Protein AF-0000000079914161 (afdb_homodimer)

Secondary structure (DSSP, 8-state):
---SEEE-----B-TTS-B-HHHHHHHHHHHHHT--SEEEESSTTTTGGG--HHHHHHHHHHHHHHHTTSS-EEEEEEESHHHHHHHHHHHHHTT-SEEEEEEESS----HHHHHHHHHHHHTT--S-EEEEEBTTB---HHHHHHHHTSTTEEEEEE-S--HHHHHHHHHHHHHHHTTTT---EEEE-STTTHHHHHHHHHTT--EEEESGGGT-HHHHHHHHHHHHHT-HHHHHHHIIIIIHHHHHHHTTSTTHHHHHHHHHHHHTT----PPPTTS-PPPHHHHHHHHHHHHHHHHHHHHHHHHHHH-/---SEEE-----B-TTS-B-HHHHHHHHHHHHHH--SEEEESSTTTTGGG--HHHHHHHHHHHHHHHTTSS-EEEEEEESHHHHHHHHHHHHHTT-SEEEEEEESS----HHHHHHHHHHHHTT--S-EEEEEBTTB---HHHHHHHHTSTTEEEEEE-S--HHHHHHHHHHHHHHHTTTT---EEEE-STTGGGTHHHHHHTT--EEEESGGGT-HHHHHHHHHHHHHT-HHHHHHHIIIIIHHHHHHHTTSTTHHHHHHHHHHHHTT----PPPTTS-PPPHHHHHHHHHHHHHHHHHHHHHHHHHHH-

InterPro domains:
  IPR002220 DapA-like [PF00701] (2-293)
  IPR002220 DapA-like [PIRSF001365] (2-298)
  IPR002220 DapA-like [PTHR12128] (2-295)
  IPR002220 DapA-like [SM01130] (1-297)
  IPR013785 Aldolase-type TIM barrel [G3DSA:3.20.20.70] (1-300)
  IPR017655 5-dehydro-4-deoxyglucarate dehydratase [MF_00694] (1-298)
  IPR017655 5-dehydro-4-deoxyglucarate dehydratase [NF002958] (2-301)

Radius of gyration: 25.85 Å; Cα contacts (8 Å, |Δi|>4): 1296; chains: 2; bounding box: 59×90×62 Å

Solvent-accessible surface area (backbone atoms only — not comparable to full-atom values): 30972 Å² total; per-residue (Å²): 126,84,42,70,51,27,32,29,40,58,58,20,17,38,91,89,66,45,77,30,62,69,56,33,29,51,52,46,33,55,48,54,72,72,60,43,21,22,37,38,41,46,24,78,52,18,43,40,44,38,45,36,72,70,59,45,35,54,50,45,32,42,44,41,60,42,47,63,77,74,48,55,35,28,26,37,21,34,35,17,48,40,38,18,33,51,34,45,43,36,35,53,76,30,59,40,62,25,34,39,36,47,35,67,36,94,60,56,46,40,64,71,12,51,42,46,36,51,48,60,38,53,71,61,46,84,50,38,30,27,44,35,29,31,90,75,30,70,72,51,49,70,42,45,36,55,46,55,66,40,90,41,34,40,29,42,30,38,42,72,81,52,58,72,59,51,40,50,29,48,53,45,36,52,61,69,29,53,85,78,63,62,74,70,45,41,31,36,46,34,86,62,19,74,82,49,39,70,63,38,39,74,55,68,24,76,35,37,41,30,54,54,32,52,45,39,43,66,61,43,51,50,45,50,49,19,62,77,70,63,37,58,68,56,37,50,43,38,39,66,39,20,52,50,53,48,48,59,58,32,69,71,40,56,39,28,79,35,30,48,41,35,47,36,25,32,75,66,72,44,80,24,52,59,64,61,43,37,37,55,74,65,51,73,68,55,49,53,48,49,52,52,32,52,52,42,25,52,51,46,52,51,53,49,55,53,54,58,70,75,100,127,84,42,70,52,26,30,30,42,55,58,22,16,37,93,89,65,45,77,30,63,68,55,31,30,51,53,46,33,57,46,53,71,73,61,44,20,22,38,38,41,47,26,79,50,18,43,40,43,38,45,35,72,68,60,44,34,52,50,44,31,42,43,41,60,43,48,63,77,75,47,55,37,26,26,38,20,35,35,16,48,40,37,18,32,50,34,45,44,35,34,53,77,31,58,39,60,24,34,40,36,46,35,66,36,94,60,56,46,40,61,70,13,51,42,45,37,50,48,60,40,52,72,61,48,85,52,40,29,27,43,36,28,31,90,74,30,68,72,50,49,69,42,45,36,55,46,55,64,40,91,42,32,39,31,42,30,37,42,72,79,52,58,72,60,51,39,50,30,47,53,47,34,51,62,70,28,53,85,77,62,62,73,71,45,40,29,36,46,35,87,64,17,76,82,49,38,71,63,39,38,74,54,68,24,77,35,37,42,29,53,54,32,51,45,39,42,69,60,42,50,50,44,51,50,20,62,77,69,64,37,58,69,55,37,51,41,38,39,65,41,21,53,50,53,48,48,59,57,32,70,72,41,54,38,28,77,36,31,48,40,36,49,37,25,31,74,66,73,44,79,25,53,60,66,61,43,38,36,56,72,68,51,73,69,54,49,54,48,49,53,51,34,52,52,40,25,51,50,45,52,52,52,48,55,53,53,58,70,76,99

Sequence (622 aa):
MLDGVLFFPVTPFTESGDVDYDRLAEHVAKGVDAGPGGVFIACGTGEFHALGLEEFGRIVATAVEAVAGRVPVFAGAGGSIAQAKEFATSAKANGADGILLLPPYLVTMPQAGLVEYTRAVADTTDLPLIVYNRSNARFDEASAVAVAQFPTVIGLKDGTGDLDKVARIVRAVKDALAPSGKQFLFFNGMPTAEISQQAYRAIGVTLYSSATFAFAPELALGFYDALESGNEDLTDALLRSFFHPLVRLRDQVPGYAVSLVKFGVTMEGLEAGPVRPPLVQPSEAHKRELAQITAAGRAALADALAVHAVRMLDGVLFFPVTPFTESGDVDYDRLAEHVAKGVDAGPGGVFIACGTGEFHALGLEEFGRIVATAVEAVAGRVPVFAGAGGSIAQAKEFATSAKANGADGILLLPPYLVTMPQAGLVEYTRAVADTTDLPLIVYNRSNARFDEASAVAVAQFPTVIGLKDGTGDLDKVARIVRAVKDALAPSGKQFLFFNGMPTAEISQQAYRAIGVTLYSSATFAFAPELALGFYDALESGNEDLTDALLRSFFHPLVRLRDQVPGYAVSLVKFGVTMEGLEAGPVRPPLVQPSEAHKRELAQITAAGRAALADALAVHAVR

Nearest PDB structures (foldseek):
  4ur7-assembly1_C  TM=9.694E-01  e=1.188E-28  Agrobacterium tumefaciens
  3eb2-assembly1_C  TM=8.876E-01  e=5.691E-20  Rhodopseudomonas palustris
  7jz9-assembly1_B  TM=9.029E-01  e=1.046E-17  Escherichia coli
  3den-assembly1_A  TM=9.017E-01  e=1.801E-17  Escherichia coli K-12
  7jzb-assembly1_A  TM=9.008E-01  e=4.068E-17  Escherichia coli

Foldseek 3Di:
DQDAAEEEAAFFADQVGHTDLVLLLVLLLVLVVLPHQEYEACDDLNPVVFDDLVSQLSRLLSNCVSNVPVHAYEYEAEEALVRSLSNLLSNVVSPHQAYEYDYYPDDADDLVVLLVSLVSNCVSDLHAYEYEADDRRHHAQVSLLSNLPPPRHAEYEYQPPPLVRVLSNVVSNCVSCVVVPRHHAYEHEHLLSLLCQLVCVVSPHNYYYHLCSSQPVVLSNLLRVCSVVVVVQLSVQLVVLASVLQVVLCVVDPPSSNQVSQVSNVVNPRNRHGDDPPHHHDDPVSSVSNVRSSVRNVVSSVVVVVVVVVD/DQDAAEEEAAFFADQVGHTDLVLLLVLLLVLVVLPHQEYEACDDLNPVVFDDLVSQLSRLLSNCVSNVPVHAYEYEAEEALVRSLSNLLSNVVSPHQAYEYDYYPDDADDLVVLLVSLVSNCVSDLHAYEYEADDRRHHAQVSLLSNLPPPRHAEYEYQPPPLVRVLSNVVSNCVSCVVVPRHHAYEHEHLLSLLCQLVCVVSPHNYYYHLCSSQPVVLSNLLRVCSVVVVVQLSVQLVVLASVLQVVLCVVDPPSSNQVSQVSNVVNPRNRHGDDPPHHHDDPVSSVSNVRSSVRNVVSSVVVVVVVVVD

Structure (mmCIF, N/CA/C/O backbone):
data_AF-0000000079914161-model_v1
#
loop_
_entity.id
_entity.type
_entity.pdbx_description
1 polymer 'Probable 5-dehydro-4-deoxyglucarate dehydratase'
#
loop_
_atom_site.group_PDB
_atom_site.id
_atom_site.type_symbol
_atom_site.label_atom_id
_atom_site.label_alt_id
_atom_site.label_comp_id
_atom_site.label_asym_id
_atom_site.label_entity_id
_atom_site.label_seq_id
_atom_site.pdbx_PDB_ins_code
_atom_site.Cartn_x
_atom_site.Cartn_y
_atom_site.Cartn_z
_atom_site.occupancy
_atom_site.B_iso_or_equiv
_atom_site.auth_seq_id
_atom_site.auth_comp_id
_atom_site.auth_asym_id
_atom_site.auth_atom_id
_atom_site.pdbx_PDB_model_num
ATOM 1 N N . MET A 1 1 ? -12.234 -23.188 -16.531 1 82.62 1 MET A N 1
ATOM 2 C CA . MET A 1 1 ? -12.172 -23.125 -15.062 1 82.62 1 MET A CA 1
ATOM 3 C C . MET A 1 1 ? -10.734 -23.297 -14.578 1 82.62 1 MET A C 1
ATOM 5 O O . MET A 1 1 ? -9.906 -23.891 -15.266 1 82.62 1 MET A O 1
ATOM 9 N N . LEU A 1 2 ? -10.273 -22.516 -13.57 1 94.06 2 LEU A N 1
ATOM 10 C CA . LEU A 1 2 ? -8.953 -22.594 -12.953 1 94.06 2 LEU A CA 1
ATOM 11 C C . LEU A 1 2 ? -8.75 -23.953 -12.289 1 94.06 2 LEU A C 1
ATOM 13 O O . LEU A 1 2 ? -9.586 -24.391 -11.484 1 94.06 2 LEU A O 1
ATOM 17 N N . ASP A 1 3 ? -7.762 -24.672 -12.773 1 92.44 3 ASP A N 1
ATOM 18 C CA . ASP A 1 3 ? -7.438 -25.984 -12.211 1 92.44 3 ASP A CA 1
ATOM 19 C C . ASP A 1 3 ? -5.938 -26.25 -12.281 1 92.44 3 ASP A C 1
ATOM 21 O O . ASP A 1 3 ? -5.215 -25.594 -13.023 1 92.44 3 ASP A O 1
ATOM 25 N N . GLY A 1 4 ? -5.438 -27.125 -11.375 1 94.5 4 GLY A N 1
ATOM 26 C CA . GLY A 1 4 ? -4.012 -27.406 -11.375 1 94.5 4 GLY A CA 1
ATOM 27 C C . GLY A 1 4 ? -3.18 -26.312 -10.734 1 94.5 4 GLY A C 1
ATOM 28 O O . GLY A 1 4 ? -3.674 -25.578 -9.883 1 94.5 4 GLY A O 1
ATOM 29 N N . VAL A 1 5 ? -1.911 -26.297 -11.109 1 96.94 5 VAL A N 1
ATOM 30 C CA . VAL A 1 5 ? -0.993 -25.281 -10.594 1 96.94 5 VAL A CA 1
ATOM 31 C C . VAL A 1 5 ? -1.179 -23.969 -11.359 1 96.94 5 VAL A C 1
ATOM 33 O O . VAL A 1 5 ? -1.247 -23.969 -12.594 1 96.94 5 VAL A O 1
ATOM 36 N N . LEU A 1 6 ? -1.344 -22.938 -10.68 1 98.5 6 LEU A N 1
ATOM 37 C CA . LEU A 1 6 ? -1.53 -21.641 -11.32 1 98.5 6 LEU A CA 1
ATOM 38 C C . LEU A 1 6 ? -0.193 -20.922 -11.516 1 98.5 6 LEU A C 1
ATOM 40 O O . LEU A 1 6 ? 0.606 -20.828 -10.586 1 98.5 6 LEU A O 1
ATOM 44 N N . PHE A 1 7 ? 0.023 -20.516 -12.758 1 98.69 7 PHE A N 1
ATOM 45 C CA . PHE A 1 7 ? 1.277 -19.938 -13.219 1 98.69 7 PHE A CA 1
ATOM 46 C C . PHE A 1 7 ? 1.274 -18.422 -13.023 1 98.69 7 PHE A C 1
ATOM 48 O O . PHE A 1 7 ? 0.418 -17.719 -13.57 1 98.69 7 PHE A O 1
ATOM 55 N N . PHE A 1 8 ? 2.229 -17.875 -12.242 1 98.62 8 PHE A N 1
ATOM 56 C CA . PHE A 1 8 ? 2.461 -16.453 -12.039 1 98.62 8 PHE A CA 1
ATOM 57 C C . PHE A 1 8 ? 3.762 -16.016 -12.703 1 98.62 8 PHE A C 1
ATOM 59 O O . PHE A 1 8 ? 4.812 -15.992 -12.062 1 98.62 8 PHE A O 1
ATOM 66 N N . PRO A 1 9 ? 3.703 -15.602 -13.891 1 98.81 9 PRO A N 1
ATOM 67 C CA . PRO A 1 9 ? 4.926 -15.234 -14.609 1 98.81 9 PRO A CA 1
ATOM 68 C C . PRO A 1 9 ? 5.586 -13.977 -14.055 1 98.81 9 PRO A C 1
ATOM 70 O O . PRO A 1 9 ? 4.898 -13.094 -13.531 1 98.81 9 PRO A O 1
ATOM 73 N N . VAL A 1 10 ? 6.918 -13.914 -14.164 1 98.88 10 VAL A N 1
ATOM 74 C CA . VAL A 1 10 ? 7.637 -12.672 -13.883 1 98.88 10 VAL A CA 1
ATOM 75 C C . VAL A 1 10 ? 7.469 -11.703 -15.047 1 98.88 10 VAL A C 1
ATOM 77 O O . VAL A 1 10 ? 7.066 -12.102 -16.141 1 98.88 10 VAL A O 1
ATOM 80 N N . THR A 1 11 ? 7.691 -10.461 -14.844 1 98.94 11 THR A N 1
ATOM 81 C CA . THR A 1 11 ? 7.762 -9.453 -15.898 1 98.94 11 THR A CA 1
ATOM 82 C C . THR A 1 11 ? 9.211 -9.141 -16.25 1 98.94 11 THR A C 1
ATOM 84 O O . THR A 1 11 ? 9.93 -8.516 -15.469 1 98.94 11 THR A O 1
ATOM 87 N N . PRO A 1 12 ? 9.609 -9.539 -17.422 1 98.88 12 PRO A N 1
ATOM 88 C CA . PRO A 1 12 ? 10.984 -9.227 -17.828 1 98.88 12 PRO A CA 1
ATOM 89 C C . PRO A 1 12 ? 11.195 -7.738 -18.094 1 98.88 12 PRO A C 1
ATOM 91 O O . PRO A 1 12 ? 10.336 -7.09 -18.703 1 98.88 12 PRO A O 1
ATOM 94 N N . PHE A 1 13 ? 12.266 -7.207 -17.578 1 98.75 13 PHE A N 1
ATOM 95 C CA . PHE A 1 13 ? 12.68 -5.836 -17.844 1 98.75 13 PHE A CA 1
ATOM 96 C C . PHE A 1 13 ? 14.031 -5.801 -18.547 1 98.75 13 PHE A C 1
ATOM 98 O O . PHE A 1 13 ? 14.883 -6.652 -18.297 1 98.75 13 PHE A O 1
ATOM 105 N N . THR A 1 14 ? 14.211 -4.809 -19.391 1 98.06 14 THR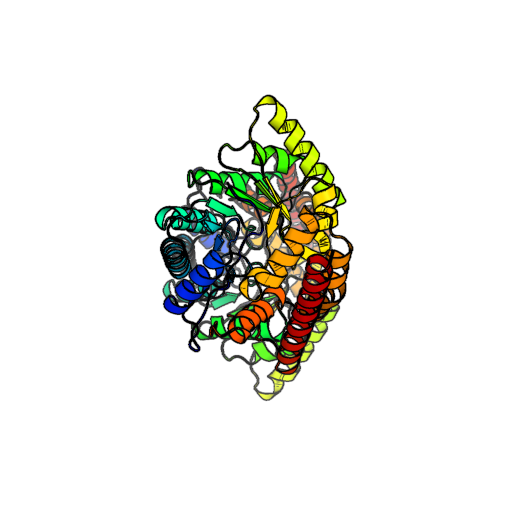 A N 1
ATOM 106 C CA . THR A 1 14 ? 15.531 -4.551 -19.953 1 98.06 14 THR A CA 1
ATOM 107 C C . THR A 1 14 ? 16.469 -3.955 -18.906 1 98.06 14 THR A C 1
ATOM 109 O O . THR A 1 14 ? 16.031 -3.596 -17.812 1 98.06 14 THR A O 1
ATOM 112 N N . GLU A 1 15 ? 17.719 -3.848 -19.266 1 94.94 15 GLU A N 1
ATOM 113 C CA . GLU A 1 15 ? 18.703 -3.26 -18.359 1 94.94 15 GLU A CA 1
ATOM 114 C C . GLU A 1 15 ? 18.359 -1.807 -18.031 1 94.94 15 GLU A C 1
ATOM 116 O O . GLU A 1 15 ? 18.656 -1.314 -16.953 1 94.94 15 GLU A O 1
ATOM 121 N N . SER A 1 16 ? 17.672 -1.134 -18.953 1 93.5 16 SER A N 1
ATOM 122 C CA . SER A 1 16 ? 17.297 0.262 -18.766 1 93.5 16 SER A CA 1
ATOM 123 C C . SER A 1 16 ? 16.016 0.381 -17.922 1 93.5 16 SER A C 1
ATOM 125 O O . SER A 1 16 ? 15.625 1.483 -17.531 1 93.5 16 SER A O 1
ATOM 127 N N . GLY A 1 17 ? 15.391 -0.81 -17.641 1 93.81 17 GLY A N 1
ATOM 128 C CA . GLY A 1 17 ? 14.227 -0.796 -16.766 1 93.81 17 GLY A CA 1
ATOM 129 C C . GLY A 1 17 ? 12.906 -0.832 -17.516 1 93.81 17 GLY A C 1
ATOM 130 O O . GLY A 1 17 ? 11.844 -0.816 -16.891 1 93.81 17 GLY A O 1
ATOM 131 N N . ASP A 1 18 ? 12.992 -0.905 -18.828 1 97.31 18 ASP A N 1
ATOM 132 C CA . ASP A 1 18 ? 11.766 -0.993 -19.609 1 97.31 18 ASP A CA 1
ATOM 133 C C . ASP A 1 18 ? 11.258 -2.43 -19.672 1 97.31 18 ASP A C 1
ATOM 135 O O . ASP A 1 18 ? 12.031 -3.379 -19.562 1 97.31 18 ASP A O 1
ATOM 139 N N . VAL A 1 19 ? 9.961 -2.551 -19.859 1 98.75 19 VAL A N 1
ATOM 140 C CA . VAL A 1 19 ? 9.398 -3.889 -20 1 98.75 19 VAL A CA 1
ATOM 141 C C . VAL A 1 19 ? 9.906 -4.523 -21.297 1 98.75 19 VAL A C 1
ATOM 143 O O . VAL A 1 19 ? 9.938 -3.875 -22.344 1 98.75 19 VAL A O 1
ATOM 146 N N . ASP A 1 20 ? 10.367 -5.734 -21.219 1 98.88 20 ASP A N 1
ATOM 147 C CA . ASP A 1 20 ? 10.75 -6.512 -22.391 1 98.88 20 ASP A CA 1
ATOM 148 C C . ASP A 1 20 ? 9.609 -7.422 -22.844 1 98.88 20 ASP A C 1
ATOM 150 O O . ASP A 1 20 ? 9.531 -8.578 -22.438 1 98.88 20 ASP A O 1
ATOM 154 N N . TYR A 1 21 ? 8.797 -6.91 -23.75 1 98.88 21 TYR A N 1
ATOM 155 C CA . TYR A 1 21 ? 7.555 -7.578 -24.125 1 98.88 21 TYR A CA 1
ATOM 156 C C . TYR A 1 21 ? 7.836 -8.852 -24.906 1 98.88 21 TYR A C 1
ATOM 158 O O . TYR A 1 21 ? 7.086 -9.828 -24.812 1 98.88 21 TYR A O 1
ATOM 166 N N . ASP A 1 22 ? 8.891 -8.898 -25.719 1 98.69 22 ASP A N 1
ATOM 167 C CA . ASP A 1 22 ? 9.25 -10.109 -26.453 1 98.69 22 ASP A CA 1
ATOM 168 C C . ASP A 1 22 ? 9.625 -11.242 -25.5 1 98.69 22 ASP A C 1
ATOM 170 O O . ASP A 1 22 ? 9.172 -12.375 -25.656 1 98.69 22 ASP A O 1
ATOM 174 N N . ARG A 1 23 ? 10.438 -10.891 -24.547 1 98.75 23 ARG A N 1
ATOM 175 C CA . ARG A 1 23 ? 10.828 -11.883 -23.547 1 98.75 23 ARG A CA 1
ATOM 176 C C . ARG A 1 23 ? 9.625 -12.328 -22.719 1 98.75 23 ARG A C 1
ATOM 178 O O . ARG A 1 23 ? 9.539 -13.484 -22.312 1 98.75 23 ARG A O 1
ATOM 185 N N . LEU A 1 24 ? 8.766 -11.383 -22.453 1 98.94 24 LEU A N 1
ATOM 186 C CA . LEU A 1 24 ? 7.551 -11.727 -21.719 1 98.94 24 LEU A CA 1
ATOM 187 C C . LEU A 1 24 ? 6.727 -12.75 -22.5 1 98.94 24 LEU A C 1
ATOM 189 O O . LEU A 1 24 ? 6.262 -13.734 -21.922 1 98.94 24 LEU A O 1
ATOM 193 N N . ALA A 1 25 ? 6.504 -12.477 -23.766 1 98.94 25 ALA A N 1
ATOM 194 C CA . ALA A 1 25 ? 5.746 -13.406 -24.594 1 98.94 25 ALA A CA 1
ATOM 195 C C . ALA A 1 25 ? 6.379 -14.797 -24.578 1 98.94 25 ALA A C 1
ATOM 197 O O . ALA A 1 25 ? 5.676 -15.805 -24.469 1 98.94 25 ALA A O 1
ATOM 198 N N . GLU A 1 26 ? 7.691 -14.844 -24.719 1 98.81 26 GLU A N 1
ATOM 199 C CA . GLU A 1 26 ? 8.422 -16.109 -24.703 1 98.81 26 GLU A CA 1
ATOM 200 C C . GLU A 1 26 ? 8.242 -16.828 -23.359 1 98.81 26 GLU A C 1
ATOM 202 O O . GLU A 1 26 ? 8 -18.031 -23.328 1 98.81 26 GLU A O 1
ATOM 207 N N . HIS A 1 27 ? 8.391 -16.078 -22.297 1 98.88 27 HIS A N 1
ATOM 208 C CA . HIS A 1 27 ? 8.258 -16.609 -20.938 1 98.88 27 HIS A CA 1
ATOM 209 C C . HIS A 1 27 ? 6.871 -17.219 -20.719 1 98.88 27 HIS A C 1
ATOM 211 O O . HIS A 1 27 ? 6.754 -18.328 -20.219 1 98.88 27 HIS A O 1
ATOM 217 N N . VAL A 1 28 ? 5.832 -16.469 -21.109 1 98.94 28 VAL A N 1
ATOM 218 C CA . VAL A 1 28 ? 4.453 -16.906 -20.906 1 98.94 28 VAL A CA 1
ATOM 219 C C . VAL A 1 28 ? 4.172 -18.141 -21.781 1 98.94 28 VAL A C 1
ATOM 221 O O . VAL A 1 28 ? 3.586 -19.109 -21.312 1 98.94 28 VAL A O 1
ATOM 224 N N . ALA A 1 29 ? 4.609 -18.125 -23.031 1 98.81 29 ALA A N 1
ATOM 225 C CA . ALA A 1 29 ? 4.383 -19.25 -23.938 1 98.81 29 ALA A CA 1
ATOM 226 C C . ALA A 1 29 ? 5.027 -20.516 -23.391 1 98.81 29 ALA A C 1
ATOM 228 O O . ALA A 1 29 ? 4.406 -21.594 -23.406 1 98.81 29 ALA A O 1
ATOM 229 N N . LYS A 1 30 ? 6.262 -20.391 -23.016 1 98.31 30 LYS A N 1
ATOM 230 C CA . LYS A 1 30 ? 6.969 -21.531 -22.453 1 98.31 30 LYS A CA 1
ATOM 231 C C . LYS A 1 30 ? 6.254 -22.062 -21.219 1 98.31 30 LYS A C 1
ATOM 233 O O . LYS A 1 30 ? 6.137 -23.281 -21.047 1 98.31 30 LYS A O 1
ATOM 238 N N . GLY A 1 31 ? 5.836 -21.172 -20.328 1 98.5 31 GLY A N 1
ATOM 239 C CA . GLY A 1 31 ? 5.098 -21.578 -19.141 1 98.5 31 GLY A CA 1
ATOM 240 C C . GLY A 1 31 ? 3.799 -22.297 -19.469 1 98.5 31 GLY A C 1
ATOM 241 O O . GLY A 1 31 ? 3.463 -23.297 -18.828 1 98.5 31 GLY A O 1
ATOM 242 N N . VAL A 1 32 ? 3.105 -21.766 -20.438 1 98.69 32 VAL A N 1
ATOM 243 C CA . VAL A 1 32 ? 1.826 -22.359 -20.812 1 98.69 32 VAL A CA 1
ATOM 244 C C . VAL A 1 32 ? 2.051 -23.75 -21.406 1 98.69 32 VAL A C 1
ATOM 246 O O . VAL A 1 32 ? 1.239 -24.656 -21.203 1 98.69 32 VAL A O 1
ATOM 249 N N . ASP A 1 33 ? 3.145 -23.938 -22.125 1 98.44 33 ASP A N 1
ATOM 250 C CA . ASP A 1 33 ? 3.486 -25.234 -22.688 1 98.44 33 ASP A CA 1
ATOM 251 C C . ASP A 1 33 ? 3.637 -26.281 -21.594 1 98.44 33 ASP A C 1
ATOM 253 O O . ASP A 1 33 ? 3.391 -27.469 -21.812 1 98.44 33 ASP A O 1
ATOM 257 N N . ALA A 1 34 ? 4.027 -25.859 -20.391 1 97.75 34 ALA A N 1
ATOM 258 C CA . ALA A 1 34 ? 4.25 -26.781 -19.281 1 97.75 34 ALA A CA 1
ATOM 259 C C . ALA A 1 34 ? 2.924 -27.25 -18.672 1 97.75 34 ALA A C 1
ATOM 261 O O . ALA A 1 34 ? 2.881 -28.234 -17.938 1 97.75 34 ALA A O 1
ATOM 262 N N . GLY A 1 35 ? 1.836 -26.531 -18.891 1 97.31 35 GLY A N 1
ATOM 263 C CA . GLY A 1 35 ? 0.501 -27.031 -18.609 1 97.31 35 GLY A CA 1
ATOM 264 C C . GLY A 1 35 ? -0.072 -26.484 -17.312 1 97.31 35 GLY A C 1
ATOM 265 O O . GLY A 1 35 ? -0.548 -27.25 -16.469 1 97.31 35 GLY A O 1
ATOM 266 N N . PRO A 1 36 ? 0.013 -25.172 -17.047 1 98.12 36 PRO A N 1
ATOM 267 C CA . PRO A 1 36 ? -0.651 -24.609 -15.875 1 98.12 36 PRO A CA 1
ATOM 268 C C . PRO A 1 36 ? -2.172 -24.562 -16.016 1 98.12 36 PRO A C 1
ATOM 270 O O . PRO A 1 36 ? -2.695 -24.672 -17.125 1 98.12 36 PRO A O 1
ATOM 273 N N . GLY A 1 37 ? -2.877 -24.453 -14.828 1 97.62 37 GLY A N 1
ATOM 274 C CA . GLY A 1 37 ? -4.328 -24.359 -14.828 1 97.62 37 GLY A CA 1
ATOM 275 C C . GLY A 1 37 ? -4.824 -22.953 -15.109 1 97.62 37 GLY A C 1
ATOM 276 O O . GLY A 1 37 ? -6.027 -22.719 -15.242 1 97.62 37 GLY A O 1
ATOM 277 N N . GLY A 1 38 ? -4 -21.984 -15.219 1 98.56 38 GLY A N 1
ATOM 278 C CA . GLY A 1 38 ? -4.266 -20.578 -15.469 1 98.56 38 GLY A CA 1
ATOM 279 C C . GLY A 1 38 ? -3.023 -19.719 -15.383 1 98.56 38 GLY A C 1
ATOM 280 O O . GLY A 1 38 ? -1.987 -20.156 -14.883 1 98.56 38 GLY A O 1
ATOM 281 N N . VAL A 1 39 ? -3.09 -18.594 -15.977 1 98.88 39 VAL A N 1
ATOM 282 C CA . VAL A 1 39 ? -2 -17.625 -15.93 1 98.88 39 VAL A CA 1
ATOM 283 C C . VAL A 1 39 ? -2.447 -16.375 -15.18 1 98.88 39 VAL A C 1
ATOM 285 O O . VAL A 1 39 ? -3.48 -15.789 -15.5 1 98.88 39 VAL A O 1
ATOM 288 N N . PHE A 1 40 ? -1.768 -16 -14.133 1 98.88 40 PHE A N 1
ATOM 289 C CA . PHE A 1 40 ? -1.986 -14.758 -13.391 1 98.88 40 PHE A CA 1
ATOM 290 C C . PHE A 1 40 ? -0.896 -13.742 -13.703 1 98.88 40 PHE A C 1
ATOM 292 O O . PHE A 1 40 ? 0.185 -13.781 -13.109 1 98.88 40 PHE A O 1
ATOM 299 N N . ILE A 1 41 ? -1.19 -12.852 -14.609 1 98.88 41 ILE A N 1
ATOM 300 C CA . ILE A 1 41 ? -0.218 -11.945 -15.203 1 98.88 41 ILE A CA 1
ATOM 301 C C . ILE A 1 41 ? -0.224 -10.609 -14.461 1 98.88 41 ILE A C 1
ATOM 303 O O . ILE A 1 41 ? -1.276 -10.148 -14.016 1 98.88 41 ILE A O 1
ATOM 307 N N . ALA A 1 42 ? 0.943 -10 -14.305 1 98.69 42 ALA A N 1
ATOM 308 C CA . ALA A 1 42 ? 1.078 -8.688 -13.672 1 98.69 42 ALA A CA 1
ATOM 309 C C . ALA A 1 42 ? 0.387 -8.664 -12.312 1 98.69 42 ALA A C 1
ATOM 311 O O . ALA A 1 42 ? -0.453 -7.801 -12.047 1 98.69 42 ALA A O 1
ATOM 312 N N . CYS A 1 43 ? 0.676 -9.672 -11.477 1 98.12 43 CYS A N 1
ATOM 313 C CA . CYS A 1 43 ? 0.278 -9.758 -10.078 1 98.12 43 CYS A CA 1
ATOM 314 C C . CYS A 1 43 ? 1.492 -9.672 -9.156 1 98.12 43 CYS A C 1
ATOM 316 O O . CYS A 1 43 ? 2.416 -8.898 -9.414 1 98.12 43 CYS A O 1
ATOM 318 N N . GLY A 1 44 ? 1.597 -10.445 -8.086 1 96.31 44 GLY A N 1
ATOM 319 C CA . GLY A 1 44 ? 2.695 -10.328 -7.141 1 96.31 44 GLY A CA 1
ATOM 320 C C . GLY A 1 44 ? 4.047 -10.656 -7.75 1 96.31 44 GLY A C 1
ATOM 321 O O . GLY A 1 44 ? 4.945 -9.812 -7.773 1 96.31 44 GLY A O 1
ATOM 322 N N . THR A 1 45 ? 4.188 -11.844 -8.328 1 97.44 45 THR A N 1
ATOM 323 C CA . THR A 1 45 ? 5.445 -12.297 -8.922 1 97.44 45 THR A CA 1
ATOM 324 C C . THR A 1 45 ? 5.77 -11.484 -10.172 1 97.44 45 THR A C 1
ATOM 326 O O . THR A 1 45 ? 6.941 -11.328 -10.531 1 97.44 45 THR A O 1
ATOM 329 N N . GLY A 1 46 ? 4.75 -10.992 -10.812 1 98.56 46 GLY A N 1
ATOM 330 C CA . GLY A 1 46 ? 4.902 -10.18 -12.008 1 98.56 46 GLY A CA 1
ATOM 331 C C . GLY A 1 46 ? 5.199 -8.727 -11.703 1 98.56 46 GLY A C 1
ATOM 332 O O . GLY A 1 46 ? 5.129 -7.871 -12.594 1 98.56 46 GLY A O 1
ATOM 333 N N . GLU A 1 47 ? 5.445 -8.406 -10.43 1 98.69 47 GLU A N 1
ATOM 334 C CA . GLU A 1 47 ? 5.871 -7.09 -9.969 1 98.69 47 GLU A CA 1
ATOM 335 C C . GLU A 1 47 ? 4.793 -6.039 -10.234 1 98.69 47 GLU A C 1
ATOM 337 O O . GLU A 1 47 ? 5.098 -4.922 -10.664 1 98.69 47 GLU A O 1
ATOM 342 N N . PHE A 1 48 ? 3.541 -6.402 -9.977 1 98.69 48 PHE A N 1
ATOM 343 C CA . PHE A 1 48 ? 2.451 -5.438 -10.055 1 98.69 48 PHE A CA 1
ATOM 344 C C . PHE A 1 48 ? 2.791 -4.168 -9.281 1 98.69 48 PHE A C 1
ATOM 346 O O . PHE A 1 48 ? 2.447 -3.064 -9.711 1 98.69 48 PHE A O 1
ATOM 353 N N . HIS A 1 49 ? 3.502 -4.207 -8.227 1 97.75 49 HIS A N 1
ATOM 354 C CA . HIS A 1 49 ? 3.857 -3.123 -7.316 1 97.75 49 HIS A CA 1
ATOM 355 C C . HIS A 1 49 ? 4.789 -2.121 -7.988 1 97.75 49 HIS A C 1
ATOM 357 O O . HIS A 1 49 ? 5.109 -1.079 -7.414 1 97.75 49 HIS A O 1
ATOM 363 N N . ALA A 1 50 ? 5.219 -2.398 -9.227 1 98.38 50 ALA A N 1
ATOM 364 C CA . ALA A 1 50 ? 6.219 -1.539 -9.859 1 98.38 50 ALA A CA 1
ATOM 365 C C . ALA A 1 50 ? 5.711 -1.001 -11.188 1 98.38 50 ALA A C 1
ATOM 367 O O . ALA A 1 50 ? 6.418 -0.264 -11.883 1 98.38 50 ALA A O 1
ATOM 368 N N . LEU A 1 51 ? 4.531 -1.317 -11.547 1 98.69 51 LEU A N 1
ATOM 369 C CA . LEU A 1 51 ? 4.051 -1.061 -12.898 1 98.69 51 LEU A CA 1
ATOM 370 C C . LEU A 1 51 ? 3.16 0.178 -12.93 1 98.69 51 LEU A C 1
ATOM 372 O O . LEU A 1 51 ? 2.508 0.507 -11.938 1 98.69 51 LEU A O 1
ATOM 376 N N . GLY A 1 52 ? 3.193 0.89 -14.062 1 97.94 52 GLY A N 1
ATOM 377 C CA . GLY A 1 52 ? 2.178 1.878 -14.391 1 97.94 52 GLY A CA 1
ATOM 378 C C . GLY A 1 52 ? 1.04 1.312 -15.219 1 97.94 52 GLY A C 1
ATOM 379 O O . GLY A 1 52 ? 1.105 0.169 -15.672 1 97.94 52 GLY A O 1
ATOM 380 N N . LEU A 1 53 ? 0.037 2.09 -15.406 1 98.44 53 LEU A N 1
ATOM 381 C CA . LEU A 1 53 ? -1.181 1.634 -16.062 1 98.44 53 LEU A CA 1
ATOM 382 C C . LEU A 1 53 ? -0.9 1.25 -17.516 1 98.44 53 LEU A C 1
ATOM 384 O O . LEU A 1 53 ? -1.398 0.23 -18 1 98.44 53 LEU A O 1
ATOM 388 N N . GLU A 1 54 ? -0.16 2.025 -18.188 1 98 54 GLU A N 1
ATOM 389 C CA . GLU A 1 54 ? 0.115 1.76 -19.594 1 98 54 GLU A CA 1
ATOM 390 C C . GLU A 1 54 ? 0.92 0.475 -19.766 1 98 54 GLU A C 1
ATOM 392 O O . GLU A 1 54 ? 0.588 -0.363 -20.609 1 98 54 GLU A O 1
ATOM 397 N N . GLU A 1 55 ? 2.004 0.384 -19 1 98.5 55 GLU A N 1
ATOM 398 C CA . GLU A 1 55 ? 2.791 -0.846 -19.016 1 98.5 55 GLU A CA 1
ATOM 399 C C . GLU A 1 55 ? 1.917 -2.064 -18.734 1 98.5 55 GLU A C 1
ATOM 401 O O . GLU A 1 55 ? 2.014 -3.08 -19.422 1 98.5 55 GLU A O 1
ATOM 406 N N . PHE A 1 56 ? 1.095 -1.911 -17.75 1 98.88 56 PHE A N 1
ATOM 407 C CA . PHE A 1 56 ? 0.218 -2.988 -17.312 1 98.88 56 PHE A CA 1
ATOM 408 C C . PHE A 1 56 ? -0.662 -3.475 -18.453 1 98.88 56 PHE A C 1
ATOM 410 O O . PHE A 1 56 ? -0.735 -4.676 -18.734 1 98.88 56 PHE A O 1
ATOM 417 N N . GLY A 1 57 ? -1.324 -2.537 -19.062 1 98.94 57 GLY A N 1
ATOM 418 C CA . GLY A 1 57 ? -2.197 -2.914 -20.172 1 98.94 57 GLY A CA 1
ATOM 419 C C . GLY A 1 57 ? -1.48 -3.688 -21.266 1 98.94 57 GLY A C 1
ATOM 420 O O . GLY A 1 57 ? -1.979 -4.711 -21.734 1 98.94 57 GLY A O 1
ATOM 421 N N . ARG A 1 58 ? -0.338 -3.252 -21.656 1 98.94 58 ARG A N 1
ATOM 422 C CA . ARG A 1 58 ? 0.436 -3.906 -22.703 1 98.94 58 ARG A CA 1
ATOM 423 C C . ARG A 1 58 ? 0.921 -5.277 -22.25 1 98.94 58 ARG A C 1
ATOM 425 O O . ARG A 1 58 ? 0.987 -6.215 -23.047 1 98.94 58 ARG A O 1
ATOM 432 N N . ILE A 1 59 ? 1.291 -5.398 -20.984 1 98.94 59 ILE A N 1
ATOM 433 C CA . ILE A 1 59 ? 1.71 -6.672 -20.406 1 98.94 59 ILE A CA 1
ATOM 434 C C . ILE A 1 59 ? 0.564 -7.68 -20.5 1 98.94 59 ILE A C 1
ATOM 436 O O . ILE A 1 59 ? 0.764 -8.82 -20.922 1 98.94 59 ILE A O 1
ATOM 440 N N . VAL A 1 60 ? -0.652 -7.223 -20.109 1 98.94 60 VAL A N 1
ATOM 441 C CA . VAL A 1 60 ? -1.823 -8.094 -20.141 1 98.94 60 VAL A CA 1
ATOM 442 C C . VAL A 1 60 ? -2.104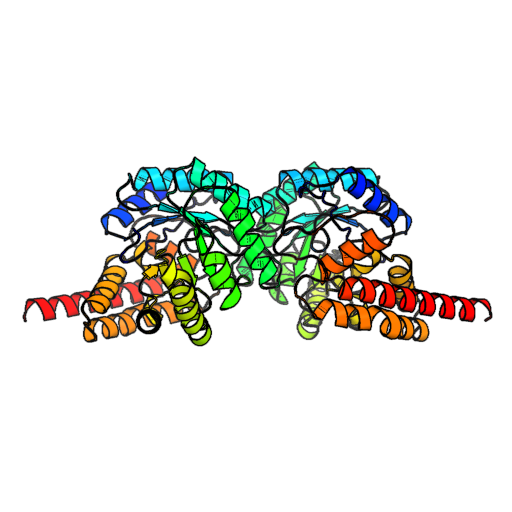 -8.523 -21.578 1 98.94 60 VAL A C 1
ATOM 444 O O . VAL A 1 60 ? -2.295 -9.719 -21.844 1 98.94 60 VAL A O 1
ATOM 447 N N . ALA A 1 61 ? -2.072 -7.586 -22.453 1 98.94 61 ALA A N 1
ATOM 448 C CA . ALA A 1 61 ? -2.324 -7.895 -23.859 1 98.94 61 ALA A CA 1
ATOM 449 C C . ALA A 1 61 ? -1.308 -8.898 -24.391 1 98.94 61 ALA A C 1
ATOM 451 O O . ALA A 1 61 ? -1.667 -9.836 -25.125 1 98.94 61 ALA A O 1
ATOM 452 N N . THR A 1 62 ? -0.038 -8.68 -24.094 1 98.94 62 THR A N 1
ATOM 453 C CA . THR A 1 62 ? 1.038 -9.57 -24.516 1 98.94 62 THR A CA 1
ATOM 454 C C . THR A 1 62 ? 0.811 -10.984 -24 1 98.94 62 THR A C 1
ATOM 456 O O . THR A 1 62 ? 0.983 -11.953 -24.734 1 98.94 62 THR A O 1
ATOM 459 N N . ALA A 1 63 ? 0.435 -11.07 -22.734 1 98.94 63 ALA A N 1
ATOM 460 C CA . ALA A 1 63 ? 0.188 -12.375 -22.141 1 98.94 63 ALA A CA 1
ATOM 461 C C . ALA A 1 63 ? -1.005 -13.07 -22.781 1 98.94 63 ALA A C 1
ATOM 463 O O . ALA A 1 63 ? -0.955 -14.266 -23.078 1 98.94 63 ALA A O 1
ATOM 464 N N . VAL A 1 64 ? -2.096 -12.336 -22.953 1 98.94 64 VAL A N 1
ATOM 465 C CA . VAL A 1 64 ? -3.301 -12.891 -23.562 1 98.94 64 VAL A CA 1
ATOM 466 C C . VAL A 1 64 ? -2.969 -13.445 -24.953 1 98.94 64 VAL A C 1
ATOM 468 O O . VAL A 1 64 ? -3.391 -14.555 -25.297 1 98.94 64 VAL A O 1
ATOM 471 N N . GLU A 1 65 ? -2.223 -12.688 -25.719 1 98.94 65 GLU A N 1
ATOM 472 C CA . GLU A 1 65 ? -1.82 -13.133 -27.062 1 98.94 65 GLU A CA 1
ATOM 473 C C . GLU A 1 65 ? -0.964 -14.391 -26.984 1 98.94 65 GLU A C 1
ATOM 475 O O . GLU A 1 65 ? -1.175 -15.336 -27.75 1 98.94 65 GLU A O 1
ATOM 480 N N . ALA A 1 66 ? 0.001 -14.43 -26.094 1 98.94 66 ALA A N 1
ATOM 481 C CA . ALA A 1 66 ? 0.922 -15.555 -25.969 1 98.94 66 ALA A CA 1
ATOM 482 C C . ALA A 1 66 ? 0.188 -16.812 -25.5 1 98.94 66 ALA A C 1
ATOM 484 O O . ALA A 1 66 ? 0.532 -17.922 -25.922 1 98.94 66 ALA A O 1
ATOM 485 N N . VAL A 1 67 ? -0.778 -16.656 -24.625 1 98.81 67 VAL A N 1
ATOM 486 C CA . VAL A 1 67 ? -1.548 -17.781 -24.094 1 98.81 67 VAL A CA 1
ATOM 487 C C . VAL A 1 67 ? -2.455 -18.344 -25.188 1 98.81 67 VAL A C 1
ATOM 489 O O . VAL A 1 67 ? -2.678 -19.562 -25.25 1 98.81 67 VAL A O 1
ATOM 492 N N . ALA A 1 68 ? -3.018 -17.484 -25.984 1 98.44 68 ALA A N 1
ATOM 493 C CA . ALA A 1 68 ? -3.807 -17.828 -27.172 1 98.44 68 ALA A CA 1
ATOM 494 C C . ALA A 1 68 ? -5.008 -18.688 -26.781 1 98.44 68 ALA A C 1
ATOM 496 O O . ALA A 1 68 ? -5.297 -19.688 -27.453 1 98.44 68 ALA A O 1
ATOM 497 N N . GLY A 1 69 ? -5.625 -18.391 -25.688 1 98.19 69 GLY A N 1
ATOM 498 C CA . GLY A 1 69 ? -6.887 -19 -25.312 1 98.19 69 GLY A CA 1
ATOM 499 C C . GLY A 1 69 ? -6.723 -20.406 -24.734 1 98.19 69 GLY A C 1
ATOM 500 O O . GLY A 1 69 ? -7.711 -21.062 -24.422 1 98.19 69 GLY A O 1
ATOM 501 N N . ARG A 1 70 ? -5.531 -20.844 -24.453 1 98.19 70 ARG A N 1
ATOM 502 C CA . ARG A 1 70 ? -5.289 -22.219 -24.016 1 98.19 70 ARG A CA 1
ATOM 503 C C . ARG A 1 70 ? -5.711 -22.406 -22.562 1 98.19 70 ARG A C 1
ATOM 505 O O . ARG A 1 70 ? -6.164 -23.484 -22.172 1 98.19 70 ARG A O 1
ATOM 512 N N . VAL A 1 71 ? -5.449 -21.422 -21.734 1 98.5 71 VAL A N 1
ATOM 513 C CA . VAL A 1 71 ? -5.875 -21.391 -20.328 1 98.5 71 VAL A CA 1
ATOM 514 C C . VAL A 1 71 ? -6.367 -19.984 -19.984 1 98.5 71 VAL A C 1
ATOM 516 O O . VAL A 1 71 ? -6.047 -19.016 -20.672 1 98.5 71 VAL A O 1
ATOM 519 N N . PRO A 1 72 ? -7.188 -19.828 -18.891 1 98.69 72 PRO A N 1
ATOM 520 C CA . PRO A 1 72 ? -7.645 -18.484 -18.5 1 98.69 72 PRO A CA 1
ATOM 521 C C . PRO A 1 72 ? -6.5 -17.578 -18.062 1 98.69 72 PRO A C 1
ATOM 523 O O . PRO A 1 72 ? -5.551 -18.031 -17.422 1 98.69 72 PRO A O 1
ATOM 526 N N . VAL A 1 73 ? -6.617 -16.328 -18.438 1 98.94 73 VAL A N 1
ATOM 527 C CA . VAL A 1 73 ? -5.652 -15.305 -18.031 1 98.94 73 VAL A CA 1
ATOM 528 C C . VAL A 1 73 ? -6.305 -14.344 -17.031 1 98.94 73 VAL A C 1
ATOM 530 O O . VAL A 1 73 ? -7.301 -13.695 -17.359 1 98.94 73 VAL A O 1
ATOM 533 N N . PHE A 1 74 ? -5.824 -14.281 -15.844 1 98.88 74 PHE A N 1
ATOM 534 C CA . PHE A 1 74 ? -6.227 -13.312 -14.828 1 98.88 74 PHE A CA 1
ATOM 535 C C . PHE A 1 74 ? -5.168 -12.227 -14.664 1 98.88 74 PHE A C 1
ATOM 537 O O . PHE A 1 74 ? -3.971 -12.5 -14.758 1 98.88 74 PHE A O 1
ATOM 544 N N . ALA A 1 75 ? -5.574 -11.023 -14.438 1 98.94 75 ALA A N 1
ATOM 545 C CA . ALA A 1 75 ? -4.668 -9.891 -14.258 1 98.94 75 ALA A CA 1
ATOM 546 C C . ALA A 1 75 ? -4.895 -9.211 -12.906 1 98.94 75 ALA A C 1
ATOM 548 O O . ALA A 1 75 ? -5.996 -9.266 -12.359 1 98.94 75 ALA A O 1
ATOM 549 N N . GLY A 1 76 ? -3.863 -8.578 -12.422 1 98.75 76 GLY A N 1
ATOM 550 C CA . GLY A 1 76 ? -3.967 -7.879 -11.148 1 98.75 76 GLY A CA 1
ATOM 551 C C . GLY A 1 76 ? -4.723 -6.566 -11.25 1 98.75 76 GLY A C 1
ATOM 552 O O . GLY A 1 76 ? -4.688 -5.902 -12.281 1 98.75 76 GLY A O 1
ATOM 553 N N . ALA A 1 77 ? -5.355 -6.195 -10.195 1 98.88 77 ALA A N 1
ATOM 554 C CA . ALA A 1 77 ? -5.883 -4.855 -9.945 1 98.88 77 ALA A CA 1
ATOM 555 C C . ALA A 1 77 ? -5.727 -4.473 -8.477 1 98.88 77 ALA A C 1
ATOM 557 O O . ALA A 1 77 ? -5.898 -5.312 -7.59 1 98.88 77 ALA A O 1
ATOM 558 N N . GLY A 1 78 ? -5.41 -3.203 -8.211 1 98.44 78 GLY A N 1
ATOM 559 C CA . GLY A 1 78 ? -5.23 -2.801 -6.828 1 98.44 78 GLY A CA 1
ATOM 560 C C . GLY A 1 78 ? -4.691 -1.391 -6.684 1 98.44 78 GLY A C 1
ATOM 561 O O . GLY A 1 78 ? -4.656 -0.629 -7.652 1 98.44 78 GLY A O 1
ATOM 562 N N . GLY A 1 79 ? -4.266 -1.023 -5.496 1 97.94 79 GLY A N 1
ATOM 563 C CA . GLY A 1 79 ? -3.824 0.327 -5.188 1 97.94 79 GLY A CA 1
ATOM 564 C C . GLY A 1 79 ? -4.949 1.225 -4.703 1 97.94 79 GLY A C 1
ATOM 565 O O . GLY A 1 79 ? -5.84 0.778 -3.98 1 97.94 79 GLY A O 1
ATOM 566 N N . SER A 1 80 ? -4.836 2.529 -5.027 1 97.81 80 SER A N 1
ATOM 567 C CA . SER A 1 80 ? -5.949 3.422 -4.723 1 97.81 80 SER A CA 1
ATOM 568 C C . SER A 1 80 ? -7.234 2.955 -5.395 1 97.81 80 SER A C 1
ATOM 570 O O . SER A 1 80 ? -7.191 2.256 -6.41 1 97.81 80 SER A O 1
ATOM 572 N N . ILE A 1 81 ? -8.391 3.311 -4.812 1 98.06 81 ILE A N 1
ATOM 573 C CA . ILE A 1 81 ? -9.656 2.871 -5.391 1 98.06 81 ILE A CA 1
ATOM 574 C C . ILE A 1 81 ? -9.758 3.355 -6.836 1 98.06 81 ILE A C 1
ATOM 576 O O . ILE A 1 81 ? -10.266 2.637 -7.699 1 98.06 81 ILE A O 1
ATOM 580 N N . ALA A 1 82 ? -9.289 4.594 -7.121 1 97.81 82 ALA A N 1
ATOM 581 C CA . ALA A 1 82 ? -9.281 5.09 -8.492 1 97.81 82 ALA A CA 1
ATOM 582 C C . ALA A 1 82 ? -8.414 4.211 -9.391 1 97.81 82 ALA A C 1
ATOM 584 O O . ALA A 1 82 ? -8.828 3.832 -10.484 1 97.81 82 ALA A O 1
ATOM 585 N N . GLN A 1 83 ? -7.285 3.848 -8.945 1 97.88 83 GLN A N 1
ATOM 586 C CA . GLN A 1 83 ? -6.34 3.041 -9.711 1 97.88 83 GLN A CA 1
ATOM 587 C C . GLN A 1 83 ? -6.848 1.612 -9.883 1 97.88 83 GLN A C 1
ATOM 589 O O . GLN A 1 83 ? -6.715 1.023 -10.961 1 97.88 83 GLN A O 1
ATOM 594 N N . ALA A 1 84 ? -7.355 1.064 -8.789 1 98.69 84 ALA A N 1
ATOM 595 C CA . ALA A 1 84 ? -7.883 -0.295 -8.867 1 98.69 84 ALA A CA 1
ATOM 596 C C . ALA A 1 84 ? -8.945 -0.413 -9.961 1 98.69 84 ALA A C 1
ATOM 598 O O . ALA A 1 84 ? -8.961 -1.388 -10.711 1 98.69 84 ALA A O 1
ATOM 599 N N . LYS A 1 85 ? -9.797 0.589 -10 1 98.62 85 LYS A N 1
ATOM 600 C CA . LYS A 1 85 ? -10.82 0.612 -11.039 1 98.62 85 LYS A CA 1
ATOM 601 C C . LYS A 1 85 ? -10.188 0.721 -12.43 1 98.62 85 LYS A C 1
ATOM 603 O O . LYS A 1 85 ? -10.617 0.051 -13.367 1 98.62 85 LYS A O 1
ATOM 608 N N . GLU A 1 86 ? -9.172 1.553 -12.562 1 98.62 86 GLU A N 1
ATOM 609 C CA . GLU A 1 86 ? -8.484 1.729 -13.836 1 98.62 86 GLU A CA 1
ATOM 610 C C . GLU A 1 86 ? -7.824 0.431 -14.289 1 98.62 86 GLU A C 1
ATOM 612 O O . GLU A 1 86 ? -7.906 0.061 -15.461 1 98.62 86 GLU A O 1
ATOM 617 N N . PHE A 1 87 ? -7.156 -0.238 -13.383 1 98.81 87 PHE A N 1
ATOM 618 C CA . PHE A 1 87 ? -6.48 -1.488 -13.711 1 98.81 87 PHE A CA 1
ATOM 619 C C . PHE A 1 87 ? -7.492 -2.561 -14.102 1 98.81 87 PHE A C 1
ATOM 621 O O . PHE A 1 87 ? -7.258 -3.334 -15.039 1 98.81 87 PHE A O 1
ATOM 628 N N . ALA A 1 88 ? -8.602 -2.615 -13.352 1 98.88 88 ALA A N 1
ATOM 629 C CA . ALA A 1 88 ? -9.641 -3.588 -13.68 1 98.88 88 ALA A CA 1
ATOM 630 C C . ALA A 1 88 ? -10.203 -3.332 -15.078 1 98.88 88 ALA A C 1
ATOM 632 O O . ALA A 1 88 ? -10.375 -4.266 -15.867 1 98.88 88 ALA A O 1
ATOM 633 N N . THR A 1 89 ? -10.484 -2.088 -15.367 1 98.81 89 THR A N 1
ATOM 634 C CA . THR A 1 89 ? -10.992 -1.707 -16.688 1 98.81 89 THR A CA 1
ATOM 635 C C . THR A 1 89 ? -9.977 -2.045 -17.766 1 98.81 89 THR A C 1
ATOM 637 O O . THR A 1 89 ? -10.336 -2.58 -18.812 1 98.81 89 THR A O 1
ATOM 640 N N . SER A 1 90 ? -8.742 -1.738 -17.531 1 98.88 90 SER A N 1
ATOM 641 C CA . SER A 1 90 ? -7.672 -2.01 -18.484 1 98.88 90 SER A CA 1
ATOM 642 C C . SER A 1 90 ? -7.512 -3.508 -18.734 1 98.88 90 SER A C 1
ATOM 644 O O . SER A 1 90 ? -7.273 -3.936 -19.859 1 98.88 90 SER A O 1
ATOM 646 N N . ALA A 1 91 ? -7.594 -4.297 -17.641 1 98.94 91 ALA A N 1
ATOM 647 C CA . ALA A 1 91 ? -7.508 -5.746 -17.781 1 98.94 91 ALA A CA 1
ATOM 648 C C . ALA A 1 91 ? -8.547 -6.27 -18.766 1 98.94 91 ALA A C 1
ATOM 650 O O . ALA A 1 91 ? -8.219 -7.039 -19.672 1 98.94 91 ALA A O 1
ATOM 651 N N . LYS A 1 92 ? -9.766 -5.828 -18.594 1 98.88 92 LYS A N 1
ATOM 652 C CA . LYS A 1 92 ? -10.836 -6.246 -19.5 1 98.88 92 LYS A CA 1
ATOM 653 C C . LYS A 1 92 ? -10.562 -5.789 -20.938 1 98.88 92 LYS A C 1
ATOM 655 O O . LYS A 1 92 ? -10.672 -6.578 -21.875 1 98.88 92 LYS A O 1
ATOM 660 N N . ALA A 1 93 ? -10.172 -4.547 -21.062 1 98.88 93 ALA A N 1
ATOM 661 C CA . ALA A 1 93 ? -9.93 -3.965 -22.375 1 98.88 93 ALA A CA 1
ATOM 662 C C . ALA A 1 93 ? -8.812 -4.699 -23.109 1 98.88 93 ALA A C 1
ATOM 664 O O . ALA A 1 93 ? -8.781 -4.734 -24.344 1 98.88 93 ALA A O 1
ATOM 665 N N . ASN A 1 94 ? -7.906 -5.324 -22.359 1 98.88 94 ASN A N 1
ATOM 666 C CA . ASN A 1 94 ? -6.746 -5.977 -22.969 1 98.88 94 ASN A CA 1
ATOM 667 C C . ASN A 1 94 ? -6.91 -7.496 -22.984 1 98.88 94 ASN A C 1
ATOM 669 O O . ASN A 1 94 ? -5.941 -8.227 -23.219 1 98.88 94 ASN A O 1
ATOM 673 N N . GLY A 1 95 ? -8.062 -7.996 -22.609 1 98.88 95 GLY A N 1
ATOM 674 C CA . GLY A 1 95 ? -8.43 -9.359 -22.953 1 98.88 95 GLY A CA 1
ATOM 675 C C . GLY A 1 95 ? -8.32 -10.32 -21.797 1 98.88 95 GLY A C 1
ATOM 676 O O . GLY A 1 95 ? -8.469 -11.539 -21.969 1 98.88 95 GLY A O 1
ATOM 677 N N . ALA A 1 96 ? -8.102 -9.883 -20.609 1 98.88 96 ALA A N 1
ATOM 678 C CA . ALA A 1 96 ? -8.047 -10.781 -19.453 1 98.88 96 ALA A CA 1
ATOM 679 C C . ALA A 1 96 ? -9.391 -11.492 -19.25 1 98.88 96 ALA A C 1
ATOM 681 O O . ALA A 1 96 ? -10.438 -10.953 -19.609 1 98.88 96 ALA A O 1
ATOM 682 N N . ASP A 1 97 ? -9.32 -12.68 -18.656 1 98.81 97 ASP A N 1
ATOM 683 C CA . ASP A 1 97 ? -10.516 -13.469 -18.375 1 98.81 97 ASP A CA 1
ATOM 684 C C . ASP A 1 97 ? -10.992 -13.234 -16.938 1 98.81 97 ASP A C 1
ATOM 686 O O . ASP A 1 97 ? -12.102 -13.633 -16.578 1 98.81 97 ASP A O 1
ATOM 690 N N . GLY A 1 98 ? -10.227 -12.562 -16.125 1 98.81 98 GLY A N 1
ATOM 691 C CA . GLY A 1 98 ? -10.57 -12.289 -14.734 1 98.81 98 GLY A CA 1
ATOM 692 C C . GLY A 1 98 ? -9.586 -11.367 -14.047 1 98.81 98 GLY A C 1
ATOM 693 O O . GLY A 1 98 ? -8.617 -10.914 -14.656 1 98.81 98 GLY A O 1
ATOM 694 N N . ILE A 1 99 ? -9.914 -11.086 -12.789 1 98.88 99 ILE A N 1
ATOM 695 C CA . ILE A 1 99 ? -9.141 -10.125 -12.008 1 98.88 99 ILE A CA 1
ATOM 696 C C . ILE A 1 99 ? -8.734 -10.758 -10.672 1 98.88 99 ILE A C 1
ATOM 698 O O . ILE A 1 99 ? -9.547 -11.43 -10.023 1 98.88 99 ILE A O 1
ATOM 702 N N . LEU A 1 100 ? -7.488 -10.656 -10.32 1 98.94 100 LEU A N 1
ATOM 703 C CA . LEU A 1 100 ? -7.07 -10.797 -8.93 1 98.94 100 LEU A CA 1
ATOM 704 C C . LEU A 1 100 ? -7 -9.438 -8.242 1 98.94 100 LEU A C 1
ATOM 706 O O . LEU A 1 100 ? -6.168 -8.594 -8.602 1 98.94 100 LEU A O 1
ATOM 710 N N . LEU A 1 101 ? -7.855 -9.195 -7.258 1 98.94 101 LEU A N 1
ATOM 711 C CA . LEU A 1 101 ? -7.941 -7.895 -6.609 1 98.94 101 LEU A CA 1
ATOM 712 C C . LEU A 1 101 ? -6.969 -7.801 -5.441 1 98.94 101 LEU A C 1
ATOM 714 O O . LEU A 1 101 ? -7.199 -8.398 -4.387 1 98.94 101 LEU A O 1
ATOM 718 N N . LEU A 1 102 ? -5.914 -7.094 -5.637 1 98.81 102 LEU A N 1
ATOM 719 C CA . LEU A 1 102 ? -4.887 -6.852 -4.629 1 98.81 102 LEU A CA 1
ATOM 720 C C . LEU A 1 102 ? -5.348 -5.805 -3.623 1 98.81 102 LEU A C 1
ATOM 722 O O . LEU A 1 102 ? -6.348 -5.113 -3.85 1 98.81 102 LEU A O 1
ATOM 726 N N . PRO A 1 103 ? -4.66 -5.609 -2.564 1 98.31 103 PRO A N 1
ATOM 727 C CA . PRO A 1 103 ? -5.094 -4.762 -1.453 1 98.31 103 PRO A CA 1
ATOM 728 C C . PRO A 1 103 ? -5.148 -3.281 -1.828 1 98.31 103 PRO A C 1
ATOM 730 O O . PRO A 1 103 ? -4.445 -2.846 -2.74 1 98.31 103 PRO A O 1
ATOM 733 N N . PRO A 1 104 ? -5.984 -2.576 -1.076 1 98.56 104 PRO A N 1
ATOM 734 C CA . PRO A 1 104 ? -5.914 -1.12 -1.205 1 98.56 104 PRO A CA 1
ATOM 735 C C . PRO A 1 104 ? -4.559 -0.558 -0.781 1 98.56 104 PRO A C 1
ATOM 737 O O . PRO A 1 104 ? -3.777 -1.249 -0.121 1 98.56 104 PRO A O 1
ATOM 740 N N . TYR A 1 105 ? -4.332 0.663 -1.166 1 98.38 105 TYR A N 1
ATOM 741 C CA . TYR A 1 105 ? -3.035 1.281 -0.911 1 98.38 105 TYR A CA 1
ATOM 742 C C . TYR A 1 105 ? -3.035 2.018 0.424 1 98.38 105 TYR A C 1
ATOM 744 O O . TYR A 1 105 ? -3.943 2.805 0.706 1 98.38 105 TYR A O 1
ATOM 752 N N . LEU A 1 106 ? -2.164 1.763 1.323 1 97 106 LEU A N 1
ATOM 753 C CA . LEU A 1 106 ? -1.577 2.631 2.338 1 97 106 LEU A CA 1
ATOM 754 C C . LEU A 1 106 ? -2.383 2.576 3.633 1 97 106 LEU A C 1
ATOM 756 O O . LEU A 1 106 ? -1.81 2.594 4.727 1 97 106 LEU A O 1
ATOM 760 N N . VAL A 1 107 ? -3.73 2.424 3.598 1 96.94 107 VAL A N 1
ATOM 761 C CA . VAL A 1 107 ? -4.52 2.67 4.801 1 96.94 107 VAL A CA 1
ATOM 762 C C . VAL A 1 107 ? -5.043 1.346 5.355 1 96.94 107 VAL A C 1
ATOM 764 O O . VAL A 1 107 ? -5.18 0.368 4.617 1 96.94 107 VAL A O 1
ATOM 767 N N . THR A 1 108 ? -5.305 1.383 6.641 1 96.81 108 THR A N 1
ATOM 768 C CA . THR A 1 108 ? -6.137 0.349 7.246 1 96.81 108 THR A CA 1
ATOM 769 C C . THR A 1 108 ? -7.602 0.775 7.266 1 96.81 108 THR A C 1
ATOM 771 O O . THR A 1 108 ? -7.91 1.963 7.145 1 96.81 108 THR A O 1
ATOM 774 N N . MET A 1 109 ? -8.461 -0.182 7.375 1 97.94 109 MET A N 1
ATOM 775 C CA . MET A 1 109 ? -9.891 0.084 7.238 1 97.94 109 MET A CA 1
ATOM 776 C C . MET A 1 109 ? -10.711 -0.938 8.016 1 97.94 109 MET A C 1
ATOM 778 O O . MET A 1 109 ? -10.219 -2.027 8.328 1 97.94 109 MET A O 1
ATOM 782 N N . PRO A 1 110 ? -11.938 -0.536 8.398 1 98.19 110 PRO A N 1
ATOM 783 C CA . PRO A 1 110 ? -12.836 -1.57 8.922 1 98.19 110 PRO A CA 1
ATOM 784 C C . PRO A 1 110 ? -13.297 -2.549 7.848 1 98.19 110 PRO A C 1
ATOM 786 O O . PRO A 1 110 ? -13.133 -2.283 6.656 1 98.19 110 PRO A O 1
ATOM 789 N N . GLN A 1 111 ? -13.875 -3.695 8.281 1 98.69 111 GLN A N 1
ATOM 790 C CA . GLN A 1 111 ? -14.336 -4.738 7.367 1 98.69 111 GLN A CA 1
ATOM 791 C C . GLN A 1 111 ? -15.32 -4.18 6.348 1 98.69 111 GLN A C 1
ATOM 793 O O . GLN A 1 111 ? -15.266 -4.531 5.164 1 98.69 111 GLN A O 1
ATOM 798 N N . ALA A 1 112 ? -16.188 -3.252 6.82 1 98.62 112 ALA A N 1
ATOM 799 C CA . ALA A 1 112 ? -17.172 -2.664 5.914 1 98.62 112 ALA A CA 1
ATOM 800 C C . ALA A 1 112 ? -16.5 -1.89 4.789 1 98.62 112 ALA A C 1
ATOM 802 O O . ALA A 1 112 ? -16.984 -1.863 3.66 1 98.62 112 ALA A O 1
ATOM 803 N N . GLY A 1 113 ? -15.406 -1.23 5.102 1 98.75 113 GLY A N 1
ATOM 804 C CA . GLY A 1 113 ? -14.648 -0.503 4.102 1 98.75 113 GLY A CA 1
ATOM 805 C C . GLY A 1 113 ? -14 -1.409 3.066 1 98.75 113 GLY A C 1
ATOM 806 O O . GLY A 1 113 ? -13.961 -1.072 1.881 1 98.75 113 GLY A O 1
ATOM 807 N N . LEU A 1 114 ? -13.508 -2.512 3.521 1 98.75 114 LEU A N 1
ATOM 808 C CA . LEU A 1 114 ? -12.906 -3.486 2.619 1 98.75 114 LEU A CA 1
ATOM 809 C C . LEU A 1 114 ? -13.953 -4.066 1.673 1 98.75 114 LEU A C 1
ATOM 811 O O . LEU A 1 114 ? -13.688 -4.266 0.486 1 98.75 114 LEU A O 1
ATOM 815 N N . VAL A 1 115 ? -15.148 -4.352 2.176 1 98.88 115 VAL A N 1
ATOM 816 C CA . VAL A 1 115 ? -16.25 -4.832 1.355 1 98.88 115 VAL A CA 1
ATOM 817 C C . VAL A 1 115 ? -16.625 -3.785 0.306 1 98.88 115 VAL A C 1
ATOM 819 O O . VAL A 1 115 ? -16.812 -4.113 -0.867 1 98.88 115 VAL A O 1
ATOM 822 N N . GLU A 1 116 ? -16.656 -2.529 0.714 1 98.62 116 GLU A N 1
ATOM 823 C CA . GLU A 1 116 ? -17.031 -1.468 -0.217 1 98.62 116 GLU A CA 1
ATOM 824 C C . GLU A 1 116 ? -15.953 -1.264 -1.281 1 98.62 116 GLU A C 1
ATOM 826 O O . GLU A 1 116 ? -16.266 -0.95 -2.432 1 98.62 116 GLU A O 1
ATOM 831 N N . TYR A 1 117 ? -14.688 -1.369 -0.918 1 98.81 117 TYR A N 1
ATOM 832 C CA . TYR A 1 117 ? -13.594 -1.335 -1.89 1 98.81 117 TYR A CA 1
ATOM 833 C C . TYR A 1 117 ? -13.773 -2.418 -2.947 1 98.81 117 TYR A C 1
ATOM 835 O O . TYR A 1 117 ? -13.664 -2.148 -4.145 1 98.81 117 TYR A O 1
ATOM 843 N N . THR A 1 118 ? -14.086 -3.625 -2.479 1 98.94 118 THR A N 1
ATOM 844 C CA . THR A 1 118 ? -14.312 -4.758 -3.373 1 98.94 118 THR A CA 1
ATOM 845 C C . THR A 1 118 ? -15.5 -4.496 -4.289 1 98.94 118 THR A C 1
ATOM 847 O O . THR A 1 118 ? -15.414 -4.703 -5.504 1 98.94 118 THR A O 1
ATOM 850 N N . ARG A 1 119 ? -16.578 -3.982 -3.719 1 98.75 119 ARG A N 1
ATOM 851 C CA . ARG A 1 119 ? -17.766 -3.699 -4.496 1 98.75 119 ARG A CA 1
ATOM 852 C C . ARG A 1 119 ? -17.484 -2.672 -5.586 1 98.75 119 ARG A C 1
ATOM 854 O O . ARG A 1 119 ? -17.875 -2.859 -6.742 1 98.75 119 ARG A O 1
ATOM 861 N N . ALA A 1 120 ? -16.828 -1.6 -5.148 1 98.19 120 ALA A N 1
ATOM 862 C CA . ALA A 1 120 ? -16.547 -0.496 -6.066 1 98.19 120 ALA A CA 1
ATOM 863 C C . ALA A 1 120 ? -15.75 -0.971 -7.273 1 98.19 120 ALA A C 1
ATOM 865 O O . ALA A 1 120 ? -16 -0.546 -8.406 1 98.19 120 ALA A O 1
ATOM 866 N N . VAL A 1 121 ? -14.766 -1.851 -7.07 1 98.69 121 VAL A N 1
ATOM 867 C CA . VAL A 1 121 ? -13.945 -2.344 -8.172 1 98.69 121 VAL A CA 1
ATOM 868 C C . VAL A 1 121 ? -14.734 -3.363 -8.992 1 98.69 121 VAL A C 1
ATOM 870 O O . VAL A 1 121 ? -14.719 -3.326 -10.227 1 98.69 121 VAL A O 1
ATOM 873 N N . ALA A 1 122 ? -15.469 -4.242 -8.305 1 98.5 122 ALA A N 1
ATOM 874 C CA . ALA A 1 122 ? -16.25 -5.281 -8.977 1 98.5 122 ALA A CA 1
ATOM 875 C C . ALA A 1 122 ? -17.281 -4.664 -9.914 1 98.5 122 ALA A C 1
ATOM 877 O O . ALA A 1 122 ? -17.594 -5.238 -10.961 1 98.5 122 ALA A O 1
ATOM 878 N N . ASP A 1 123 ? -17.734 -3.516 -9.57 1 97.56 123 ASP A N 1
ATOM 879 C CA . ASP A 1 123 ? -18.797 -2.855 -10.328 1 97.56 123 ASP A CA 1
ATOM 880 C C . ASP A 1 123 ? -18.25 -2.225 -11.609 1 97.56 123 ASP A C 1
ATOM 882 O O . ASP A 1 123 ? -19.016 -1.814 -12.484 1 97.56 123 ASP A O 1
ATOM 886 N N . THR A 1 124 ? -16.953 -2.199 -11.789 1 97 124 THR A N 1
ATOM 887 C CA . THR A 1 124 ? -16.344 -1.517 -12.922 1 97 124 THR A CA 1
ATOM 888 C C . THR A 1 124 ? -16.266 -2.445 -14.133 1 97 124 THR A C 1
ATOM 890 O O . THR A 1 124 ? -16.062 -1.99 -15.258 1 97 124 THR A O 1
ATOM 893 N N . THR A 1 125 ? -16.438 -3.727 -13.977 1 97.25 125 THR A N 1
ATOM 894 C CA . THR A 1 125 ? -16.297 -4.715 -15.047 1 97.25 125 THR A CA 1
ATOM 895 C C . THR A 1 125 ? -17.188 -5.93 -14.766 1 97.25 125 THR A C 1
ATOM 897 O O . THR A 1 125 ? -17.641 -6.129 -13.641 1 97.25 125 THR A O 1
ATOM 900 N N . ASP A 1 126 ? -17.406 -6.68 -15.75 1 98.31 126 ASP A N 1
ATOM 901 C CA . ASP A 1 126 ? -18.156 -7.922 -15.586 1 98.31 126 ASP A CA 1
ATOM 902 C C . ASP A 1 126 ? -17.219 -9.117 -15.477 1 98.31 126 ASP A C 1
ATOM 904 O O . ASP A 1 126 ? -17.672 -10.266 -15.469 1 98.31 126 ASP A O 1
ATOM 908 N N . LEU A 1 127 ? -15.922 -8.859 -15.438 1 98.69 127 LEU A N 1
ATOM 909 C CA . LEU A 1 127 ? -14.953 -9.945 -15.305 1 98.69 127 LEU A CA 1
ATOM 910 C C . LEU A 1 127 ? -15.078 -10.617 -13.938 1 98.69 127 LEU A C 1
ATOM 912 O O . LEU A 1 127 ? -15.312 -9.945 -12.93 1 98.69 127 LEU A O 1
ATOM 916 N N . PRO A 1 128 ? -14.906 -11.953 -13.93 1 98.69 128 PRO A N 1
ATOM 917 C CA . PRO A 1 128 ? -14.758 -12.617 -12.633 1 98.69 128 PRO A CA 1
ATOM 918 C C . PRO A 1 128 ? -13.625 -12.031 -11.789 1 98.69 128 PRO A C 1
ATOM 920 O O . PRO A 1 128 ? -12.578 -11.672 -12.328 1 98.69 128 PRO A O 1
ATOM 923 N N . LEU A 1 129 ? -13.938 -11.953 -10.477 1 98.81 129 LEU A N 1
ATOM 924 C CA . LEU A 1 129 ? -12.992 -11.32 -9.57 1 98.81 129 LEU A CA 1
ATOM 925 C C . LEU A 1 129 ? -12.664 -12.234 -8.391 1 98.81 129 LEU A C 1
ATOM 927 O O . LEU A 1 129 ? -13.562 -12.844 -7.812 1 98.81 129 LEU A O 1
ATOM 931 N N . ILE A 1 130 ? -11.367 -12.398 -8.141 1 98.88 130 ILE A N 1
ATOM 932 C CA . ILE A 1 130 ? -10.867 -13.102 -6.969 1 98.88 130 ILE A CA 1
ATOM 933 C C . ILE A 1 130 ? -10.305 -12.102 -5.965 1 98.88 130 ILE A C 1
ATOM 935 O O . ILE A 1 130 ? -9.414 -11.312 -6.301 1 98.88 130 ILE A O 1
ATOM 939 N N . VAL A 1 131 ? -10.812 -12.07 -4.715 1 98.88 131 VAL A N 1
ATOM 940 C CA . VAL A 1 131 ? -10.266 -11.18 -3.705 1 98.88 131 VAL A CA 1
ATOM 941 C C . VAL A 1 131 ? -9.008 -11.789 -3.102 1 98.88 131 VAL A C 1
ATOM 943 O O . VAL A 1 131 ? -8.93 -13 -2.904 1 98.88 131 VAL A O 1
ATOM 946 N N . TYR A 1 132 ? -8.07 -10.984 -2.832 1 98.75 132 TYR A N 1
ATOM 947 C CA . TYR A 1 132 ? -6.797 -11.461 -2.309 1 98.75 132 TYR A CA 1
ATOM 948 C C . TYR A 1 132 ? -6.594 -11 -0.869 1 98.75 132 TYR A C 1
ATOM 950 O O . TYR A 1 132 ? -6.375 -9.812 -0.615 1 98.75 132 TYR A O 1
ATOM 958 N N . ASN A 1 133 ? -6.629 -11.922 0.11 1 98.19 133 ASN A N 1
ATOM 959 C CA . ASN A 1 133 ? -6.207 -11.688 1.485 1 98.19 133 ASN A CA 1
ATOM 960 C C . ASN A 1 133 ? -4.691 -11.516 1.583 1 98.19 133 ASN A C 1
ATOM 962 O O . ASN A 1 133 ? -3.951 -12.5 1.601 1 98.19 133 ASN A O 1
ATOM 966 N N . ARG A 1 134 ? -4.367 -10.273 1.66 1 97.12 134 ARG A N 1
ATOM 967 C CA . ARG A 1 134 ? -2.947 -9.938 1.648 1 97.12 134 ARG A CA 1
ATOM 968 C C . ARG A 1 134 ? -2.703 -8.57 2.287 1 97.12 134 ARG A C 1
ATOM 970 O O . ARG A 1 134 ? -3.484 -7.641 2.092 1 97.12 134 ARG A O 1
ATOM 977 N N . SER A 1 135 ? -1.614 -8.484 3.076 1 96.5 135 SER A N 1
ATOM 978 C CA . SER A 1 135 ? -1.206 -7.215 3.672 1 96.5 135 SER A CA 1
ATOM 979 C C . SER A 1 135 ? -2.342 -6.594 4.477 1 96.5 135 SER A C 1
ATOM 981 O O . SER A 1 135 ? -2.852 -7.203 5.418 1 96.5 135 SER A O 1
ATOM 983 N N . ASN A 1 136 ? -2.828 -5.41 4.086 1 97.56 136 ASN A N 1
ATOM 984 C CA . ASN A 1 136 ? -3.846 -4.715 4.867 1 97.56 136 ASN A CA 1
ATOM 985 C C . ASN A 1 136 ? -5.254 -5.172 4.488 1 97.56 136 ASN A C 1
ATOM 987 O O . ASN A 1 136 ? -6.227 -4.809 5.148 1 97.56 136 ASN A O 1
ATOM 991 N N . ALA A 1 137 ? -5.395 -5.902 3.484 1 98.19 137 ALA A N 1
ATOM 992 C CA . ALA A 1 137 ? -6.688 -6.48 3.121 1 98.19 137 ALA A CA 1
ATOM 993 C C . ALA A 1 137 ? -6.863 -7.859 3.744 1 98.19 137 ALA A C 1
ATOM 995 O O . ALA A 1 137 ? -6.379 -8.859 3.203 1 98.19 137 ALA A O 1
ATOM 996 N N . ARG A 1 138 ? -7.535 -7.926 4.824 1 98.31 138 ARG A N 1
ATOM 997 C CA . ARG A 1 138 ? -7.77 -9.172 5.555 1 98.31 138 ARG A CA 1
ATOM 998 C C . ARG A 1 138 ? -9.234 -9.312 5.938 1 98.31 138 ARG A C 1
ATOM 1000 O O . ARG A 1 138 ? -9.695 -8.695 6.898 1 98.31 138 ARG A O 1
ATOM 1007 N N . PHE A 1 139 ? -9.867 -10.164 5.266 1 98.75 139 PHE A N 1
ATOM 1008 C CA . PHE A 1 139 ? -11.297 -10.375 5.492 1 98.75 139 PHE A CA 1
ATOM 1009 C C . PHE A 1 139 ? -11.516 -11.234 6.73 1 98.75 139 PHE A C 1
ATOM 1011 O O . PHE A 1 139 ? -10.742 -12.156 7.004 1 98.75 139 PHE A O 1
ATOM 1018 N N . ASP A 1 140 ? -12.547 -10.93 7.465 1 98.56 140 ASP A N 1
ATOM 1019 C CA . ASP A 1 140 ? -13.07 -11.891 8.43 1 98.56 140 ASP A CA 1
ATOM 1020 C C . ASP A 1 140 ? -14.203 -12.719 7.82 1 98.56 140 ASP A C 1
ATOM 1022 O O . ASP A 1 140 ? -14.461 -12.633 6.621 1 98.56 140 ASP A O 1
ATOM 1026 N N . GLU A 1 141 ? -14.828 -13.555 8.633 1 98.75 141 GLU A N 1
ATOM 1027 C CA . GLU A 1 141 ? -15.859 -14.445 8.117 1 98.75 141 GLU A CA 1
ATOM 1028 C C . GLU A 1 141 ? -17.016 -13.656 7.492 1 98.75 141 GLU A C 1
ATOM 1030 O O . GLU A 1 141 ? -17.422 -13.93 6.363 1 98.75 141 GLU A O 1
ATOM 1035 N N . ALA A 1 142 ? -17.484 -12.656 8.219 1 98.88 142 ALA A N 1
ATOM 1036 C CA . ALA A 1 142 ? -18.672 -11.906 7.781 1 98.88 142 ALA A CA 1
ATOM 1037 C C . ALA A 1 142 ? -18.391 -11.156 6.48 1 98.88 142 ALA A C 1
ATOM 1039 O O . ALA A 1 142 ? -19.219 -11.156 5.566 1 98.88 142 ALA A O 1
ATOM 1040 N N . SER A 1 143 ? -17.266 -10.461 6.371 1 98.94 143 SER A N 1
ATOM 1041 C CA . SER A 1 143 ? -16.953 -9.711 5.164 1 98.94 143 SER A CA 1
AT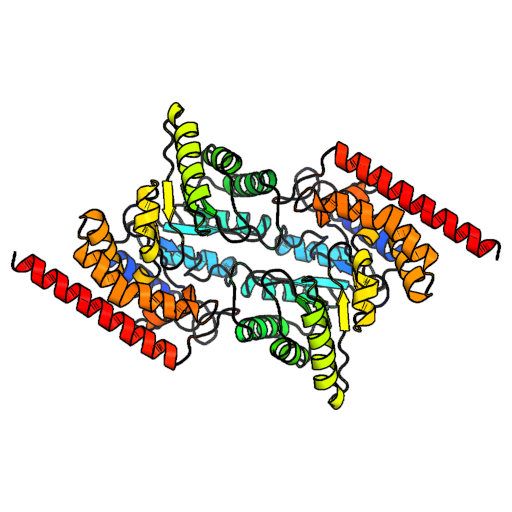OM 1042 C C . SER A 1 143 ? -16.641 -10.641 3.996 1 98.94 143 SER A C 1
ATOM 1044 O O . SER A 1 143 ? -16.953 -10.328 2.844 1 98.94 143 SER A O 1
ATOM 1046 N N . ALA A 1 144 ? -15.992 -11.758 4.262 1 98.94 144 ALA A N 1
ATOM 1047 C CA . ALA A 1 144 ? -15.773 -12.75 3.211 1 98.94 144 ALA A CA 1
ATOM 1048 C C . ALA A 1 144 ? -17.094 -13.25 2.641 1 98.94 144 ALA A C 1
ATOM 1050 O O . ALA A 1 144 ? -17.25 -13.367 1.422 1 98.94 144 ALA A O 1
ATOM 1051 N N . VAL A 1 145 ? -18.016 -13.555 3.52 1 98.94 145 VAL A N 1
ATOM 1052 C CA . VAL A 1 145 ? -19.344 -13.984 3.088 1 98.94 145 VAL A CA 1
ATOM 1053 C C . VAL A 1 145 ? -20 -12.883 2.268 1 98.94 145 VAL A C 1
ATOM 1055 O O . VAL A 1 145 ? -20.609 -13.148 1.227 1 98.94 145 VAL A O 1
ATOM 1058 N N . ALA A 1 146 ? -19.891 -11.656 2.713 1 98.94 146 ALA A N 1
ATOM 1059 C CA . ALA A 1 146 ? -20.5 -10.531 2.023 1 98.94 146 ALA A CA 1
ATOM 1060 C C . ALA A 1 146 ? -19.984 -10.414 0.593 1 98.94 146 ALA A C 1
ATOM 1062 O O . ALA A 1 146 ? -20.766 -10.312 -0.353 1 98.94 146 ALA A O 1
ATOM 1063 N N . VAL A 1 147 ? -18.688 -10.461 0.391 1 98.88 147 VAL A N 1
ATOM 1064 C CA . VAL A 1 147 ? -18.141 -10.234 -0.946 1 98.88 147 VAL A CA 1
ATOM 1065 C C . VAL A 1 147 ? -18.406 -11.461 -1.821 1 98.88 147 VAL A C 1
ATOM 1067 O O . VAL A 1 147 ? -18.562 -11.336 -3.039 1 98.88 147 VAL A O 1
ATOM 1070 N N . ALA A 1 148 ? -18.484 -12.617 -1.227 1 98.88 148 ALA A N 1
ATOM 1071 C CA . ALA A 1 148 ? -18.766 -13.836 -1.98 1 98.88 148 ALA A CA 1
ATOM 1072 C C . ALA A 1 148 ? -20.141 -13.781 -2.637 1 98.88 148 ALA A C 1
ATOM 1074 O O . ALA A 1 148 ? -20.406 -14.5 -3.605 1 98.88 148 ALA A O 1
ATOM 1075 N N . GLN A 1 149 ? -21.016 -12.953 -2.074 1 98.44 149 GLN A N 1
ATOM 1076 C CA . GLN A 1 149 ? -22.375 -12.836 -2.607 1 98.44 149 GLN A CA 1
ATOM 1077 C C . GLN A 1 149 ? -22.391 -11.953 -3.852 1 98.44 149 GLN A C 1
ATOM 1079 O O . GLN A 1 149 ? -23.391 -11.945 -4.59 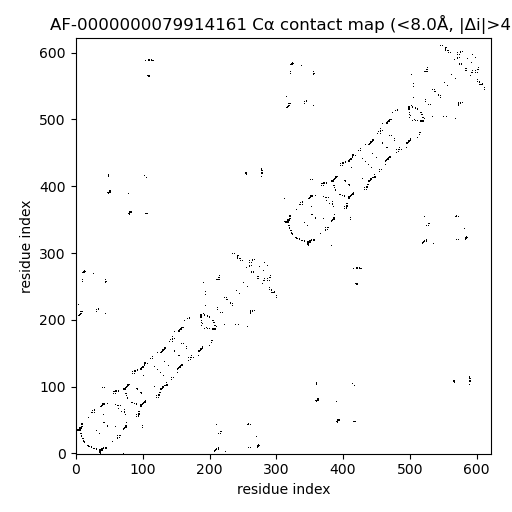1 98.44 149 GLN A O 1
ATOM 1084 N N . PHE A 1 150 ? -21.391 -11.102 -4.062 1 98.56 150 PHE A N 1
ATOM 1085 C CA . PHE A 1 150 ? -21.375 -10.297 -5.277 1 98.56 150 PHE A CA 1
ATOM 1086 C C . PHE A 1 150 ? -21.359 -11.188 -6.516 1 98.56 150 PHE A C 1
ATOM 1088 O O . PHE A 1 150 ? -20.672 -12.211 -6.547 1 98.56 150 PHE A O 1
ATOM 1095 N N . PRO A 1 151 ? -22.047 -10.867 -7.535 1 97.56 151 PRO A N 1
ATOM 1096 C CA . PRO A 1 151 ? -22.234 -11.766 -8.68 1 97.56 151 PRO A CA 1
ATOM 1097 C C . PRO A 1 151 ? -20.906 -12.109 -9.367 1 97.56 151 PRO A C 1
ATOM 1099 O O . PRO A 1 151 ? -20.734 -13.234 -9.852 1 97.56 151 PRO A O 1
ATOM 1102 N N . THR A 1 152 ? -19.969 -11.164 -9.352 1 98.06 152 THR A N 1
ATOM 1103 C CA . THR A 1 152 ? -18.766 -11.391 -10.156 1 98.06 152 THR A CA 1
ATOM 1104 C C . THR A 1 152 ? -17.609 -11.875 -9.289 1 98.06 152 THR A C 1
ATOM 1106 O O . THR A 1 152 ? -16.562 -12.258 -9.805 1 98.06 152 THR A O 1
ATOM 1109 N N . VAL A 1 153 ? -17.766 -11.875 -7.969 1 98.81 153 VAL A N 1
ATOM 1110 C CA . VAL A 1 153 ? -16.688 -12.383 -7.113 1 98.81 153 VAL A CA 1
ATOM 1111 C C . VAL A 1 153 ? -16.75 -13.906 -7.055 1 98.81 153 VAL A C 1
ATOM 1113 O O . VAL A 1 153 ? -17.734 -14.477 -6.574 1 98.81 153 VAL A O 1
ATOM 1116 N N . ILE A 1 154 ? -15.641 -14.5 -7.523 1 98.69 154 ILE A N 1
ATOM 1117 C CA . ILE A 1 154 ? -15.758 -15.938 -7.734 1 98.69 154 ILE A CA 1
ATOM 1118 C C . ILE A 1 154 ? -14.75 -16.672 -6.855 1 98.69 154 ILE A C 1
ATOM 1120 O O . ILE A 1 154 ? -14.641 -17.906 -6.922 1 98.69 154 ILE A O 1
ATOM 1124 N N . GLY A 1 155 ? -13.984 -15.969 -6.039 1 98.75 155 GLY A N 1
ATOM 1125 C CA . GLY A 1 155 ? -13.008 -16.688 -5.234 1 98.75 155 GLY A CA 1
ATOM 1126 C C . GLY A 1 155 ? -12.266 -15.789 -4.254 1 98.75 155 GLY A C 1
ATOM 1127 O O . GLY A 1 155 ? -12.414 -14.57 -4.285 1 98.75 155 GLY A O 1
ATOM 1128 N N . LEU A 1 156 ? -11.539 -16.406 -3.354 1 98.88 156 LEU A N 1
ATOM 1129 C CA . LEU A 1 156 ? -10.695 -15.789 -2.342 1 98.88 156 LEU A CA 1
ATOM 1130 C C . LEU A 1 156 ? -9.328 -16.469 -2.279 1 98.88 156 LEU A C 1
ATOM 1132 O O . LEU A 1 156 ? -9.242 -17.688 -2.086 1 98.88 156 LEU A O 1
ATOM 1136 N N . LYS A 1 157 ? -8.289 -15.727 -2.57 1 98.81 157 LYS A N 1
ATOM 1137 C CA . LYS A 1 157 ? -6.898 -16.172 -2.432 1 98.81 157 LYS A CA 1
ATOM 1138 C C . LYS A 1 157 ? -6.297 -15.68 -1.116 1 98.81 157 LYS A C 1
ATOM 1140 O O . LYS A 1 157 ? -6.34 -14.484 -0.813 1 98.81 157 LYS A O 1
ATOM 1145 N N . ASP A 1 158 ? -5.785 -16.578 -0.315 1 98.81 158 ASP A N 1
ATOM 1146 C CA . ASP A 1 158 ? -5.266 -16.188 0.995 1 98.81 158 ASP A CA 1
ATOM 1147 C C . ASP A 1 158 ? -3.74 -16.141 0.991 1 98.81 158 ASP A C 1
ATOM 1149 O O . ASP A 1 158 ? -3.084 -17.109 0.613 1 98.81 158 ASP A O 1
ATOM 1153 N N . GLY A 1 159 ? -3.209 -15.07 1.334 1 98.06 159 GLY A N 1
ATOM 1154 C CA . GLY A 1 159 ? -1.776 -14.906 1.52 1 98.06 159 GLY A CA 1
ATOM 1155 C C . GLY A 1 159 ? -1.396 -14.539 2.941 1 98.06 159 GLY A C 1
ATOM 1156 O O . GLY A 1 159 ? -0.29 -14.055 3.188 1 98.06 159 GLY A O 1
ATOM 1157 N N . THR A 1 160 ? -2.357 -14.68 3.953 1 97.56 160 THR A N 1
ATOM 1158 C CA . THR A 1 160 ? -2.104 -14.289 5.336 1 97.56 160 THR A CA 1
ATOM 1159 C C . THR A 1 160 ? -1.537 -15.453 6.137 1 97.56 160 THR A C 1
ATOM 1161 O O . THR A 1 160 ? -0.845 -15.25 7.137 1 97.56 160 THR A O 1
ATOM 1164 N N . GLY A 1 161 ? -1.963 -16.688 5.797 1 97.88 161 GLY A N 1
ATOM 1165 C CA . GLY A 1 161 ? -1.458 -17.875 6.469 1 97.88 161 GLY A CA 1
ATOM 1166 C C . GLY A 1 161 ? -2.125 -18.141 7.805 1 97.88 161 GLY A C 1
ATOM 1167 O O . GLY A 1 161 ? -1.701 -19.016 8.555 1 97.88 161 GLY A O 1
ATOM 1168 N N . ASP A 1 162 ? -3.154 -17.359 8.195 1 98 162 ASP A N 1
ATOM 1169 C CA . ASP A 1 162 ? -3.93 -17.594 9.414 1 98 162 ASP A CA 1
ATOM 1170 C C . ASP A 1 162 ? -4.938 -18.734 9.211 1 98 162 ASP A C 1
ATOM 1172 O O . ASP A 1 162 ? -6.125 -18.484 9 1 98 162 ASP A O 1
ATOM 1176 N N . LEU A 1 163 ? -4.441 -19.906 9.352 1 98.19 163 LEU A N 1
ATOM 1177 C CA . LEU A 1 163 ? -5.219 -21.078 8.977 1 98.19 163 LEU A CA 1
ATOM 1178 C C . LEU A 1 163 ? -6.492 -21.188 9.812 1 98.19 163 LEU A C 1
ATOM 1180 O O . LEU A 1 163 ? -7.52 -21.672 9.336 1 98.19 163 LEU A O 1
ATOM 1184 N N . ASP A 1 164 ? -6.434 -20.75 11.094 1 98.38 164 ASP A N 1
ATOM 1185 C CA . ASP A 1 164 ? -7.648 -20.734 11.906 1 98.38 164 ASP A CA 1
ATOM 1186 C C . ASP A 1 164 ? -8.727 -19.875 11.258 1 98.38 164 ASP A C 1
ATOM 1188 O O . ASP A 1 164 ? -9.859 -20.328 11.07 1 98.38 164 ASP A O 1
ATOM 1192 N N . LYS A 1 165 ? -8.391 -18.703 10.914 1 98.38 165 LYS A N 1
ATOM 1193 C CA . LYS A 1 165 ? -9.336 -17.781 10.305 1 98.38 165 LYS A CA 1
ATOM 1194 C C . LYS A 1 165 ? -9.766 -18.266 8.922 1 98.38 165 LYS A C 1
ATOM 1196 O O . LYS A 1 165 ? -10.938 -18.156 8.555 1 98.38 165 LYS A O 1
ATOM 1201 N N . VAL A 1 166 ? -8.828 -18.734 8.102 1 98.81 166 VAL A N 1
ATOM 1202 C CA . VAL A 1 166 ? -9.133 -19.172 6.746 1 98.81 166 VAL A CA 1
ATOM 1203 C C . VAL A 1 166 ? -10.094 -20.359 6.789 1 98.81 166 VAL A C 1
ATOM 1205 O O . VAL A 1 166 ? -11.039 -20.422 5.996 1 98.81 166 VAL A O 1
ATOM 1208 N N . ALA A 1 167 ? -9.836 -21.281 7.715 1 98.88 167 ALA A N 1
ATOM 1209 C CA . ALA A 1 167 ? -10.727 -22.422 7.848 1 98.88 167 ALA A CA 1
ATOM 1210 C C . ALA A 1 167 ? -12.156 -21.984 8.141 1 98.88 167 ALA A C 1
ATOM 1212 O O . ALA A 1 167 ? -13.109 -22.516 7.574 1 98.88 167 ALA A O 1
ATOM 1213 N N . ARG A 1 168 ? -12.305 -21.016 9.055 1 98.88 168 ARG A N 1
ATOM 1214 C CA . ARG A 1 168 ? -13.633 -20.484 9.375 1 98.88 168 ARG A CA 1
ATOM 1215 C C . ARG A 1 168 ? -14.25 -19.781 8.18 1 98.88 168 ARG A C 1
ATOM 1217 O O . ARG A 1 168 ? -15.445 -19.906 7.93 1 98.88 168 ARG A O 1
ATOM 1224 N N . ILE A 1 169 ? -13.461 -19.047 7.395 1 98.94 169 ILE A N 1
ATOM 1225 C CA . ILE A 1 169 ? -13.93 -18.344 6.203 1 98.94 169 ILE A CA 1
ATOM 1226 C C . ILE A 1 169 ? -14.438 -19.359 5.18 1 98.94 169 ILE A C 1
ATOM 1228 O O . ILE A 1 169 ? -15.523 -19.188 4.609 1 98.94 169 ILE A O 1
ATOM 1232 N N . VAL A 1 170 ? -13.664 -20.391 4.926 1 98.88 170 VAL A N 1
ATOM 1233 C CA . VAL A 1 170 ? -14.031 -21.406 3.949 1 98.88 170 VAL A CA 1
ATOM 1234 C C . VAL A 1 170 ? -15.398 -21.984 4.293 1 98.88 170 VAL A C 1
ATOM 1236 O O . VAL A 1 170 ? -16.297 -22.031 3.441 1 98.88 170 VAL A O 1
ATOM 1239 N N . ARG A 1 171 ? -15.594 -22.391 5.531 1 98.75 171 ARG A N 1
ATOM 1240 C CA . ARG A 1 171 ? -16.859 -23 5.965 1 98.75 171 ARG A CA 1
ATOM 1241 C C . ARG A 1 171 ? -18 -22 5.879 1 98.75 171 ARG A C 1
ATOM 1243 O O . ARG A 1 171 ? -19.078 -22.328 5.387 1 98.75 171 ARG A O 1
ATOM 1250 N N . ALA A 1 172 ? -17.766 -20.766 6.324 1 98.88 172 ALA A N 1
ATOM 1251 C CA . ALA A 1 172 ? -18.797 -19.734 6.344 1 98.88 172 ALA A CA 1
ATOM 1252 C C . ALA A 1 172 ? -19.266 -19.406 4.93 1 98.88 172 ALA A C 1
ATOM 1254 O O . ALA A 1 172 ? -20.469 -19.266 4.684 1 98.88 172 ALA A O 1
ATOM 1255 N N . VAL A 1 173 ? -18.359 -19.234 4.008 1 98.94 173 VAL A N 1
ATOM 1256 C CA . VAL A 1 173 ? -18.688 -18.875 2.631 1 98.94 173 VAL A CA 1
ATOM 1257 C C . VAL A 1 173 ? -19.438 -20.016 1.961 1 98.94 173 VAL A C 1
ATOM 1259 O O . VAL A 1 173 ? -20.453 -19.797 1.302 1 98.94 173 VAL A O 1
ATOM 1262 N N . LYS A 1 174 ? -18.953 -21.25 2.109 1 98.69 174 LYS A N 1
ATOM 1263 C CA . LYS A 1 174 ? -19.641 -22.406 1.532 1 98.69 174 LYS A CA 1
ATOM 1264 C C . LYS A 1 174 ? -21.078 -22.5 2.039 1 98.69 174 LYS A C 1
ATOM 1266 O O . LYS A 1 174 ? -22 -22.719 1.255 1 98.69 174 LYS A O 1
ATOM 1271 N N . ASP A 1 175 ? -21.219 -22.328 3.373 1 98.75 175 ASP A N 1
ATOM 1272 C CA . ASP A 1 175 ? -22.562 -22.391 3.959 1 98.75 175 ASP A CA 1
ATOM 1273 C C . ASP A 1 175 ? -23.453 -21.281 3.395 1 98.75 175 ASP A C 1
ATOM 1275 O O . ASP A 1 175 ? -24.625 -21.516 3.084 1 98.75 175 ASP A O 1
ATOM 1279 N N . ALA A 1 176 ? -22.938 -20.109 3.293 1 98.75 176 ALA A N 1
ATOM 1280 C CA . ALA A 1 176 ? -23.703 -18.953 2.836 1 98.75 176 ALA A CA 1
ATOM 1281 C C . ALA A 1 176 ? -24.125 -19.125 1.379 1 98.75 176 ALA A C 1
ATOM 1283 O O . ALA A 1 176 ? -25.188 -18.641 0.975 1 98.75 176 ALA A O 1
ATOM 1284 N N . LEU A 1 177 ? -23.328 -19.797 0.573 1 98.62 177 LEU A N 1
ATOM 1285 C CA . LEU A 1 177 ? -23.578 -19.891 -0.862 1 98.62 177 LEU A CA 1
ATOM 1286 C C . LEU A 1 177 ? -24.359 -21.156 -1.203 1 98.62 177 LEU A C 1
ATOM 1288 O O . LEU A 1 177 ? -24.844 -21.297 -2.324 1 98.62 177 LEU A O 1
ATOM 1292 N N . ALA A 1 178 ? -24.484 -22.094 -0.316 1 98.25 178 ALA A N 1
ATOM 1293 C CA . ALA A 1 178 ? -25.125 -23.391 -0.54 1 98.25 178 ALA A CA 1
ATOM 1294 C C . ALA A 1 178 ? -26.516 -23.219 -1.139 1 98.25 178 ALA A C 1
ATOM 1296 O O . ALA A 1 178 ? -26.859 -23.875 -2.123 1 98.25 178 ALA A O 1
ATOM 1297 N N . PRO A 1 179 ? -27.328 -22.281 -0.598 1 98.19 179 PRO A N 1
ATOM 1298 C CA . PRO A 1 179 ? -28.688 -22.156 -1.132 1 98.19 179 PRO A CA 1
ATOM 1299 C C . PRO A 1 179 ? -28.703 -21.75 -2.602 1 98.19 179 PRO A C 1
ATOM 1301 O O . PRO A 1 179 ? -29.562 -22.203 -3.363 1 98.19 179 PRO A O 1
ATOM 1304 N N . SER A 1 180 ? -27.875 -20.891 -3.039 1 97.44 180 SER A N 1
ATOM 1305 C CA . SER A 1 180 ? -27.859 -20.391 -4.41 1 97.44 180 SER A CA 1
ATOM 1306 C C . SER A 1 180 ? -27.109 -21.344 -5.34 1 97.44 180 SER A C 1
ATOM 1308 O O . SER A 1 180 ? -27.266 -21.266 -6.562 1 97.44 180 SER A O 1
ATOM 1310 N N . GLY A 1 181 ? -26.219 -22.141 -4.801 1 97.69 181 GLY A N 1
ATOM 1311 C CA . GLY A 1 181 ? -25.391 -23.031 -5.613 1 97.69 181 GLY A CA 1
ATOM 1312 C C . GLY A 1 181 ? -24.25 -22.328 -6.305 1 97.69 181 GLY A C 1
ATOM 1313 O O . GLY A 1 181 ? -23.562 -22.906 -7.152 1 97.69 181 GLY A O 1
ATOM 1314 N N . LYS A 1 182 ? -24.031 -21.078 -5.938 1 97.88 182 LYS A N 1
ATOM 1315 C CA . LYS A 1 182 ? -22.938 -20.312 -6.551 1 97.88 182 LYS A CA 1
ATOM 1316 C C . LYS A 1 182 ? -21.578 -20.953 -6.23 1 97.88 182 LYS A C 1
ATOM 1318 O O . LYS A 1 182 ? -21.297 -21.25 -5.07 1 97.88 182 LYS A O 1
ATOM 1323 N N . GLN A 1 183 ? -20.828 -21.172 -7.285 1 96.25 183 GLN A N 1
ATOM 1324 C CA . GLN A 1 183 ? -19.484 -21.719 -7.094 1 96.25 183 GLN A CA 1
ATOM 1325 C C . GLN A 1 183 ? -18.531 -20.641 -6.586 1 96.25 183 GLN A C 1
ATOM 1327 O O . GLN A 1 183 ? -18.656 -19.469 -6.941 1 96.25 183 GLN A O 1
ATOM 1332 N N . PHE A 1 184 ? -17.641 -21.062 -5.75 1 98.38 184 PHE A N 1
ATOM 1333 C CA . PHE A 1 184 ? -16.656 -20.156 -5.172 1 98.38 184 PHE A CA 1
ATOM 1334 C C . PHE A 1 184 ? -15.32 -20.859 -4.945 1 98.38 184 PHE A C 1
ATOM 1336 O O . PHE A 1 184 ? -15.281 -21.938 -4.344 1 98.38 184 PHE A O 1
ATOM 1343 N N . LEU A 1 185 ? -14.273 -20.25 -5.422 1 98.38 185 LEU A N 1
ATOM 1344 C CA . LEU A 1 185 ? -12.961 -20.875 -5.41 1 98.38 185 LEU A CA 1
ATOM 1345 C C . LEU A 1 185 ? -12.117 -20.359 -4.246 1 98.38 185 LEU A C 1
ATOM 1347 O O . LEU A 1 185 ? -12.18 -19.172 -3.91 1 98.38 185 LEU A O 1
ATOM 1351 N N . PHE A 1 186 ? -11.367 -21.25 -3.604 1 98.69 186 PHE A N 1
ATOM 1352 C CA . PHE A 1 186 ? -10.406 -20.891 -2.566 1 98.69 186 PHE A CA 1
ATOM 1353 C C . PHE A 1 186 ? -8.992 -21.234 -2.992 1 98.69 186 PHE A C 1
ATOM 1355 O O . PHE A 1 186 ? -8.75 -22.328 -3.521 1 98.69 186 PHE A O 1
ATOM 1362 N N . PHE A 1 187 ? -8.07 -20.297 -2.752 1 98.62 187 PHE A N 1
ATOM 1363 C CA . PHE A 1 187 ? -6.695 -20.438 -3.213 1 98.62 187 PHE A CA 1
ATOM 1364 C C . PHE A 1 187 ? -5.719 -20.234 -2.061 1 98.62 187 PHE A C 1
ATOM 1366 O O . PHE A 1 187 ? -5.922 -19.375 -1.208 1 98.62 187 PHE A O 1
ATOM 1373 N N . ASN A 1 188 ? -4.668 -21.109 -2.037 1 98.69 188 ASN A N 1
ATOM 1374 C CA . ASN A 1 188 ? -3.473 -20.828 -1.251 1 98.69 188 ASN A CA 1
ATOM 1375 C C . ASN A 1 188 ? -2.535 -19.859 -1.985 1 98.69 188 ASN A C 1
ATOM 1377 O O . ASN A 1 188 ? -1.948 -20.234 -3.006 1 98.69 188 ASN A O 1
ATOM 1381 N N . GLY A 1 189 ? -2.463 -18.656 -1.485 1 97.94 189 GLY A N 1
ATOM 1382 C CA . GLY A 1 189 ? -1.637 -17.625 -2.1 1 97.94 189 GLY A CA 1
ATOM 1383 C C . GLY A 1 189 ? -0.392 -17.297 -1.295 1 97.94 189 GLY A C 1
ATOM 1384 O O . GLY A 1 189 ? 0.187 -16.219 -1.445 1 97.94 189 GLY A O 1
ATOM 1385 N N . MET A 1 190 ? -0.011 -18.156 -0.361 1 97.19 190 MET A N 1
ATOM 1386 C CA . MET A 1 190 ? 1.213 -17.969 0.415 1 97.19 190 MET A CA 1
ATOM 1387 C C . MET A 1 190 ? 2.439 -18 -0.491 1 97.19 190 MET A C 1
ATOM 1389 O O . MET A 1 190 ? 2.469 -18.734 -1.481 1 97.19 190 MET A O 1
ATOM 1393 N N . PRO A 1 191 ? 3.477 -17.172 -0.142 1 95 191 PRO A N 1
ATOM 1394 C CA . PRO A 1 191 ? 4.727 -17.344 -0.884 1 95 191 PRO A CA 1
ATOM 1395 C C . PRO A 1 191 ? 5.27 -18.766 -0.786 1 95 191 PRO A C 1
ATOM 1397 O O . PRO A 1 191 ? 5.348 -19.328 0.311 1 95 191 PRO A O 1
ATOM 1400 N N . THR A 1 192 ? 5.598 -19.312 -1.894 1 97.5 192 THR A N 1
ATOM 1401 C CA . THR A 1 192 ? 5.984 -20.719 -1.952 1 97.5 192 THR A CA 1
ATOM 1402 C C . THR A 1 192 ? 4.902 -21.609 -1.338 1 97.5 192 THR A C 1
ATOM 1404 O O . THR A 1 192 ? 5.168 -22.359 -0.396 1 97.5 192 THR A O 1
ATOM 1407 N N . ALA A 1 193 ? 3.789 -21.531 -1.946 1 98.25 193 ALA A N 1
ATOM 1408 C CA . ALA A 1 193 ? 2.566 -22.125 -1.414 1 98.25 193 ALA A CA 1
ATOM 1409 C C . ALA A 1 193 ? 2.74 -23.625 -1.182 1 98.25 193 ALA A C 1
ATOM 1411 O O . ALA A 1 193 ? 2.055 -24.203 -0.342 1 98.25 193 ALA A O 1
ATOM 1412 N N . GLU A 1 194 ? 3.693 -24.281 -1.839 1 98.31 194 GLU A N 1
ATOM 1413 C CA . GLU A 1 194 ? 3.924 -25.719 -1.747 1 98.31 194 GLU A CA 1
ATOM 1414 C C . GLU A 1 194 ? 4.172 -26.141 -0.304 1 98.31 194 GLU A C 1
ATOM 1416 O O . GLU A 1 194 ? 3.74 -27.219 0.112 1 98.31 194 GLU A O 1
ATOM 1421 N N . ILE A 1 195 ? 4.766 -25.266 0.447 1 97.69 195 ILE A N 1
ATOM 1422 C CA . ILE A 1 195 ? 5.199 -25.703 1.773 1 97.69 195 ILE A CA 1
ATOM 1423 C C . ILE A 1 195 ? 3.992 -25.781 2.705 1 97.69 195 ILE A C 1
ATOM 1425 O O . ILE A 1 195 ? 4.039 -26.453 3.736 1 97.69 195 ILE A O 1
ATOM 1429 N N . SER A 1 196 ? 2.908 -25.078 2.352 1 98.25 196 SER A N 1
ATOM 1430 C CA . SER A 1 196 ? 1.743 -25.062 3.229 1 98.25 196 SER A CA 1
ATOM 1431 C C . SER A 1 196 ? 0.535 -25.703 2.561 1 98.25 196 SER A C 1
ATOM 1433 O O . SER A 1 196 ? -0.528 -25.828 3.174 1 98.25 196 SER A O 1
ATOM 1435 N N . GLN A 1 197 ? 0.714 -26.188 1.393 1 98.38 197 GLN A N 1
ATOM 1436 C CA . GLN A 1 197 ? -0.441 -26.578 0.589 1 98.38 197 GLN A CA 1
ATOM 1437 C C . GLN A 1 197 ? -1.141 -27.797 1.184 1 98.38 197 GLN A C 1
ATOM 1439 O O . GLN A 1 197 ? -2.363 -27.922 1.09 1 98.38 197 GLN A O 1
ATOM 1444 N N . GLN A 1 198 ? -0.379 -28.734 1.792 1 97.94 198 GLN A N 1
ATOM 1445 C CA . GLN A 1 198 ? -1.027 -29.875 2.447 1 97.94 198 GLN A CA 1
ATOM 1446 C C . GLN A 1 198 ? -2.016 -29.391 3.51 1 97.94 198 GLN A C 1
ATOM 1448 O O . GLN A 1 198 ? -3.123 -29.938 3.617 1 97.94 198 GLN A O 1
ATOM 1453 N N . ALA A 1 199 ? -1.626 -28.406 4.285 1 98.19 199 ALA A N 1
ATOM 1454 C CA . ALA A 1 199 ? -2.49 -27.859 5.328 1 98.19 199 ALA A CA 1
ATOM 1455 C C . ALA A 1 199 ? -3.688 -27.141 4.727 1 98.19 199 ALA A C 1
ATOM 1457 O O . ALA A 1 199 ? -4.816 -27.297 5.195 1 98.19 199 ALA A O 1
ATOM 1458 N N . TYR A 1 200 ? -3.482 -26.344 3.711 1 98.62 200 TYR A N 1
ATOM 1459 C CA . TYR A 1 200 ? -4.559 -25.609 3.057 1 98.62 200 TYR A CA 1
ATOM 1460 C C . TYR A 1 200 ? -5.566 -26.578 2.428 1 98.62 200 TYR A C 1
ATOM 1462 O O . TYR A 1 200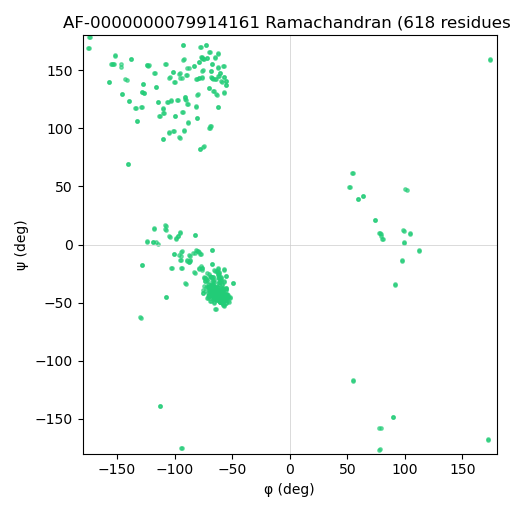 ? -6.777 -26.359 2.523 1 98.62 200 TYR A O 1
ATOM 1470 N N . ARG A 1 201 ? -5.051 -27.609 1.785 1 97.69 201 ARG A N 1
ATOM 1471 C CA . ARG A 1 201 ? -5.918 -28.609 1.172 1 97.69 201 ARG A CA 1
ATOM 1472 C C . ARG A 1 201 ? -6.824 -29.25 2.211 1 97.69 201 ARG A C 1
ATOM 1474 O O . ARG A 1 201 ? -7.992 -29.547 1.934 1 97.69 201 ARG A O 1
ATOM 1481 N N . ALA A 1 202 ? -6.297 -29.469 3.396 1 97.62 202 ALA A N 1
ATOM 1482 C CA . ALA A 1 202 ? -7.031 -30.141 4.469 1 97.62 202 ALA A CA 1
ATOM 1483 C C . ALA A 1 202 ? -8.234 -29.312 4.906 1 97.62 202 ALA A C 1
ATOM 1485 O O . ALA A 1 202 ? -9.203 -29.844 5.457 1 97.62 202 ALA A O 1
ATOM 1486 N N . ILE A 1 203 ? -8.219 -28 4.66 1 98.12 203 ILE A N 1
ATOM 1487 C CA . ILE A 1 203 ? -9.336 -27.156 5.086 1 98.12 203 ILE A CA 1
ATOM 1488 C C . ILE A 1 203 ? -10.156 -26.734 3.869 1 98.12 203 ILE A C 1
ATOM 1490 O O . ILE A 1 203 ? -10.914 -25.766 3.936 1 98.12 203 ILE A O 1
ATOM 1494 N N . GLY A 1 204 ? -9.945 -27.312 2.771 1 97.5 204 GLY A N 1
ATOM 1495 C CA . GLY A 1 204 ? -10.812 -27.125 1.621 1 97.5 204 GLY A CA 1
ATOM 1496 C C . GLY A 1 204 ? -10.258 -26.125 0.615 1 97.5 204 GLY A C 1
ATOM 1497 O O . GLY A 1 204 ? -10.969 -25.688 -0.283 1 97.5 204 GLY A O 1
ATOM 1498 N N . VAL A 1 205 ? -9.023 -25.734 0.75 1 98.25 205 VAL A N 1
ATOM 1499 C CA . VAL A 1 205 ? -8.352 -24.859 -0.201 1 98.25 205 VAL A CA 1
ATOM 1500 C C . VAL A 1 205 ? -7.457 -25.672 -1.127 1 98.25 205 VAL A C 1
ATOM 1502 O O . VAL A 1 205 ? -6.297 -25.938 -0.802 1 98.25 205 VAL A O 1
ATOM 1505 N N . THR A 1 206 ? -7.938 -26 -2.328 1 95.19 206 THR A N 1
ATOM 1506 C CA . THR A 1 206 ? -7.258 -26.984 -3.148 1 95.19 206 THR A CA 1
ATOM 1507 C C . THR A 1 206 ? -6.453 -26.312 -4.258 1 95.19 206 THR A C 1
ATOM 1509 O O . THR A 1 206 ? -5.586 -26.938 -4.871 1 95.19 206 THR A O 1
ATOM 1512 N N . LEU A 1 207 ? -6.781 -25.047 -4.594 1 97.81 207 LEU A N 1
ATOM 1513 C CA . LEU A 1 207 ? -6.02 -24.328 -5.613 1 97.81 207 LEU A CA 1
ATOM 1514 C C . LEU A 1 207 ? -4.859 -23.562 -4.984 1 97.81 207 LEU A C 1
ATOM 1516 O O . LEU A 1 207 ? -4.941 -23.141 -3.832 1 97.81 207 LEU A O 1
ATOM 1520 N N . TYR A 1 208 ? -3.781 -23.453 -5.66 1 97.88 208 TYR A N 1
ATOM 1521 C CA . TYR A 1 208 ? -2.682 -22.625 -5.184 1 97.88 208 TYR A CA 1
ATOM 1522 C C . TYR A 1 208 ? -1.818 -22.141 -6.344 1 97.88 208 TYR A C 1
ATOM 1524 O O . TYR A 1 208 ? -1.874 -22.703 -7.441 1 97.88 208 TYR A O 1
ATOM 1532 N N . SER A 1 209 ? -1.179 -21.078 -6.102 1 96.06 209 SER A N 1
ATOM 1533 C CA . SER A 1 209 ? -0.234 -20.5 -7.047 1 96.06 209 SER A CA 1
ATOM 1534 C C . SER A 1 209 ? 1.195 -20.938 -6.742 1 96.06 209 SER A C 1
ATOM 1536 O O . SER A 1 209 ? 1.557 -21.125 -5.582 1 96.06 209 SER A O 1
ATOM 1538 N N . SER A 1 210 ? 1.944 -21.062 -7.762 1 96.56 210 SER A N 1
ATOM 1539 C CA . SER A 1 210 ? 3.342 -21.438 -7.574 1 96.56 210 SER A CA 1
ATOM 1540 C C . SER A 1 210 ? 4.273 -20.484 -8.32 1 96.56 210 SER A C 1
ATOM 1542 O O . SER A 1 210 ? 4.258 -20.422 -9.555 1 96.56 210 SER A O 1
ATOM 1544 N N . ALA A 1 211 ? 5.125 -19.781 -7.629 1 96.31 211 ALA A N 1
ATOM 1545 C CA . ALA A 1 211 ? 6.18 -18.969 -8.242 1 96.31 211 ALA A CA 1
ATOM 1546 C C . ALA A 1 211 ? 7.277 -19.859 -8.82 1 96.31 211 ALA A C 1
ATOM 1548 O O . ALA A 1 211 ? 7.91 -19.516 -9.82 1 96.31 211 ALA A O 1
ATOM 1549 N N . THR A 1 212 ? 7.477 -21.031 -8.195 1 98.38 212 THR A N 1
ATOM 1550 C CA . THR A 1 212 ? 8.445 -22 -8.688 1 98.38 212 THR A CA 1
ATOM 1551 C C . THR A 1 212 ? 8.109 -22.422 -10.117 1 98.38 212 THR A C 1
ATOM 1553 O O . THR A 1 212 ? 9.008 -22.656 -10.93 1 98.38 212 THR A O 1
ATOM 1556 N N . PHE A 1 213 ? 6.816 -22.484 -10.414 1 98.69 213 PHE A N 1
ATOM 1557 C CA . PHE A 1 213 ? 6.363 -22.891 -11.742 1 98.69 213 PHE A CA 1
ATOM 1558 C C . PHE A 1 213 ? 6.992 -22 -12.812 1 98.69 213 PHE A C 1
ATOM 1560 O O . PHE A 1 213 ? 7.242 -22.453 -13.93 1 98.69 213 PHE A O 1
ATOM 1567 N N . ALA A 1 214 ? 7.344 -20.766 -12.469 1 98.56 214 ALA A N 1
ATOM 1568 C CA . ALA A 1 214 ? 7.852 -19.781 -13.422 1 98.56 214 ALA A CA 1
ATOM 1569 C C . ALA A 1 214 ? 9.234 -20.172 -13.938 1 98.56 214 ALA A C 1
ATOM 1571 O O . ALA A 1 214 ? 9.609 -19.828 -15.062 1 98.56 214 ALA A O 1
ATOM 1572 N N . PHE A 1 215 ? 10.031 -20.938 -13.102 1 98.62 215 PHE A N 1
ATOM 1573 C CA . PHE A 1 215 ? 11.391 -21.219 -13.562 1 98.62 215 PHE A CA 1
ATOM 1574 C C . PHE A 1 215 ? 11.68 -22.719 -13.508 1 98.62 215 PHE A C 1
ATOM 1576 O O . PHE A 1 215 ? 12.625 -23.203 -14.133 1 98.62 215 PHE A O 1
ATOM 1583 N N . ALA A 1 216 ? 10.93 -23.453 -12.797 1 98.56 216 ALA A N 1
ATOM 1584 C CA . ALA A 1 216 ? 11.086 -24.891 -12.688 1 98.56 216 ALA A CA 1
ATOM 1585 C C . ALA A 1 216 ? 9.727 -25.594 -12.672 1 98.56 216 ALA A C 1
ATOM 1587 O O . ALA A 1 216 ? 9.359 -26.234 -11.688 1 98.56 216 ALA A O 1
ATOM 1588 N N . PRO A 1 217 ? 9.062 -25.547 -13.82 1 98.56 217 PRO A N 1
ATOM 1589 C CA . PRO A 1 217 ? 7.703 -26.109 -13.867 1 98.56 217 PRO A CA 1
ATOM 1590 C C . PRO A 1 217 ? 7.668 -27.594 -13.555 1 98.56 217 PRO A C 1
ATOM 1592 O O . PRO A 1 217 ? 6.684 -28.094 -13.008 1 98.56 217 PRO A O 1
ATOM 1595 N N . GLU A 1 218 ? 8.703 -28.328 -13.828 1 98 218 GLU A N 1
ATOM 1596 C CA . GLU A 1 218 ? 8.727 -29.766 -13.555 1 98 218 GLU A CA 1
ATOM 1597 C C . GLU A 1 218 ? 8.719 -30.047 -12.055 1 98 218 GLU A C 1
ATOM 1599 O O . GLU A 1 218 ? 8.141 -31.031 -11.609 1 98 218 GLU A O 1
ATOM 1604 N N . LEU A 1 219 ? 9.398 -29.234 -11.281 1 98.56 219 LEU A N 1
ATOM 1605 C CA . LEU A 1 219 ? 9.391 -29.375 -9.836 1 98.56 219 LEU A CA 1
ATOM 1606 C C . LEU A 1 219 ? 8.031 -29 -9.258 1 98.56 219 LEU A C 1
ATOM 1608 O O . LEU A 1 219 ? 7.508 -29.688 -8.383 1 98.56 219 LEU A O 1
ATOM 1612 N N . ALA A 1 220 ? 7.488 -27.875 -9.75 1 98.69 220 ALA A N 1
ATOM 1613 C CA . ALA A 1 220 ? 6.164 -27.438 -9.312 1 98.69 220 ALA A CA 1
ATOM 1614 C C . ALA A 1 220 ? 5.105 -28.484 -9.633 1 98.69 220 ALA A C 1
ATOM 1616 O O . ALA A 1 220 ? 4.312 -28.859 -8.766 1 98.69 220 ALA A O 1
ATOM 1617 N N . LEU A 1 221 ? 5.094 -28.969 -10.852 1 98.06 221 LEU A N 1
ATOM 1618 C CA . LEU A 1 221 ? 4.105 -29.953 -11.297 1 98.06 221 LEU A CA 1
ATOM 1619 C C . LEU A 1 221 ? 4.328 -31.297 -10.617 1 98.06 221 LEU A C 1
ATOM 1621 O O . LEU A 1 221 ? 3.371 -32 -10.305 1 98.06 221 LEU A O 1
ATOM 1625 N N . GLY A 1 222 ? 5.625 -31.656 -10.477 1 97.88 222 GLY A N 1
ATOM 1626 C CA . GLY A 1 222 ? 5.918 -32.875 -9.734 1 97.88 222 GLY A CA 1
ATOM 1627 C C . GLY A 1 222 ? 5.34 -32.875 -8.336 1 97.88 222 GLY A C 1
ATOM 1628 O O . GLY A 1 222 ? 4.789 -33.875 -7.887 1 97.88 222 GLY A O 1
ATOM 1629 N N . PHE A 1 223 ? 5.488 -31.766 -7.648 1 98.5 223 PHE A N 1
ATOM 1630 C CA . PHE A 1 223 ? 4.938 -31.641 -6.305 1 98.5 223 PHE A CA 1
ATOM 1631 C C . PHE A 1 223 ? 3.416 -31.703 -6.332 1 98.5 223 PHE A C 1
ATOM 1633 O O . PHE A 1 223 ? 2.801 -32.406 -5.52 1 98.5 223 PHE A O 1
ATOM 1640 N N . TYR A 1 224 ? 2.824 -30.969 -7.246 1 97.94 224 TYR A N 1
ATOM 1641 C CA . TYR A 1 224 ? 1.373 -30.969 -7.402 1 97.94 224 TYR A CA 1
ATOM 1642 C C . TYR A 1 224 ? 0.85 -32.375 -7.633 1 97.94 224 TYR A C 1
ATOM 1644 O O . TYR A 1 224 ? -0.11 -32.812 -6.984 1 97.94 224 TYR A O 1
ATOM 1652 N N . ASP A 1 225 ? 1.468 -33.094 -8.539 1 96.75 225 ASP A N 1
ATOM 1653 C CA . ASP A 1 225 ? 1.062 -34.469 -8.859 1 96.75 225 ASP A CA 1
ATOM 1654 C C . ASP A 1 225 ? 1.207 -35.375 -7.652 1 96.75 225 ASP A C 1
ATOM 1656 O O . ASP A 1 225 ? 0.386 -36.281 -7.441 1 96.75 225 ASP A O 1
ATOM 1660 N N . ALA A 1 226 ? 2.299 -35.188 -6.953 1 96.94 226 ALA A N 1
ATOM 1661 C CA . ALA A 1 226 ? 2.518 -35.969 -5.746 1 96.94 226 ALA A CA 1
ATOM 1662 C C . ALA A 1 226 ? 1.395 -35.75 -4.738 1 96.94 226 ALA A C 1
ATOM 1664 O O . ALA A 1 226 ? 0.928 -36.719 -4.102 1 96.94 226 ALA A O 1
ATOM 1665 N N . LEU A 1 227 ? 0.939 -34.531 -4.539 1 96.44 227 LEU A N 1
ATOM 1666 C CA . LEU A 1 227 ? -0.157 -34.219 -3.627 1 96.44 227 LEU A CA 1
ATOM 1667 C C . LEU A 1 227 ? -1.456 -34.844 -4.102 1 96.44 227 LEU A C 1
ATOM 1669 O O . LEU A 1 227 ? -2.18 -35.469 -3.307 1 96.44 227 LEU A O 1
ATOM 1673 N N . GLU A 1 228 ? -1.73 -34.75 -5.398 1 95.62 228 GLU A N 1
ATOM 1674 C CA . GLU A 1 228 ? -2.977 -35.25 -5.969 1 95.62 228 GLU A CA 1
ATOM 1675 C C . GLU A 1 228 ? -3.043 -36.781 -5.879 1 95.62 228 GLU A C 1
ATOM 1677 O O . GLU A 1 228 ? -4.121 -37.344 -5.684 1 95.62 228 GLU A O 1
ATOM 1682 N N . SER A 1 229 ? -1.879 -37.406 -6.02 1 95.25 229 SER A N 1
ATOM 1683 C CA . SER A 1 229 ? -1.846 -38.844 -6.047 1 95.25 229 SER A CA 1
ATOM 1684 C C . SER A 1 229 ? -1.582 -39.438 -4.66 1 95.25 229 SER A C 1
ATOM 1686 O O . SER A 1 229 ? -1.574 -40.656 -4.48 1 95.25 229 SER A O 1
ATOM 1688 N N . GLY A 1 230 ? -1.306 -38.562 -3.666 1 95.31 230 GLY A N 1
ATOM 1689 C CA . GLY A 1 230 ? -1.018 -39.031 -2.316 1 95.31 230 GLY A CA 1
ATOM 1690 C C . GLY A 1 230 ? 0.357 -39.656 -2.18 1 95.31 230 GLY A C 1
ATOM 1691 O O . GLY A 1 230 ? 0.573 -40.531 -1.319 1 95.31 230 GLY A O 1
ATOM 1692 N N . ASN A 1 231 ? 1.242 -39.344 -3.076 1 95.94 231 ASN A N 1
ATOM 1693 C CA . ASN A 1 231 ? 2.619 -39.844 -3 1 95.94 231 ASN A CA 1
ATOM 1694 C C . ASN A 1 231 ? 3.412 -39.094 -1.932 1 95.94 231 ASN A C 1
ATOM 1696 O O . ASN A 1 231 ? 4.176 -38.156 -2.246 1 95.94 231 ASN A O 1
ATOM 1700 N N . GLU A 1 232 ? 3.32 -39.469 -0.731 1 96.25 232 GLU A N 1
ATOM 1701 C CA . GLU A 1 232 ? 3.912 -38.812 0.421 1 96.25 232 GLU A CA 1
ATOM 1702 C C . GLU A 1 232 ? 5.434 -38.812 0.336 1 96.25 232 GLU A C 1
ATOM 1704 O O . GLU A 1 232 ? 6.082 -37.844 0.749 1 96.25 232 GLU A O 1
ATOM 1709 N N . ASP A 1 233 ? 5.973 -39.875 -0.145 1 96.38 233 ASP A N 1
ATOM 1710 C CA . ASP A 1 233 ? 7.426 -39.969 -0.252 1 96.38 233 ASP A CA 1
ATOM 1711 C C . ASP A 1 233 ? 7.984 -38.875 -1.152 1 96.38 233 ASP A C 1
ATOM 1713 O O . ASP A 1 233 ? 8.953 -38.188 -0.792 1 96.38 233 ASP A O 1
ATOM 1717 N N . LEU A 1 234 ? 7.379 -38.75 -2.316 1 97.38 234 LEU A N 1
ATOM 1718 C CA . LEU A 1 234 ? 7.844 -37.719 -3.236 1 97.38 234 LEU A CA 1
ATOM 1719 C C . LEU A 1 234 ? 7.582 -36.344 -2.668 1 97.38 234 LEU A C 1
ATOM 1721 O O . LEU A 1 234 ? 8.422 -35.438 -2.799 1 97.38 234 LEU A O 1
ATOM 1725 N N . THR A 1 235 ? 6.41 -36.125 -2.059 1 97.88 235 THR A N 1
ATOM 1726 C CA . THR A 1 235 ? 6.109 -34.875 -1.405 1 97.88 235 THR A CA 1
ATOM 1727 C C . THR A 1 235 ? 7.199 -34.5 -0.403 1 97.88 235 THR A C 1
ATOM 1729 O O . THR A 1 235 ? 7.754 -33.406 -0.456 1 97.88 235 THR A O 1
ATOM 1732 N N . ASP A 1 236 ? 7.539 -35.438 0.422 1 97.94 236 ASP A N 1
ATOM 1733 C CA . ASP A 1 236 ? 8.539 -35.219 1.458 1 97.94 236 ASP A CA 1
ATOM 1734 C C . ASP A 1 236 ? 9.914 -34.938 0.844 1 97.94 236 ASP A C 1
ATOM 1736 O O . ASP A 1 236 ? 10.648 -34.062 1.326 1 97.94 236 ASP A O 1
ATOM 1740 N N . ALA A 1 237 ? 10.242 -35.688 -0.173 1 98.06 237 ALA A N 1
ATOM 1741 C CA . ALA A 1 237 ? 11.539 -35.5 -0.822 1 98.06 237 ALA A CA 1
ATOM 1742 C C . ALA A 1 237 ? 11.68 -34.125 -1.425 1 98.06 237 ALA A C 1
ATOM 1744 O O . ALA A 1 237 ? 12.727 -33.469 -1.279 1 98.06 237 ALA A O 1
ATOM 1745 N N . LEU A 1 238 ? 10.656 -33.656 -2.086 1 98.75 238 LEU A N 1
ATOM 1746 C CA . LEU A 1 238 ? 10.711 -32.344 -2.725 1 98.75 238 LEU A CA 1
ATOM 1747 C C . LEU A 1 238 ? 10.688 -31.234 -1.684 1 98.75 238 LEU A C 1
ATOM 1749 O O . LEU A 1 238 ? 11.336 -30.203 -1.856 1 98.75 238 LEU A O 1
ATOM 1753 N N . LEU A 1 239 ? 9.914 -31.422 -0.588 1 98.69 239 LEU A N 1
ATOM 1754 C CA . LEU A 1 239 ? 9.938 -30.453 0.5 1 98.69 239 LEU A CA 1
ATOM 1755 C C . LEU A 1 239 ? 11.336 -30.328 1.094 1 98.69 239 LEU A C 1
ATOM 1757 O O . LEU A 1 239 ? 11.852 -29.234 1.279 1 98.69 239 LEU A O 1
ATOM 1761 N N . ARG A 1 240 ? 11.953 -31.453 1.308 1 98.44 240 ARG A N 1
ATOM 1762 C CA . ARG A 1 240 ? 13.258 -31.516 1.959 1 98.44 240 ARG A CA 1
ATOM 1763 C C . ARG A 1 240 ? 14.352 -30.953 1.055 1 98.44 240 ARG A C 1
ATOM 1765 O O . ARG A 1 240 ? 15.203 -30.188 1.507 1 98.44 240 ARG A O 1
ATOM 1772 N N . SER A 1 241 ? 14.328 -31.297 -0.188 1 98.69 241 SER A N 1
ATOM 1773 C CA . SER A 1 241 ? 15.477 -31.062 -1.061 1 98.69 241 SER A CA 1
ATOM 1774 C C . SER A 1 241 ? 15.328 -29.734 -1.811 1 98.69 241 SER A C 1
ATOM 1776 O O . SER A 1 241 ? 16.312 -29.188 -2.301 1 98.69 241 SER A O 1
ATOM 1778 N N . PHE A 1 242 ? 14.125 -29.266 -1.9 1 98.81 242 PHE A N 1
ATOM 1779 C CA . PHE A 1 242 ? 13.945 -28.094 -2.744 1 98.81 242 PHE A CA 1
ATOM 1780 C C . PHE A 1 242 ? 13.18 -27 -2.002 1 98.81 242 PHE A C 1
ATOM 1782 O O . PHE A 1 242 ? 13.727 -25.938 -1.704 1 98.81 242 PHE A O 1
ATOM 1789 N N . PHE A 1 243 ? 11.953 -27.234 -1.617 1 98.88 243 PHE A N 1
ATOM 1790 C CA . PHE A 1 243 ? 11.055 -26.156 -1.217 1 98.88 243 PHE A CA 1
ATOM 1791 C C . PHE A 1 243 ? 11.477 -25.562 0.127 1 98.88 243 PHE A C 1
ATOM 1793 O O . PHE A 1 243 ? 11.445 -24.359 0.318 1 98.88 243 PHE A O 1
ATOM 1800 N N . HIS A 1 244 ? 11.781 -26.422 1.131 1 98.88 244 HIS A N 1
ATOM 1801 C CA . HIS A 1 244 ? 12.219 -25.875 2.41 1 98.88 244 HIS A CA 1
ATOM 1802 C C . HIS A 1 244 ? 13.523 -25.094 2.26 1 98.88 244 HIS A C 1
ATOM 1804 O O . HIS A 1 244 ? 13.641 -23.984 2.777 1 98.88 244 HIS A O 1
ATOM 1810 N N . PRO A 1 245 ? 14.539 -25.641 1.514 1 98.88 245 PRO A N 1
ATOM 1811 C CA . PRO A 1 245 ? 15.734 -24.828 1.261 1 98.88 245 PRO A CA 1
ATOM 1812 C C . PRO A 1 245 ? 15.43 -23.531 0.527 1 98.88 245 PRO A C 1
ATOM 1814 O O . PRO A 1 245 ? 16.031 -22.484 0.826 1 98.88 245 PRO A O 1
ATOM 1817 N N . LEU A 1 246 ? 14.539 -23.562 -0.435 1 98.88 246 LEU A N 1
ATOM 1818 C CA . LEU A 1 246 ? 14.148 -22.359 -1.164 1 98.88 246 LEU A CA 1
ATOM 1819 C C . LEU A 1 246 ? 13.578 -21.297 -0.216 1 98.88 246 LEU A C 1
ATOM 1821 O O . LEU A 1 246 ? 13.914 -20.125 -0.315 1 98.88 246 LEU A O 1
ATOM 1825 N N . VAL A 1 247 ? 12.734 -21.734 0.692 1 98.69 247 VAL A N 1
ATOM 1826 C CA . VAL A 1 247 ? 12.094 -20.828 1.632 1 98.69 247 VAL A CA 1
ATOM 1827 C C . VAL A 1 247 ? 13.141 -20.25 2.586 1 98.69 247 VAL A C 1
ATOM 1829 O O . VAL A 1 247 ? 13.094 -19.062 2.93 1 98.69 247 VAL A O 1
ATOM 1832 N N . ARG A 1 248 ? 14.078 -21.109 3.055 1 98.75 248 ARG A N 1
ATOM 1833 C CA . ARG A 1 248 ? 15.141 -20.625 3.924 1 98.75 248 ARG A CA 1
ATOM 1834 C C . ARG A 1 248 ? 15.961 -19.547 3.23 1 98.75 248 ARG A C 1
ATOM 1836 O O . ARG A 1 248 ? 16.328 -18.547 3.854 1 98.75 248 ARG A O 1
ATOM 1843 N N . LEU A 1 249 ? 16.219 -19.75 1.926 1 98.88 249 LEU A N 1
ATOM 1844 C CA . LEU A 1 249 ? 16.938 -18.75 1.146 1 98.88 249 LEU A CA 1
ATOM 1845 C C . LEU A 1 249 ? 16.109 -17.484 0.952 1 98.88 249 LEU A C 1
ATOM 1847 O O . LEU A 1 249 ? 16.594 -16.375 1.174 1 98.88 249 LEU A O 1
ATOM 1851 N N . ARG A 1 250 ? 14.898 -17.656 0.559 1 98.06 250 ARG A N 1
ATOM 1852 C CA . ARG A 1 250 ? 13.953 -16.578 0.284 1 98.06 250 ARG A CA 1
ATOM 1853 C C . ARG A 1 250 ? 13.797 -15.664 1.494 1 98.06 250 ARG A C 1
ATOM 1855 O O . ARG A 1 250 ? 13.664 -14.453 1.346 1 98.06 250 ARG A O 1
ATOM 1862 N N . ASP A 1 251 ? 13.82 -16.266 2.684 1 98.06 251 ASP A N 1
ATOM 1863 C CA . ASP A 1 251 ? 13.516 -15.547 3.914 1 98.06 251 ASP A CA 1
ATOM 1864 C C . ASP A 1 251 ? 14.719 -14.734 4.387 1 98.06 251 ASP A C 1
ATOM 1866 O O . ASP A 1 251 ? 14.602 -13.938 5.32 1 98.06 251 ASP A O 1
ATOM 1870 N N . GLN A 1 252 ? 15.852 -14.891 3.709 1 98.44 252 GLN A N 1
ATOM 1871 C CA . GLN A 1 252 ? 17.062 -14.18 4.125 1 98.44 252 GLN A CA 1
ATOM 1872 C C . GLN A 1 252 ? 16.969 -12.695 3.783 1 98.44 252 GLN A C 1
ATOM 1874 O O . GLN A 1 252 ? 17.562 -11.859 4.457 1 98.44 252 GLN A O 1
ATOM 1879 N N . VAL A 1 253 ? 16.25 -12.336 2.762 1 98.38 253 VAL A N 1
ATOM 1880 C CA . VAL A 1 253 ? 16.141 -10.953 2.316 1 98.38 253 VAL A CA 1
ATOM 1881 C C . VAL A 1 253 ? 14.703 -10.648 1.901 1 98.38 253 VAL A C 1
ATOM 1883 O O . VAL A 1 253 ? 14.156 -11.305 1.013 1 98.38 253 VAL A O 1
ATOM 1886 N N . PRO A 1 254 ? 14.055 -9.602 2.516 1 98 254 PRO A N 1
ATOM 1887 C CA . PRO A 1 254 ? 12.719 -9.227 2.037 1 98 254 PRO A CA 1
ATOM 1888 C C . PRO A 1 254 ? 12.695 -8.922 0.542 1 98 254 PRO A C 1
ATOM 1890 O O . PRO A 1 254 ? 13.594 -8.25 0.031 1 98 254 PRO A O 1
ATOM 1893 N N . GLY A 1 255 ? 11.672 -9.406 -0.163 1 97.5 255 GLY A N 1
ATOM 1894 C CA . GLY A 1 255 ? 11.562 -9.203 -1.6 1 97.5 255 GLY A CA 1
ATOM 1895 C C . GLY A 1 255 ? 12.062 -10.383 -2.406 1 97.5 255 GLY A C 1
ATOM 1896 O O . GLY A 1 255 ? 11.773 -10.5 -3.598 1 97.5 255 GLY A O 1
ATOM 1897 N N . TYR A 1 256 ? 12.773 -11.312 -1.807 1 98.25 256 TYR A N 1
ATOM 1898 C CA . TYR A 1 256 ? 13.375 -12.445 -2.496 1 98.25 256 TYR A CA 1
ATOM 1899 C C . TYR A 1 256 ? 12.312 -13.391 -3.029 1 98.25 256 TYR A C 1
ATOM 1901 O O . TYR A 1 256 ? 12.578 -14.195 -3.93 1 98.25 256 TYR A O 1
ATOM 1909 N N . ALA A 1 257 ? 11.109 -13.297 -2.559 1 97.31 257 ALA A N 1
ATOM 1910 C CA . ALA A 1 257 ? 10.023 -14.117 -3.102 1 97.31 257 ALA A CA 1
ATOM 1911 C C . ALA A 1 257 ? 9.781 -13.797 -4.574 1 97.31 257 ALA A C 1
ATOM 1913 O O . ALA A 1 257 ? 9.242 -14.625 -5.312 1 97.31 257 ALA A O 1
ATOM 1914 N N . VAL A 1 258 ? 10.211 -12.602 -5.023 1 98.25 258 VAL A N 1
ATOM 1915 C CA . VAL A 1 258 ? 10.086 -12.203 -6.422 1 98.25 258 VAL A CA 1
ATOM 1916 C C . VAL A 1 258 ? 11.461 -12.234 -7.094 1 98.25 258 VAL A C 1
ATOM 1918 O O . VAL A 1 258 ? 11.625 -12.852 -8.148 1 98.25 258 VAL A O 1
ATOM 1921 N N . SER A 1 259 ? 12.438 -11.695 -6.406 1 98.69 259 SER A N 1
ATOM 1922 C CA . SER A 1 259 ? 13.758 -11.516 -7.008 1 98.69 259 SER A CA 1
ATOM 1923 C C . SER A 1 259 ? 14.398 -12.859 -7.336 1 98.69 259 SER A C 1
ATOM 1925 O O . SER A 1 259 ? 15.031 -13.008 -8.383 1 98.69 259 SER A O 1
ATOM 1927 N N . LEU A 1 260 ? 14.273 -13.805 -6.465 1 98.81 260 LEU A N 1
ATOM 1928 C CA . LEU A 1 260 ? 14.859 -15.117 -6.699 1 98.81 260 LEU A CA 1
ATOM 1929 C C . LEU A 1 260 ? 14.148 -15.836 -7.844 1 98.81 260 LEU A C 1
ATOM 1931 O O . LEU A 1 260 ? 14.789 -16.547 -8.625 1 98.81 260 LEU A O 1
ATOM 1935 N N . VAL A 1 261 ? 12.82 -15.688 -7.922 1 98.75 261 VAL A N 1
ATOM 1936 C CA . VAL A 1 261 ? 12.047 -16.312 -8.992 1 98.75 261 VAL A CA 1
ATOM 1937 C C . VAL A 1 261 ? 12.484 -15.75 -10.344 1 98.75 261 VAL A C 1
ATOM 1939 O O . VAL A 1 261 ? 12.656 -16.5 -11.305 1 98.75 261 VAL A O 1
ATOM 1942 N N . LYS A 1 262 ? 12.633 -14.438 -10.383 1 98.69 262 LYS A N 1
ATOM 1943 C CA . LYS A 1 262 ? 13.055 -13.805 -11.633 1 98.69 262 LYS A CA 1
ATOM 1944 C C . LYS A 1 262 ? 14.438 -14.273 -12.055 1 98.69 262 LYS A C 1
ATOM 1946 O O . LYS A 1 262 ? 14.68 -14.539 -13.234 1 98.69 262 LYS A O 1
ATOM 1951 N N . PHE A 1 263 ? 15.344 -14.383 -11.102 1 98.75 263 PHE A N 1
ATOM 1952 C CA . PHE A 1 263 ? 16.656 -14.93 -11.43 1 98.75 263 PHE A CA 1
ATOM 1953 C C . PHE A 1 263 ? 16.547 -16.391 -11.859 1 98.75 263 PHE A C 1
ATOM 1955 O O . PHE A 1 263 ? 17.281 -16.828 -12.742 1 98.75 263 PHE A O 1
ATOM 1962 N N . GLY A 1 264 ? 15.648 -17.094 -11.211 1 98.81 264 GLY A N 1
ATOM 1963 C CA . GLY A 1 264 ? 15.398 -18.469 -11.625 1 98.81 264 GLY A CA 1
ATOM 1964 C C . GLY A 1 264 ? 15.055 -18.594 -13.094 1 98.81 264 GLY A C 1
ATOM 1965 O O . GLY A 1 264 ? 15.539 -19.5 -13.773 1 98.81 264 GLY A O 1
ATOM 1966 N N . VAL A 1 265 ? 14.234 -17.703 -13.57 1 98.81 265 VAL A N 1
ATOM 1967 C CA . VAL A 1 265 ? 13.867 -17.688 -14.977 1 98.81 265 VAL A CA 1
ATOM 1968 C C . VAL A 1 265 ? 15.109 -17.453 -15.836 1 98.81 265 VAL A C 1
ATOM 1970 O O . VAL A 1 265 ? 15.312 -18.125 -16.844 1 98.81 265 VAL A O 1
ATOM 1973 N N . THR A 1 266 ? 15.945 -16.531 -15.414 1 98.5 266 THR A N 1
ATOM 1974 C CA . THR A 1 266 ? 17.203 -16.25 -16.109 1 98.5 266 THR A CA 1
ATOM 1975 C C . THR A 1 266 ? 18.109 -17.469 -16.125 1 98.5 266 THR A C 1
ATOM 1977 O O . THR A 1 266 ? 18.719 -17.797 -17.141 1 98.5 266 THR A O 1
ATOM 1980 N N . MET A 1 267 ? 18.156 -18.141 -15.023 1 97.19 267 MET A N 1
ATOM 1981 C CA . MET A 1 267 ? 18.984 -19.328 -14.852 1 97.19 267 MET A CA 1
ATOM 1982 C C . MET A 1 267 ? 18.562 -20.422 -15.836 1 97.19 267 MET A C 1
ATOM 1984 O O . MET A 1 267 ? 19.391 -21.25 -16.234 1 97.19 267 MET A O 1
ATOM 1988 N N . GLU A 1 268 ? 17.344 -20.344 -16.266 1 97 268 GLU A N 1
ATOM 1989 C CA . GLU A 1 268 ? 16.812 -21.391 -17.141 1 97 268 GLU A CA 1
ATOM 1990 C C . GLU A 1 268 ? 16.891 -20.984 -18.609 1 97 268 GLU A C 1
ATOM 1992 O O . GLU A 1 268 ? 16.344 -21.672 -19.484 1 97 268 GLU A O 1
ATOM 1997 N N . GLY A 1 269 ? 17.516 -19.906 -18.875 1 97 269 GLY A N 1
ATOM 1998 C CA . GLY A 1 269 ? 17.875 -19.609 -20.266 1 97 269 GLY A CA 1
ATOM 1999 C C . GLY A 1 269 ? 17.125 -18.422 -20.828 1 97 269 GLY A C 1
ATOM 2000 O O . GLY A 1 269 ? 17.359 -18.031 -21.969 1 97 269 GLY A O 1
ATOM 2001 N N . LEU A 1 270 ? 16.203 -17.875 -20.094 1 97.94 270 LEU A N 1
ATOM 2002 C CA . LEU A 1 270 ? 15.492 -16.688 -20.516 1 97.94 270 LEU A CA 1
ATOM 2003 C C . LEU A 1 270 ? 15.898 -15.477 -19.688 1 97.94 270 LEU A C 1
ATOM 2005 O O . LEU A 1 270 ? 15.578 -15.398 -18.5 1 97.94 270 LEU A O 1
ATOM 2009 N N . GLU A 1 271 ? 16.547 -14.523 -20.312 1 97.81 271 GLU A N 1
ATOM 2010 C CA . GLU A 1 271 ? 17 -13.336 -19.594 1 97.81 271 GLU A CA 1
ATOM 2011 C C . GLU A 1 271 ? 15.82 -12.469 -19.156 1 97.81 271 GLU A C 1
ATOM 2013 O O . GLU A 1 271 ? 15.305 -11.68 -19.953 1 97.81 271 GLU A O 1
ATOM 2018 N N . ALA A 1 272 ? 15.477 -12.578 -17.891 1 98.38 272 ALA A N 1
ATOM 2019 C CA . ALA A 1 272 ? 14.297 -11.883 -17.375 1 98.38 272 ALA A CA 1
ATOM 2020 C C . ALA A 1 272 ? 14.641 -10.469 -16.938 1 98.38 272 ALA A C 1
ATOM 2022 O O . ALA A 1 272 ? 13.758 -9.633 -16.75 1 98.38 272 ALA A O 1
ATOM 2023 N N . GLY A 1 273 ? 15.992 -10.172 -16.812 1 98.19 273 GLY A N 1
ATOM 2024 C CA . GLY A 1 273 ? 16.422 -8.828 -16.438 1 98.19 273 GLY A CA 1
ATOM 2025 C C . GLY A 1 273 ? 16.266 -8.539 -14.961 1 98.19 273 GLY A C 1
ATOM 2026 O O . GLY A 1 273 ? 15.984 -9.445 -14.172 1 98.19 273 GLY A O 1
ATOM 2027 N N . PRO A 1 274 ? 16.562 -7.348 -14.531 1 97.88 274 PRO A N 1
ATOM 2028 C CA . PRO A 1 274 ? 16.531 -6.973 -13.109 1 97.88 274 PRO A CA 1
ATOM 2029 C C . PRO A 1 274 ? 15.117 -6.762 -12.586 1 97.88 274 PRO A C 1
ATOM 2031 O O . PRO A 1 274 ? 14.172 -6.668 -13.375 1 97.88 274 PRO A O 1
ATOM 2034 N N . VAL A 1 275 ? 15 -6.816 -11.25 1 98.44 275 VAL A N 1
ATOM 2035 C CA . VAL A 1 275 ? 13.773 -6.336 -10.625 1 98.44 275 VAL A CA 1
ATOM 2036 C C . VAL A 1 275 ? 13.789 -4.809 -10.562 1 98.44 275 VAL A C 1
ATOM 2038 O O . VAL A 1 275 ? 14.852 -4.191 -10.641 1 98.44 275 VAL A O 1
ATOM 2041 N N . ARG A 1 276 ? 12.641 -4.176 -10.469 1 98.56 276 ARG A N 1
ATOM 2042 C CA . ARG A 1 276 ? 12.539 -2.738 -10.234 1 98.56 276 ARG A CA 1
ATOM 2043 C C . ARG A 1 276 ? 12.516 -2.43 -8.742 1 98.56 276 ARG A C 1
ATOM 2045 O O . ARG A 1 276 ? 12.055 -3.242 -7.938 1 98.56 276 ARG A O 1
ATOM 2052 N N . PRO A 1 277 ? 12.992 -1.247 -8.375 1 97.88 277 PRO A N 1
ATOM 2053 C CA . PRO A 1 277 ? 12.812 -0.829 -6.984 1 97.88 277 PRO A CA 1
ATOM 2054 C C . PRO A 1 277 ? 11.344 -0.82 -6.559 1 97.88 277 PRO A C 1
ATOM 2056 O O . PRO A 1 277 ? 10.461 -0.591 -7.383 1 97.88 277 PRO A O 1
ATOM 2059 N N . PRO A 1 278 ? 11.094 -1.196 -5.25 1 98.5 278 PRO A N 1
ATOM 2060 C CA . PRO A 1 278 ? 12.07 -1.24 -4.156 1 98.5 278 PRO A CA 1
ATOM 2061 C C . PRO A 1 278 ? 12.68 -2.627 -3.963 1 98.5 278 PRO A C 1
ATOM 2063 O O . PRO A 1 278 ? 13.297 -2.895 -2.93 1 98.5 278 PRO A O 1
ATOM 2066 N N . LEU A 1 279 ? 12.469 -3.584 -4.891 1 98.5 279 LEU A N 1
ATOM 2067 C CA . LEU A 1 279 ? 13.148 -4.875 -4.781 1 98.5 279 LEU A CA 1
ATOM 2068 C C . LEU A 1 279 ? 14.609 -4.758 -5.176 1 98.5 279 LEU A C 1
ATOM 2070 O O . LEU A 1 279 ? 15.008 -3.789 -5.832 1 98.5 279 LEU A O 1
ATOM 2074 N N . VAL A 1 280 ? 15.414 -5.711 -4.73 1 98.31 280 VAL A N 1
ATOM 2075 C CA . VAL A 1 280 ? 16.828 -5.734 -5.074 1 98.31 280 VAL A CA 1
ATOM 2076 C C . VAL A 1 280 ? 17.188 -7.074 -5.723 1 98.31 280 VAL A C 1
ATOM 2078 O O . VAL A 1 280 ? 16.516 -8.078 -5.48 1 98.31 280 VAL A O 1
ATOM 2081 N N . GLN A 1 281 ? 18.234 -7.027 -6.516 1 97.81 281 GLN A N 1
ATOM 2082 C CA . GLN A 1 281 ? 18.734 -8.258 -7.117 1 97.81 281 GLN A CA 1
ATOM 2083 C C . GLN A 1 281 ? 19.328 -9.188 -6.062 1 97.81 281 GLN A C 1
ATOM 2085 O O . GLN A 1 281 ? 19.938 -8.727 -5.098 1 97.81 281 GLN A O 1
ATOM 2090 N N . PRO A 1 282 ? 19.125 -10.547 -6.246 1 98.56 282 PRO A N 1
ATOM 2091 C CA . PRO A 1 282 ? 19.828 -11.445 -5.332 1 98.56 282 PRO A CA 1
ATOM 2092 C C . PRO A 1 282 ? 21.344 -11.305 -5.418 1 98.56 282 PRO A C 1
ATOM 2094 O O . PRO A 1 282 ? 21.891 -11.008 -6.488 1 98.56 282 PRO A O 1
ATOM 2097 N N . SER A 1 283 ? 22.031 -11.5 -4.305 1 98.44 283 SER A N 1
ATOM 2098 C CA . SER A 1 283 ? 23.484 -11.5 -4.312 1 98.44 283 SER A CA 1
ATOM 2099 C C . SER A 1 283 ? 24.031 -12.664 -5.129 1 98.44 283 SER A C 1
ATOM 2101 O O . SER A 1 283 ? 23.328 -13.648 -5.367 1 98.44 283 SER A O 1
ATOM 2103 N N . GLU A 1 284 ? 25.297 -12.578 -5.539 1 98.38 284 GLU A N 1
ATOM 2104 C CA . GLU A 1 284 ? 25.922 -13.664 -6.281 1 98.38 284 GLU A CA 1
ATOM 2105 C C . GLU A 1 284 ? 25.922 -14.961 -5.465 1 98.38 284 GLU A C 1
ATOM 2107 O O . GLU A 1 284 ? 25.734 -16.047 -6.016 1 98.38 284 GLU A O 1
ATOM 2112 N N . ALA A 1 285 ? 26.141 -14.859 -4.195 1 98.69 285 ALA A N 1
ATOM 2113 C CA . ALA A 1 285 ? 26.125 -16.016 -3.316 1 98.69 285 ALA A CA 1
ATOM 2114 C C . ALA A 1 285 ? 24.734 -16.672 -3.299 1 98.69 285 ALA A C 1
ATOM 2116 O O . ALA A 1 285 ? 24.609 -17.891 -3.338 1 98.69 285 ALA A O 1
ATOM 2117 N N . HIS A 1 286 ? 23.703 -15.852 -3.266 1 98.88 286 HIS A N 1
ATOM 2118 C CA . HIS A 1 286 ? 22.344 -16.375 -3.209 1 98.88 286 HIS A CA 1
ATOM 2119 C C . HIS A 1 286 ? 21.922 -16.953 -4.555 1 98.88 286 HIS A C 1
ATOM 2121 O O . HIS A 1 286 ? 21.141 -17.906 -4.609 1 98.88 286 HIS A O 1
ATOM 2127 N N . LYS A 1 287 ? 22.453 -16.375 -5.633 1 98.69 287 LYS A N 1
ATOM 2128 C CA . LYS A 1 287 ? 22.234 -16.938 -6.961 1 98.69 287 LYS A CA 1
ATOM 2129 C C . LYS A 1 287 ? 22.797 -18.344 -7.062 1 98.69 287 LYS A C 1
ATOM 2131 O O . LYS A 1 287 ? 22.141 -19.25 -7.559 1 98.69 287 LYS A O 1
ATOM 2136 N N . ARG A 1 288 ? 23.969 -18.547 -6.59 1 98.69 288 ARG A N 1
ATOM 2137 C CA . ARG A 1 288 ? 24.609 -19.859 -6.594 1 98.69 288 ARG A CA 1
ATOM 2138 C C . ARG A 1 288 ? 23.828 -20.844 -5.727 1 98.69 288 ARG A C 1
ATOM 2140 O O . ARG A 1 288 ? 23.656 -22 -6.102 1 98.69 288 ARG A O 1
ATOM 2147 N N . GLU A 1 289 ? 23.422 -20.312 -4.641 1 98.88 289 GLU A N 1
ATOM 2148 C CA . GLU A 1 289 ? 22.656 -21.156 -3.74 1 98.88 289 GLU A CA 1
ATOM 2149 C C . GLU A 1 289 ? 21.344 -21.609 -4.383 1 98.88 289 GLU A C 1
ATOM 2151 O O . GLU A 1 289 ? 20.938 -22.766 -4.242 1 98.88 289 GLU A O 1
ATOM 2156 N N . LEU A 1 290 ? 20.672 -20.688 -5.078 1 98.88 290 LEU A N 1
ATOM 2157 C CA . LEU A 1 290 ? 19.438 -21.047 -5.766 1 98.88 290 LEU A CA 1
ATOM 2158 C C . LEU A 1 290 ? 19.703 -22.141 -6.801 1 98.88 290 LEU A C 1
ATOM 2160 O O . LEU A 1 290 ? 18.906 -23.062 -6.945 1 98.88 290 LEU A O 1
ATOM 2164 N N . ALA A 1 291 ? 20.797 -22.031 -7.512 1 98.81 291 ALA A N 1
ATOM 2165 C CA . ALA A 1 291 ? 21.156 -23.031 -8.5 1 98.81 291 ALA A CA 1
ATOM 2166 C C . ALA A 1 291 ? 21.344 -24.406 -7.848 1 98.81 291 ALA A C 1
ATOM 2168 O O . ALA A 1 291 ? 20.891 -25.422 -8.375 1 98.81 291 ALA A O 1
ATOM 2169 N N . GLN A 1 292 ? 21.969 -24.391 -6.703 1 98.88 292 GLN A N 1
ATOM 2170 C CA . GLN A 1 292 ? 22.219 -25.625 -5.973 1 98.88 292 GLN A CA 1
ATOM 2171 C C . GLN A 1 292 ? 20.922 -26.25 -5.473 1 98.88 292 GLN A C 1
ATOM 2173 O O . GLN A 1 292 ? 20.719 -27.453 -5.57 1 98.88 292 GLN A O 1
ATOM 2178 N N . ILE A 1 293 ? 20.094 -25.422 -4.949 1 98.94 293 ILE A N 1
ATOM 2179 C CA . ILE A 1 293 ? 18.812 -25.859 -4.441 1 98.94 293 ILE A CA 1
ATOM 2180 C C . ILE A 1 293 ? 17.984 -26.469 -5.578 1 98.94 293 ILE A C 1
ATOM 2182 O O . ILE A 1 293 ? 17.375 -27.531 -5.418 1 98.94 293 ILE A O 1
ATOM 2186 N N . THR A 1 294 ? 18 -25.812 -6.73 1 98.88 294 THR A N 1
ATOM 2187 C CA . THR A 1 294 ? 17.234 -26.266 -7.883 1 98.88 294 THR A CA 1
ATOM 2188 C C . THR A 1 294 ? 17.766 -27.609 -8.391 1 98.88 294 THR A C 1
ATOM 2190 O O . THR A 1 294 ? 16.984 -28.516 -8.695 1 98.88 294 THR A O 1
ATOM 2193 N N . ALA A 1 295 ? 19.078 -27.766 -8.406 1 98.75 295 ALA A N 1
ATOM 2194 C CA . ALA A 1 295 ? 19.703 -29.016 -8.82 1 98.75 295 ALA A CA 1
ATOM 2195 C C . ALA A 1 295 ? 19.328 -30.156 -7.867 1 98.75 295 ALA A C 1
ATOM 2197 O O . ALA A 1 295 ? 19.078 -31.281 -8.305 1 98.75 295 ALA A O 1
ATOM 2198 N N . ALA A 1 296 ? 19.328 -29.844 -6.633 1 98.81 296 ALA A N 1
ATOM 2199 C CA . ALA A 1 296 ? 18.969 -30.844 -5.633 1 98.81 296 ALA A CA 1
ATOM 2200 C C . ALA A 1 296 ? 17.516 -31.281 -5.793 1 98.81 296 ALA A C 1
ATOM 2202 O O . ALA A 1 296 ? 17.203 -32.469 -5.641 1 98.81 296 ALA A O 1
ATOM 2203 N N . GLY A 1 297 ? 16.625 -30.344 -6.027 1 98.75 297 GLY A N 1
ATOM 2204 C CA . GLY A 1 297 ? 15.242 -30.688 -6.281 1 98.75 297 GLY A CA 1
ATOM 2205 C C . GLY A 1 297 ? 15.055 -31.578 -7.496 1 98.75 297 GLY A C 1
ATOM 2206 O O . GLY A 1 297 ? 14.297 -32.531 -7.449 1 98.75 297 GLY A O 1
ATOM 2207 N N . ARG A 1 298 ? 15.742 -31.266 -8.57 1 98.56 298 ARG A N 1
ATOM 2208 C CA . ARG A 1 298 ? 15.656 -32.062 -9.797 1 98.56 298 ARG A CA 1
ATOM 2209 C C . ARG A 1 298 ? 16.188 -33.469 -9.578 1 98.56 298 ARG A C 1
ATOM 2211 O O . ARG A 1 298 ? 15.648 -34.438 -10.133 1 98.56 298 ARG A O 1
ATOM 2218 N N . ALA A 1 299 ? 17.219 -33.562 -8.781 1 98.38 299 ALA A N 1
ATOM 2219 C CA . ALA A 1 299 ? 17.75 -34.875 -8.453 1 98.38 299 ALA A CA 1
ATOM 2220 C C . ALA A 1 299 ? 16.734 -35.719 -7.672 1 98.38 299 ALA A C 1
ATOM 2222 O O . ALA A 1 299 ? 16.547 -36.906 -7.938 1 98.38 299 ALA A O 1
ATOM 2223 N N . ALA A 1 300 ? 16.109 -35.062 -6.746 1 97.81 300 ALA A N 1
ATOM 2224 C CA . ALA A 1 300 ? 15.086 -35.75 -5.949 1 97.81 300 ALA A CA 1
ATOM 2225 C C . ALA A 1 300 ? 13.922 -36.219 -6.824 1 97.81 300 ALA A C 1
ATOM 2227 O O . ALA A 1 300 ? 13.398 -37.312 -6.645 1 97.81 300 ALA A O 1
ATOM 2228 N N . LEU A 1 301 ? 13.492 -35.375 -7.719 1 97.75 301 LEU A N 1
ATOM 2229 C CA . LEU A 1 301 ? 12.398 -35.719 -8.625 1 97.75 301 LEU A CA 1
ATOM 2230 C C . LEU A 1 301 ? 12.781 -36.875 -9.523 1 97.75 301 LEU A C 1
ATOM 2232 O O . LEU A 1 301 ? 11.992 -37.812 -9.727 1 97.75 301 LEU A O 1
ATOM 2236 N N . ALA A 1 302 ? 14.008 -36.875 -10.055 1 96.38 302 ALA A N 1
ATOM 2237 C CA . ALA A 1 302 ? 14.5 -37.938 -10.93 1 96.38 302 ALA A CA 1
ATOM 2238 C C . ALA A 1 302 ? 14.57 -39.25 -10.188 1 96.38 302 ALA A C 1
ATOM 2240 O O . ALA A 1 302 ? 14.234 -40.312 -10.742 1 96.38 302 ALA A O 1
ATOM 2241 N N . ASP A 1 303 ? 15 -39.188 -9.016 1 93.69 303 ASP A N 1
ATOM 2242 C CA . ASP A 1 303 ? 15.109 -40.375 -8.203 1 93.69 303 ASP A CA 1
ATOM 2243 C C . ASP A 1 303 ? 13.734 -41 -7.969 1 93.69 303 ASP A C 1
ATOM 2245 O O . ASP A 1 303 ? 13.594 -42.25 -8.016 1 93.69 303 ASP A O 1
ATOM 2249 N N . ALA A 1 304 ? 12.773 -40.219 -7.691 1 89.75 304 ALA A N 1
ATOM 2250 C CA . ALA A 1 304 ? 11.43 -40.719 -7.426 1 89.75 304 ALA A CA 1
ATOM 2251 C C . ALA A 1 304 ? 10.805 -41.312 -8.68 1 89.75 304 ALA A C 1
ATOM 2253 O O . ALA A 1 304 ? 10.078 -42.312 -8.609 1 89.75 304 ALA A O 1
ATOM 2254 N N . LEU A 1 305 ? 11 -40.688 -9.812 1 85 305 LEU A N 1
ATOM 2255 C CA . LEU A 1 305 ? 10.453 -41.188 -11.07 1 85 305 LEU A CA 1
ATOM 2256 C C . LEU A 1 305 ? 11.109 -42.5 -11.469 1 85 305 LEU A C 1
ATOM 2258 O O . LEU A 1 305 ? 10.477 -43.344 -12.109 1 85 305 LEU A O 1
ATOM 2262 N N . ALA A 1 306 ? 12.281 -42.688 -11.078 1 86.38 306 ALA A N 1
ATOM 2263 C CA . ALA A 1 306 ? 13 -43.938 -11.359 1 86.38 306 ALA A CA 1
ATOM 2264 C C . ALA A 1 306 ? 12.461 -45.094 -10.516 1 86.38 306 ALA A C 1
ATOM 2266 O O . ALA A 1 306 ? 12.344 -46.219 -10.992 1 86.38 306 ALA A O 1
ATOM 2267 N N . VAL A 1 307 ? 12.117 -44.75 -9.344 1 80.31 307 VAL A N 1
ATOM 2268 C CA . VAL A 1 307 ? 11.602 -45.781 -8.445 1 80.31 307 VAL A CA 1
ATOM 2269 C C . VAL A 1 307 ? 10.211 -46.219 -8.906 1 80.31 307 VAL A C 1
ATOM 2271 O O . VAL A 1 307 ? 9.883 -47.406 -8.867 1 80.31 307 VAL A O 1
ATOM 2274 N N . HIS A 1 308 ? 9.352 -45.312 -9.312 1 73 308 HIS A N 1
ATOM 2275 C CA . HIS A 1 308 ? 8 -45.625 -9.758 1 73 308 HIS A CA 1
ATOM 2276 C C . HIS A 1 308 ? 8.023 -46.406 -11.07 1 73 308 HIS A C 1
ATOM 2278 O O . HIS A 1 308 ? 7.145 -47.25 -11.32 1 73 308 HIS A O 1
ATOM 2284 N N . ALA A 1 309 ? 8.984 -46.219 -11.984 1 67.81 309 ALA A N 1
ATOM 2285 C CA . ALA A 1 309 ? 9.109 -46.938 -13.258 1 67.81 309 ALA A CA 1
ATOM 2286 C C . ALA A 1 309 ? 9.523 -48.406 -13.031 1 67.81 309 ALA A C 1
ATOM 2288 O O . ALA A 1 309 ? 9.172 -49.281 -13.82 1 67.81 309 ALA A O 1
ATOM 2289 N N . VAL A 1 310 ? 10.156 -48.719 -11.969 1 65.81 310 VAL A N 1
ATOM 2290 C CA . VAL A 1 310 ? 10.609 -50.062 -11.672 1 65.81 310 VAL A CA 1
ATOM 2291 C C . VAL A 1 310 ? 9.523 -50.812 -10.914 1 65.81 310 VAL A C 1
ATOM 2293 O O . VAL A 1 310 ? 9.523 -52.062 -10.867 1 65.81 310 VAL A O 1
ATOM 2296 N N . ARG A 1 311 ? 8.469 -50.188 -10.375 1 57.38 311 ARG A N 1
ATOM 2297 C CA . ARG A 1 311 ? 7.383 -50.875 -9.68 1 57.38 311 ARG A CA 1
ATOM 2298 C C . ARG A 1 311 ? 6.227 -51.156 -10.633 1 57.38 311 ARG A C 1
ATOM 2300 O O . ARG A 1 311 ? 5.953 -50.375 -11.547 1 57.38 311 ARG A O 1
ATOM 2307 N N . MET B 1 1 ? 10.508 28.484 3.658 1 82.75 1 MET B N 1
ATOM 2308 C CA . MET B 1 1 ? 10.883 27.359 4.504 1 82.75 1 MET B CA 1
ATOM 2309 C C . MET B 1 1 ? 9.695 26.891 5.348 1 82.75 1 MET B C 1
ATOM 2311 O O . MET B 1 1 ? 8.789 27.688 5.637 1 82.75 1 MET B O 1
ATOM 2315 N N . LEU B 1 2 ? 9.461 25.578 5.492 1 94 2 LEU B N 1
ATOM 2316 C CA . LEU B 1 2 ? 8.406 24.984 6.316 1 94 2 LEU B CA 1
ATOM 2317 C C . LEU B 1 2 ? 8.609 25.328 7.789 1 94 2 LEU B C 1
ATOM 2319 O O . LEU B 1 2 ? 9.695 25.125 8.336 1 94 2 LEU B O 1
ATOM 2323 N N . ASP B 1 3 ? 7.633 26.031 8.336 1 92.31 3 ASP B N 1
ATOM 2324 C CA . ASP B 1 3 ? 7.688 26.406 9.742 1 92.31 3 ASP B CA 1
ATOM 2325 C C . ASP B 1 3 ? 6.289 26.438 10.352 1 92.31 3 ASP B C 1
ATOM 2327 O O . ASP B 1 3 ? 5.293 26.531 9.633 1 92.31 3 ASP B O 1
ATOM 2331 N N . GLY B 1 4 ? 6.188 26.203 11.68 1 94.44 4 GLY B N 1
ATOM 2332 C CA . GLY B 1 4 ? 4.879 26.188 12.32 1 94.44 4 GLY B CA 1
ATOM 2333 C C . GLY B 1 4 ? 4.125 24.891 12.117 1 94.44 4 GLY B C 1
ATOM 2334 O O . GLY B 1 4 ? 4.738 23.844 11.906 1 94.44 4 GLY B O 1
ATOM 2335 N N . VAL B 1 5 ? 2.818 24.984 12.258 1 97 5 VAL B N 1
ATOM 2336 C CA . VAL B 1 5 ? 1.962 23.812 12.078 1 97 5 VAL B CA 1
ATOM 2337 C C . VAL B 1 5 ? 1.722 23.562 10.594 1 97 5 VAL B C 1
ATOM 2339 O O . VAL B 1 5 ? 1.417 24.5 9.844 1 97 5 VAL B O 1
ATOM 2342 N N . LEU B 1 6 ? 1.932 22.406 10.156 1 98.5 6 LEU B N 1
ATOM 2343 C CA . LEU B 1 6 ? 1.734 22.078 8.75 1 98.5 6 LEU B CA 1
ATOM 2344 C C . LEU B 1 6 ? 0.314 21.578 8.508 1 98.5 6 LEU B C 1
ATOM 2346 O O . LEU B 1 6 ? -0.173 20.703 9.219 1 98.5 6 LEU B O 1
ATOM 2350 N N . PHE B 1 7 ? -0.317 22.234 7.535 1 98.69 7 PHE B N 1
ATOM 2351 C CA . PHE B 1 7 ? -1.721 22.016 7.199 1 98.69 7 PHE B CA 1
ATOM 2352 C C . PHE B 1 7 ? -1.876 20.906 6.176 1 98.69 7 PHE B C 1
ATOM 2354 O O . PHE B 1 7 ? -1.334 20.984 5.07 1 98.69 7 PHE B O 1
ATOM 2361 N N . PHE B 1 8 ? -2.621 19.828 6.504 1 98.56 8 PHE B N 1
ATOM 2362 C CA . PHE B 1 8 ? -2.98 18.719 5.625 1 98.56 8 PHE B CA 1
ATOM 2363 C C . PHE B 1 8 ? -4.465 18.75 5.293 1 98.56 8 PHE B C 1
ATOM 2365 O O . PHE B 1 8 ? -5.273 18.109 5.969 1 98.56 8 PHE B O 1
ATOM 2372 N N . PRO B 1 9 ? -4.82 19.391 4.262 1 98.81 9 PRO B N 1
ATOM 2373 C CA . PRO B 1 9 ? -6.242 19.531 3.928 1 98.81 9 PRO B CA 1
ATOM 2374 C C . PRO B 1 9 ? -6.879 18.203 3.506 1 98.81 9 PRO B C 1
ATOM 2376 O O . PRO B 1 9 ? -6.199 17.344 2.945 1 98.81 9 PRO B O 1
ATOM 2379 N N . VAL B 1 10 ? -8.18 18.062 3.793 1 98.88 10 VAL B N 1
ATOM 2380 C CA . VAL B 1 10 ? -8.953 16.953 3.238 1 98.88 10 VAL B CA 1
ATOM 2381 C C . VAL B 1 10 ? -9.281 17.234 1.771 1 98.88 10 VAL B C 1
ATOM 2383 O O . VAL B 1 10 ? -9.172 18.375 1.312 1 98.88 10 VAL B O 1
ATOM 2386 N N . THR B 1 11 ? -9.609 16.25 1.023 1 98.94 11 THR B N 1
ATOM 2387 C CA . THR B 1 11 ? -10.133 16.391 -0.331 1 98.94 11 THR B CA 1
ATOM 2388 C C . THR B 1 11 ? -11.648 16.25 -0.343 1 98.94 11 THR B C 1
ATOM 2390 O O . THR B 1 11 ? -12.18 15.148 -0.142 1 98.94 11 THR B O 1
ATOM 2393 N N . PRO B 1 12 ? -12.32 17.328 -0.61 1 98.88 12 PRO B N 1
ATOM 2394 C CA . PRO B 1 12 ? -13.781 17.234 -0.671 1 98.88 12 PRO B CA 1
ATOM 2395 C C . PRO B 1 12 ? -14.266 16.453 -1.889 1 98.88 12 PRO B C 1
ATOM 2397 O O . PRO B 1 12 ? -13.734 16.609 -2.986 1 98.88 12 PRO B O 1
ATOM 2400 N N . PHE B 1 13 ? -15.211 15.57 -1.663 1 98.75 13 PHE B N 1
ATOM 2401 C CA . PHE B 1 13 ? -15.875 14.828 -2.727 1 98.75 13 PHE B CA 1
ATOM 2402 C C . PHE B 1 13 ? -17.359 15.148 -2.762 1 98.75 13 PHE B C 1
ATOM 2404 O O . PHE B 1 13 ? -17.969 15.398 -1.72 1 98.75 13 PHE B O 1
ATOM 2411 N N . THR B 1 14 ? -17.922 15.117 -3.951 1 98.06 14 THR B N 1
ATOM 2412 C CA . THR B 1 14 ? -19.375 15.188 -4.082 1 98.06 14 THR B CA 1
ATOM 2413 C C . THR B 1 14 ? -20.031 13.883 -3.637 1 98.06 14 THR B C 1
ATOM 2415 O O . THR B 1 14 ? -19.344 12.891 -3.396 1 98.06 14 THR B O 1
ATOM 2418 N N . GLU B 1 15 ? -21.328 13.922 -3.557 1 94.94 15 GLU B N 1
ATOM 2419 C CA . GLU B 1 15 ? -22.078 12.719 -3.172 1 94.94 15 GLU B CA 1
ATOM 2420 C C . GLU B 1 15 ? -21.875 11.602 -4.184 1 94.94 15 GLU B C 1
ATOM 2422 O O . GLU B 1 15 ? -21.906 10.422 -3.826 1 94.94 15 GLU B O 1
ATOM 2427 N N . SER B 1 16 ? -21.578 11.953 -5.426 1 93.44 16 SER B N 1
ATOM 2428 C CA . SER B 1 16 ? -21.375 10.961 -6.477 1 93.44 16 SER B CA 1
ATOM 2429 C C . SER B 1 16 ? -19.938 10.422 -6.453 1 93.44 16 SER B C 1
ATOM 2431 O O . SER B 1 16 ? -19.609 9.484 -7.176 1 93.44 16 SER B O 1
ATOM 2433 N N . GLY B 1 17 ? -19.078 11.055 -5.586 1 93.75 17 GLY B N 1
ATOM 2434 C CA . GLY B 1 17 ? -17.719 10.547 -5.43 1 93.75 17 GLY B CA 1
ATOM 2435 C C . GLY B 1 17 ? -16.703 11.32 -6.23 1 93.75 17 GLY B C 1
ATOM 2436 O O . GLY B 1 17 ? -15.508 11 -6.199 1 93.75 17 GLY B O 1
ATOM 2437 N N . ASP B 1 18 ? -17.172 12.359 -6.906 1 97.31 18 ASP B N 1
ATOM 2438 C CA . ASP B 1 18 ? -16.234 13.172 -7.672 1 97.31 18 ASP B CA 1
ATOM 2439 C C . ASP B 1 18 ? -15.555 14.211 -6.777 1 97.31 18 ASP B C 1
ATOM 2441 O O . ASP B 1 18 ? -16.125 14.641 -5.77 1 97.31 18 ASP B O 1
ATOM 2445 N N . VAL B 1 19 ? -14.367 14.602 -7.184 1 98.75 19 VAL B N 1
ATOM 2446 C CA . VAL B 1 19 ? -13.688 15.648 -6.434 1 98.75 19 VAL B CA 1
ATOM 2447 C C . VAL B 1 19 ? -14.461 16.969 -6.562 1 98.75 19 VAL B C 1
ATOM 2449 O O . VAL B 1 19 ? -14.891 17.328 -7.66 1 98.75 19 VAL B O 1
ATOM 2452 N N . ASP B 1 20 ? -14.688 17.625 -5.484 1 98.88 20 ASP B N 1
ATOM 2453 C CA . ASP B 1 20 ? -15.289 18.969 -5.473 1 98.88 20 ASP B CA 1
ATOM 2454 C C . ASP B 1 20 ? -14.219 20.047 -5.398 1 98.88 20 ASP B C 1
ATOM 2456 O O . ASP B 1 20 ? -13.859 20.5 -4.305 1 98.88 20 ASP B O 1
ATOM 2460 N N . TYR B 1 21 ? -13.805 20.516 -6.543 1 98.88 21 TYR B N 1
ATOM 2461 C CA . TYR B 1 21 ? -12.648 21.406 -6.633 1 98.88 21 TYR B CA 1
ATOM 2462 C C . TYR B 1 21 ? -12.969 22.781 -6.055 1 98.88 21 TYR B C 1
ATOM 2464 O O . TYR B 1 21 ? -12.102 23.438 -5.488 1 98.88 21 TYR B O 1
ATOM 2472 N N . ASP B 1 22 ? -14.203 23.266 -6.184 1 98.69 22 ASP B N 1
ATOM 2473 C CA . ASP B 1 22 ? -14.586 24.547 -5.594 1 98.69 22 ASP B CA 1
ATOM 2474 C C . ASP B 1 22 ? -14.492 24.5 -4.07 1 98.69 22 ASP B C 1
ATOM 2476 O O . ASP B 1 22 ? -13.953 25.406 -3.447 1 98.69 22 ASP B O 1
ATOM 2480 N N . ARG B 1 23 ? -15.023 23.438 -3.533 1 98.75 23 ARG B N 1
ATOM 2481 C CA . ARG B 1 23 ? -14.953 23.281 -2.084 1 98.75 23 ARG B CA 1
ATOM 2482 C C . ARG B 1 23 ? -13.516 23.109 -1.618 1 98.75 23 ARG B C 1
ATOM 2484 O O . ARG B 1 23 ? -13.148 23.547 -0.53 1 98.75 23 ARG B O 1
ATOM 2491 N N . LEU B 1 24 ? -12.758 22.406 -2.436 1 98.94 24 LEU B N 1
ATOM 2492 C CA . LEU B 1 24 ? -11.344 22.25 -2.109 1 98.94 24 LEU B CA 1
ATOM 2493 C C . LEU B 1 24 ? -10.648 23.609 -2.039 1 98.94 24 LEU B C 1
ATOM 2495 O O . LEU B 1 24 ? -9.906 23.875 -1.097 1 98.94 24 LEU B O 1
ATOM 2499 N N . ALA B 1 25 ? -10.852 24.422 -3.049 1 98.94 25 ALA B N 1
ATOM 2500 C CA . ALA B 1 25 ? -10.258 25.766 -3.068 1 98.94 25 ALA B CA 1
ATOM 2501 C C . ALA B 1 25 ? -10.648 26.562 -1.83 1 98.94 25 ALA B C 1
ATOM 2503 O O . ALA B 1 25 ? -9.812 27.219 -1.211 1 98.94 25 ALA B O 1
ATOM 2504 N N . GLU B 1 26 ? -11.93 26.5 -1.478 1 98.81 26 GLU B N 1
ATOM 2505 C CA . GLU B 1 26 ? -12.43 27.203 -0.295 1 98.81 26 GLU B CA 1
ATOM 2506 C C . GLU B 1 26 ? -11.758 26.688 0.975 1 98.81 26 GLU B C 1
ATOM 2508 O O . GLU B 1 26 ? -11.344 27.469 1.832 1 98.81 26 GLU B O 1
ATOM 2513 N N . HIS B 1 27 ? -11.68 25.375 1.083 1 98.88 27 HIS B N 1
ATOM 2514 C CA . HIS B 1 27 ? -11.078 24.719 2.234 1 98.88 27 HIS B CA 1
ATOM 2515 C C . HIS B 1 27 ? -9.617 25.125 2.406 1 98.88 27 HIS B C 1
ATOM 2517 O O . HIS B 1 27 ? -9.195 25.484 3.51 1 98.88 27 HIS B O 1
ATOM 2523 N N . VAL B 1 28 ? -8.859 25.094 1.312 1 98.94 28 VAL B N 1
ATOM 2524 C CA . VAL B 1 28 ? -7.438 25.422 1.344 1 98.94 28 VAL B CA 1
ATOM 2525 C C . VAL B 1 28 ? -7.258 26.906 1.671 1 98.94 28 VAL B C 1
ATOM 2527 O O . VAL B 1 28 ? -6.426 27.266 2.506 1 98.94 28 VAL B O 1
ATOM 2530 N N . ALA B 1 29 ? -8.039 27.781 1.06 1 98.81 29 ALA B N 1
ATOM 2531 C CA . ALA B 1 29 ? -7.938 29.219 1.304 1 98.81 29 ALA B CA 1
ATOM 2532 C C . ALA B 1 29 ? -8.203 29.547 2.77 1 98.81 29 ALA B C 1
ATOM 2534 O O . ALA B 1 29 ? -7.469 30.312 3.385 1 98.81 29 ALA B O 1
ATOM 2535 N N . LYS B 1 30 ? -9.281 29 3.258 1 98.31 30 LYS B N 1
ATOM 2536 C CA . LYS B 1 30 ? -9.617 29.219 4.66 1 98.31 30 LYS B CA 1
ATOM 2537 C C . LYS B 1 30 ? -8.5 28.734 5.578 1 98.31 30 LYS B C 1
ATOM 2539 O O . LYS B 1 30 ? -8.164 29.391 6.562 1 98.31 30 LYS B O 1
ATOM 2544 N N . GLY B 1 31 ? -7.969 27.531 5.301 1 98.5 31 GLY B N 1
ATOM 2545 C CA . GLY B 1 31 ? -6.863 27.016 6.086 1 98.5 31 GLY B CA 1
ATOM 2546 C C . GLY B 1 31 ? -5.629 27.891 6.051 1 98.5 31 GLY B C 1
ATOM 2547 O O . GLY B 1 31 ? -4.984 28.109 7.078 1 98.5 31 GLY B O 1
ATOM 2548 N N . VAL B 1 32 ? -5.34 28.391 4.883 1 98.69 32 VAL B N 1
ATOM 2549 C CA . VAL B 1 32 ? -4.16 29.234 4.719 1 98.69 32 VAL B CA 1
ATOM 2550 C C . VAL B 1 32 ? -4.355 30.547 5.484 1 98.69 32 VAL B C 1
ATOM 2552 O O . VAL B 1 32 ? -3.4 31.094 6.043 1 98.69 32 VAL B O 1
ATOM 2555 N N . ASP B 1 33 ? -5.57 31.047 5.516 1 98.44 33 ASP B N 1
ATOM 2556 C CA . ASP B 1 33 ? -5.879 32.281 6.27 1 98.44 33 ASP B CA 1
ATOM 2557 C C . ASP B 1 33 ? -5.551 32.094 7.75 1 98.44 33 ASP B C 1
ATOM 2559 O O . ASP B 1 33 ? -5.215 33.062 8.438 1 98.44 33 ASP B O 1
ATOM 2563 N N . ALA B 1 34 ? -5.625 30.859 8.25 1 97.75 34 ALA B N 1
ATOM 2564 C CA . ALA B 1 34 ? -5.375 30.594 9.664 1 97.75 34 ALA B CA 1
ATOM 2565 C C . ALA B 1 34 ? -3.881 30.609 9.969 1 97.75 34 ALA B C 1
ATOM 2567 O O . ALA B 1 34 ? -3.48 30.703 11.133 1 97.75 34 ALA B O 1
ATOM 2568 N N . GLY B 1 35 ? -3.018 30.469 8.977 1 97.31 35 GLY B N 1
ATOM 2569 C CA . GLY B 1 35 ? -1.601 30.75 9.125 1 97.31 35 GLY B CA 1
ATOM 2570 C C . GLY B 1 35 ? -0.752 29.516 9.32 1 97.31 35 GLY B C 1
ATOM 2571 O O . GLY B 1 35 ? 0.051 29.438 10.25 1 97.31 35 GLY B O 1
ATOM 2572 N N . PRO B 1 36 ? -0.923 28.453 8.5 1 98.12 36 PRO B N 1
ATOM 2573 C CA . PRO B 1 36 ? -0.029 27.297 8.57 1 98.12 36 PRO B CA 1
ATOM 2574 C C . PRO B 1 36 ? 1.362 27.594 8.016 1 98.12 36 PRO B C 1
ATOM 2576 O O . PRO B 1 36 ? 1.547 28.578 7.289 1 98.12 36 PRO B O 1
ATOM 2579 N N . GLY B 1 37 ? 2.357 26.734 8.422 1 97.62 37 GLY B N 1
ATOM 2580 C CA . GLY B 1 37 ? 3.713 26.859 7.91 1 97.62 37 GLY B CA 1
ATOM 2581 C C . GLY B 1 37 ? 3.902 26.234 6.543 1 97.62 37 GLY B C 1
ATOM 2582 O O . GLY B 1 37 ? 4.969 26.359 5.938 1 97.62 37 GLY B O 1
ATOM 2583 N N . GLY B 1 38 ? 2.955 25.578 6.008 1 98.56 38 GLY B N 1
ATOM 2584 C CA . GLY B 1 38 ? 2.934 24.906 4.723 1 98.56 38 GLY B CA 1
ATOM 2585 C C . GLY B 1 38 ? 1.662 24.109 4.488 1 98.56 38 GLY B C 1
ATOM 2586 O O . GLY B 1 38 ? 0.896 23.859 5.426 1 98.56 38 GLY B O 1
ATOM 2587 N N . VAL B 1 39 ? 1.392 23.844 3.271 1 98.88 39 VAL B N 1
ATOM 2588 C CA . VAL B 1 39 ? 0.236 23.047 2.893 1 98.88 39 VAL B CA 1
ATOM 2589 C C . VAL B 1 39 ? 0.704 21.734 2.262 1 98.88 39 VAL B C 1
ATOM 2591 O O . VAL B 1 39 ? 1.497 21.734 1.318 1 98.88 39 VAL B O 1
ATOM 2594 N N . PHE B 1 40 ? 0.32 20.609 2.795 1 98.88 40 PHE B N 1
ATOM 2595 C CA . PHE B 1 40 ? 0.573 19.281 2.24 1 98.88 40 PHE B CA 1
ATOM 2596 C C . PHE B 1 40 ? -0.693 18.703 1.616 1 98.88 40 PHE B C 1
ATOM 2598 O O . PHE B 1 40 ? -1.523 18.109 2.314 1 98.88 40 PHE B O 1
ATOM 2605 N N . ILE B 1 41 ? -0.817 18.875 0.324 1 98.88 41 ILE B N 1
ATOM 2606 C CA . ILE B 1 41 ? -2.043 18.594 -0.421 1 98.88 41 ILE B CA 1
ATOM 2607 C C . ILE B 1 41 ? -2.002 17.172 -0.984 1 98.88 41 ILE B C 1
ATOM 2609 O O . ILE B 1 41 ? -0.94 16.688 -1.383 1 98.88 41 ILE B O 1
ATOM 2613 N N . ALA B 1 42 ? -3.143 16.5 -1.008 1 98.69 42 ALA B N 1
ATOM 2614 C CA . ALA B 1 42 ? -3.27 15.164 -1.583 1 98.69 42 ALA B CA 1
ATOM 2615 C C . ALA B 1 42 ? -2.215 14.219 -1.014 1 98.69 42 ALA B C 1
ATOM 2617 O O . ALA B 1 42 ? -1.472 13.586 -1.765 1 98.69 42 ALA B O 1
ATOM 2618 N N . CYS B 1 43 ? -2.088 14.195 0.318 1 98.12 43 CYS B N 1
ATOM 2619 C CA . CYS B 1 43 ? -1.283 13.25 1.086 1 98.12 43 CYS B CA 1
ATOM 2620 C C . CYS B 1 43 ? -2.168 12.328 1.915 1 98.12 43 CYS B C 1
ATOM 2622 O O . CYS B 1 43 ? -3.223 11.891 1.452 1 98.12 43 CYS B O 1
ATOM 2624 N N . GLY B 1 44 ? -1.833 12.008 3.164 1 96.38 44 GLY B N 1
ATOM 2625 C CA . GLY B 1 44 ? -2.607 11.055 3.949 1 96.38 44 GLY B CA 1
ATOM 2626 C C . GLY B 1 44 ? -4.016 11.539 4.246 1 96.38 44 GLY B C 1
ATOM 2627 O O . GLY B 1 44 ? -4.992 10.883 3.867 1 96.38 44 GLY B O 1
ATOM 2628 N N . THR B 1 45 ? -4.152 12.719 4.848 1 97.44 45 THR B N 1
ATOM 2629 C CA . THR B 1 45 ? -5.453 13.273 5.215 1 97.44 45 THR B CA 1
ATOM 2630 C C . THR B 1 45 ? -6.25 13.648 3.973 1 97.44 45 THR B C 1
ATOM 2632 O O . THR B 1 45 ? -7.484 13.648 3.996 1 97.44 45 THR B O 1
ATOM 2635 N N . GLY B 1 46 ? -5.551 13.969 2.922 1 98.56 46 GLY B N 1
ATOM 2636 C CA . GLY B 1 46 ? -6.168 14.32 1.655 1 98.56 46 GLY B CA 1
ATOM 2637 C C . GLY B 1 46 ? -6.566 13.117 0.825 1 98.56 46 GLY B C 1
ATOM 2638 O O . GLY B 1 46 ? -6.891 13.25 -0.357 1 98.56 46 GLY B O 1
ATOM 2639 N N . GLU B 1 47 ? -6.469 11.914 1.405 1 98.69 47 GLU B N 1
ATOM 2640 C CA . GLU B 1 47 ? -6.922 10.664 0.809 1 98.69 47 GLU B CA 1
ATOM 2641 C C . GLU B 1 47 ? -6.133 10.336 -0.457 1 98.69 47 GLU B C 1
ATOM 2643 O O . GLU B 1 47 ? -6.707 9.906 -1.458 1 98.69 47 GLU B O 1
ATOM 2648 N N . PHE B 1 48 ? -4.816 10.555 -0.409 1 98.69 48 PHE B N 1
ATOM 2649 C CA . PHE B 1 48 ? -3.949 10.156 -1.509 1 98.69 48 PHE B CA 1
ATOM 2650 C C . PHE B 1 48 ? -4.219 8.703 -1.905 1 98.69 48 PHE B C 1
ATOM 2652 O O . PHE B 1 48 ? -4.18 8.367 -3.09 1 98.69 48 PHE B O 1
ATOM 2659 N N . HIS B 1 49 ? -4.559 7.832 -1.039 1 97.75 49 HIS B N 1
ATOM 2660 C CA . HIS B 1 49 ? -4.777 6.402 -1.217 1 97.75 49 HIS B CA 1
ATOM 2661 C C . HIS B 1 49 ? -6 6.133 -2.086 1 97.75 49 HIS B C 1
ATOM 2663 O O . HIS B 1 49 ? -6.273 4.988 -2.443 1 97.75 49 HIS B O 1
ATOM 2669 N N . ALA B 1 50 ? -6.742 7.176 -2.469 1 98.38 50 ALA B N 1
ATOM 2670 C CA . ALA B 1 50 ? -7.992 6.953 -3.188 1 98.38 50 ALA B CA 1
ATOM 2671 C C . ALA B 1 50 ? -7.996 7.688 -4.523 1 98.38 50 ALA B C 1
ATOM 2673 O O . ALA B 1 50 ? -8.977 7.637 -5.266 1 98.38 50 ALA B O 1
ATOM 2674 N N . LEU B 1 51 ? -6.945 8.32 -4.848 1 98.69 51 LEU B N 1
ATOM 2675 C CA . LEU B 1 51 ? -6.934 9.242 -5.98 1 98.69 51 LEU B CA 1
ATOM 2676 C C . LEU B 1 51 ? -6.281 8.594 -7.199 1 98.69 51 LEU B C 1
ATOM 2678 O O . LEU B 1 51 ? -5.41 7.734 -7.059 1 98.69 51 LEU B O 1
ATOM 2682 N N . GLY B 1 52 ? -6.758 8.984 -8.391 1 97.94 52 GLY B N 1
ATOM 2683 C CA . GLY B 1 52 ? -6.035 8.734 -9.625 1 97.94 52 GLY B CA 1
ATOM 2684 C C . GLY B 1 52 ? -5.121 9.883 -10.023 1 97.94 52 GLY B C 1
ATOM 2685 O O . GLY B 1 52 ? -5.145 10.945 -9.398 1 97.94 52 GLY B O 1
ATOM 2686 N N . LEU B 1 53 ? -4.336 9.656 -11.016 1 98.44 53 LEU B N 1
ATOM 2687 C CA . LEU B 1 53 ? -3.312 10.617 -11.422 1 98.44 53 LEU B CA 1
ATOM 2688 C C . LEU B 1 53 ? -3.947 11.914 -11.898 1 98.44 53 LEU B C 1
ATOM 2690 O O . LEU B 1 53 ? -3.475 13.008 -11.562 1 98.44 53 LEU B O 1
ATOM 2694 N N . GLU B 1 54 ? -4.957 11.836 -12.656 1 98.06 54 GLU B N 1
ATOM 2695 C CA . GLU B 1 54 ? -5.59 13.031 -13.203 1 98.06 54 GLU B CA 1
ATOM 2696 C C . GLU B 1 54 ? -6.223 13.875 -12.102 1 98.06 54 GLU B C 1
ATOM 2698 O O . GLU B 1 54 ? -6.043 15.094 -12.062 1 98.06 54 GLU B O 1
ATOM 2703 N N . GLU B 1 55 ? -7.008 13.195 -11.258 1 98.56 55 GLU B N 1
ATOM 2704 C CA . GLU B 1 55 ? -7.582 13.891 -10.109 1 98.56 55 GLU B CA 1
ATOM 2705 C C . GLU B 1 55 ? -6.5 14.578 -9.289 1 98.56 55 GLU B C 1
ATOM 2707 O O . GLU B 1 55 ? -6.652 15.742 -8.898 1 98.56 55 GLU B O 1
ATOM 2712 N N . PHE B 1 56 ? -5.453 13.852 -9.07 1 98.88 56 PHE B N 1
ATOM 2713 C CA . PHE B 1 56 ? -4.34 14.336 -8.266 1 98.88 56 PHE B CA 1
ATOM 2714 C C . PHE B 1 56 ? -3.781 15.641 -8.836 1 98.88 56 PHE B C 1
ATOM 2716 O O . PHE B 1 56 ? -3.621 16.625 -8.109 1 98.88 56 PHE B O 1
ATOM 2723 N N . GLY B 1 57 ? -3.475 15.586 -10.094 1 98.94 57 GLY B N 1
ATOM 2724 C CA . GLY B 1 57 ? -2.924 16.781 -10.719 1 98.94 57 GLY B CA 1
ATOM 2725 C C . GLY B 1 57 ? -3.814 18 -10.57 1 98.94 57 GLY B C 1
ATOM 2726 O O . GLY B 1 57 ? -3.338 19.078 -10.227 1 98.94 57 GLY B O 1
ATOM 2727 N N . ARG B 1 58 ? -5.07 17.844 -10.781 1 98.94 58 ARG B N 1
ATOM 2728 C CA . ARG B 1 58 ? -6.02 18.953 -10.68 1 98.94 58 ARG B CA 1
ATOM 2729 C C . ARG B 1 58 ? -6.148 19.438 -9.234 1 98.94 58 ARG B C 1
ATOM 2731 O O . ARG B 1 58 ? -6.32 20.625 -8.984 1 98.94 58 ARG B O 1
ATOM 2738 N N . ILE B 1 59 ? -6.105 18.5 -8.297 1 98.94 59 ILE B N 1
ATOM 2739 C CA . ILE B 1 59 ? -6.148 18.828 -6.875 1 98.94 59 ILE B CA 1
ATOM 2740 C C . ILE B 1 59 ? -4.953 19.719 -6.512 1 98.94 59 ILE B C 1
ATOM 2742 O O . ILE B 1 59 ? -5.105 20.734 -5.844 1 98.94 59 ILE B O 1
ATOM 2746 N N . VAL B 1 60 ? -3.754 19.297 -6.984 1 98.94 60 VAL B N 1
ATOM 2747 C CA . VAL B 1 60 ? -2.535 20.047 -6.699 1 98.94 60 VAL B CA 1
ATOM 2748 C C . VAL B 1 60 ? -2.637 21.438 -7.301 1 98.94 60 VAL B C 1
ATOM 2750 O O . VAL B 1 60 ? -2.367 22.438 -6.621 1 98.94 60 VAL B O 1
ATOM 2753 N N . ALA B 1 61 ? -3.062 21.5 -8.516 1 98.94 61 ALA B N 1
ATOM 2754 C CA . ALA B 1 61 ? -3.199 22.781 -9.188 1 98.94 61 ALA B CA 1
ATOM 2755 C C . ALA B 1 61 ? -4.176 23.688 -8.438 1 98.94 61 ALA B C 1
ATOM 2757 O O . ALA B 1 61 ? -3.918 24.891 -8.273 1 98.94 61 ALA B O 1
ATOM 2758 N N . THR B 1 62 ? -5.309 23.141 -8.047 1 98.94 62 THR B N 1
ATOM 2759 C CA . THR B 1 62 ? -6.328 23.891 -7.312 1 98.94 62 THR B CA 1
ATOM 2760 C C . THR B 1 62 ? -5.762 24.438 -6.008 1 98.94 62 THR B C 1
ATOM 2762 O O . THR B 1 62 ? -6.008 25.609 -5.664 1 98.94 62 THR B O 1
ATOM 2765 N N . ALA B 1 63 ? -5.016 23.594 -5.316 1 98.94 63 ALA B N 1
ATOM 2766 C CA . ALA B 1 63 ? -4.418 24.016 -4.051 1 98.94 63 ALA B CA 1
ATOM 2767 C C . ALA B 1 63 ? -3.387 25.125 -4.273 1 98.94 63 ALA B C 1
ATOM 2769 O O . ALA B 1 63 ? -3.352 26.109 -3.527 1 98.94 63 ALA B O 1
ATOM 2770 N N . VAL B 1 64 ? -2.514 24.938 -5.246 1 98.94 64 VAL B N 1
ATOM 2771 C CA . VAL B 1 64 ? -1.479 25.922 -5.551 1 98.94 64 VAL B CA 1
ATOM 2772 C C . VAL B 1 64 ? -2.123 27.266 -5.848 1 98.94 64 VAL B C 1
ATOM 2774 O O . VAL B 1 64 ? -1.672 28.297 -5.348 1 98.94 64 VAL B O 1
ATOM 2777 N N . GLU B 1 65 ? -3.16 27.25 -6.648 1 98.94 65 GLU B N 1
ATOM 2778 C CA . GLU B 1 65 ? -3.871 28.484 -6.98 1 98.94 65 GLU B CA 1
ATOM 2779 C C . GLU B 1 65 ? -4.48 29.125 -5.734 1 98.94 65 GLU B C 1
ATOM 2781 O O . GLU B 1 65 ? -4.375 30.344 -5.535 1 98.94 65 GLU B O 1
ATOM 2786 N N . ALA B 1 66 ? -5.121 28.344 -4.898 1 98.94 66 ALA B N 1
ATOM 2787 C CA . ALA B 1 66 ? -5.793 28.844 -3.699 1 98.94 66 ALA B CA 1
ATOM 2788 C C . ALA B 1 66 ? -4.785 29.422 -2.703 1 98.94 66 ALA B C 1
ATOM 2790 O O . ALA B 1 66 ? -5.078 30.391 -2.008 1 98.94 66 ALA B O 1
ATOM 2791 N N . VAL B 1 67 ? -3.635 28.797 -2.592 1 98.81 67 VAL B N 1
ATOM 2792 C CA . VAL B 1 67 ? -2.592 29.219 -1.666 1 98.81 67 VAL B CA 1
ATOM 2793 C C . VAL B 1 67 ? -1.978 30.531 -2.146 1 98.81 67 VAL B C 1
ATOM 2795 O O . VAL B 1 67 ? -1.614 31.391 -1.338 1 98.81 67 VAL B O 1
ATOM 2798 N N . ALA B 1 68 ? -1.805 30.656 -3.436 1 98.44 68 ALA B N 1
ATOM 2799 C CA . ALA B 1 68 ? -1.357 31.875 -4.098 1 98.44 68 ALA B CA 1
ATOM 2800 C C . ALA B 1 68 ? 0.012 32.312 -3.584 1 98.44 68 ALA B C 1
ATOM 2802 O O . ALA B 1 68 ? 0.234 33.5 -3.311 1 98.44 68 ALA B O 1
ATOM 2803 N N . GLY B 1 69 ? 0.873 31.375 -3.35 1 98.19 69 GLY B N 1
ATOM 2804 C CA . GLY B 1 69 ? 2.264 31.672 -3.045 1 98.19 69 GLY B CA 1
ATOM 2805 C C . GLY B 1 69 ? 2.48 32.094 -1.608 1 98.19 69 GLY B C 1
ATOM 2806 O O . GLY B 1 69 ? 3.6 32.438 -1.219 1 98.19 69 GLY B O 1
ATOM 2807 N N . ARG B 1 70 ? 1.502 32.031 -0.748 1 98.19 70 ARG B N 1
ATOM 2808 C CA . ARG B 1 70 ? 1.603 32.531 0.613 1 98.19 70 ARG B CA 1
ATOM 2809 C C . ARG B 1 70 ? 2.453 31.625 1.485 1 98.19 70 ARG B C 1
ATOM 2811 O O . ARG B 1 70 ? 3.15 32.094 2.389 1 98.19 70 ARG B O 1
ATOM 2818 N N . VAL B 1 71 ? 2.307 30.328 1.306 1 98.5 71 VAL B N 1
ATOM 2819 C CA . VAL B 1 71 ? 3.115 29.312 1.974 1 98.5 71 VAL B CA 1
ATOM 2820 C C . VAL B 1 71 ? 3.488 28.219 0.982 1 98.5 71 VAL B C 1
ATOM 2822 O O . VAL B 1 71 ? 2.852 28.062 -0.063 1 98.5 71 VAL B O 1
ATOM 2825 N N . PRO B 1 72 ? 4.562 27.406 1.258 1 98.69 72 PRO B N 1
ATOM 2826 C CA . PRO B 1 72 ? 4.922 26.328 0.349 1 98.69 72 PRO B CA 1
ATOM 2827 C C . PRO B 1 72 ? 3.84 25.25 0.259 1 98.69 72 PRO B C 1
ATOM 2829 O O . PRO B 1 72 ? 3.203 24.922 1.264 1 98.69 72 PRO B O 1
ATOM 2832 N N . VAL B 1 73 ? 3.668 24.734 -0.937 1 98.94 73 VAL B N 1
ATOM 2833 C CA . VAL B 1 73 ? 2.734 23.641 -1.179 1 98.94 73 VAL B CA 1
ATOM 2834 C C . VAL B 1 73 ? 3.508 22.359 -1.511 1 98.94 73 VAL B C 1
ATOM 2836 O O . VAL B 1 73 ? 4.266 22.328 -2.482 1 98.94 73 VAL B O 1
ATOM 2839 N N . PHE B 1 74 ? 3.395 21.359 -0.711 1 98.88 74 PHE B N 1
ATOM 2840 C CA . PHE B 1 74 ? 3.938 20.031 -0.958 1 98.88 74 PHE B CA 1
ATOM 2841 C C . PHE B 1 74 ? 2.834 19.062 -1.368 1 98.88 74 PHE B C 1
ATOM 2843 O O . PHE B 1 74 ? 1.713 19.141 -0.86 1 98.88 74 PHE B O 1
ATOM 2850 N N . ALA B 1 75 ? 3.113 18.156 -2.252 1 98.94 75 ALA B N 1
ATOM 2851 C CA . ALA B 1 75 ? 2.152 17.172 -2.732 1 98.94 75 ALA B CA 1
ATOM 2852 C C . ALA B 1 75 ? 2.672 15.75 -2.516 1 98.94 75 ALA B C 1
ATOM 2854 O O . ALA B 1 75 ? 3.885 15.531 -2.484 1 98.94 75 ALA B O 1
ATOM 2855 N N . GLY B 1 76 ? 1.751 14.828 -2.395 1 98.81 76 GLY B N 1
ATOM 2856 C CA . GLY B 1 76 ? 2.129 13.438 -2.197 1 98.81 76 GLY B CA 1
ATOM 2857 C C . GLY B 1 76 ? 2.619 12.766 -3.465 1 98.81 76 GLY B C 1
ATOM 2858 O O . GLY B 1 76 ? 2.166 13.094 -4.562 1 98.81 76 GLY B O 1
ATOM 2859 N N . ALA B 1 77 ? 3.49 11.844 -3.32 1 98.88 77 ALA B N 1
ATOM 2860 C CA . ALA B 1 77 ? 3.873 10.867 -4.336 1 98.88 77 ALA B CA 1
ATOM 2861 C C . ALA B 1 77 ? 4.113 9.492 -3.711 1 98.88 77 ALA B C 1
ATOM 2863 O O . ALA B 1 77 ? 4.668 9.391 -2.613 1 98.88 77 ALA B O 1
ATOM 2864 N N . GLY B 1 78 ? 3.711 8.438 -4.402 1 98.44 78 GLY B N 1
ATOM 2865 C CA . GLY B 1 78 ? 3.902 7.109 -3.842 1 98.44 78 GLY B CA 1
ATOM 2866 C C . GLY B 1 78 ? 3.234 6.016 -4.652 1 98.44 78 GLY B C 1
ATOM 2867 O O . GLY B 1 78 ? 2.811 6.25 -5.789 1 98.44 78 GLY B O 1
ATOM 2868 N N . GLY B 1 79 ? 3.129 4.828 -4.098 1 97.88 79 GLY B N 1
ATOM 2869 C CA . GLY B 1 79 ? 2.613 3.664 -4.801 1 97.88 79 GLY B CA 1
ATOM 2870 C C . GLY B 1 79 ? 3.691 2.883 -5.527 1 97.88 79 GLY B C 1
ATOM 2871 O O . GLY B 1 79 ? 4.816 2.76 -5.035 1 97.88 79 GLY B O 1
ATOM 2872 N N . SER B 1 80 ? 3.303 2.254 -6.664 1 97.88 80 SER B N 1
ATOM 2873 C CA . SER B 1 80 ? 4.32 1.604 -7.488 1 97.88 80 SER B CA 1
ATOM 2874 C C . SER B 1 80 ? 5.398 2.592 -7.918 1 97.88 80 SER B C 1
ATOM 2876 O O . SER B 1 80 ? 5.152 3.799 -7.977 1 97.88 80 SER B O 1
ATOM 2878 N N . ILE B 1 81 ? 6.609 2.088 -8.188 1 98.12 81 ILE B N 1
ATOM 2879 C CA . ILE B 1 81 ? 7.695 2.982 -8.578 1 98.12 81 ILE B CA 1
ATOM 2880 C C . ILE B 1 81 ? 7.293 3.768 -9.82 1 98.12 81 ILE B C 1
ATOM 2882 O O . ILE B 1 81 ? 7.613 4.953 -9.945 1 98.12 81 ILE B O 1
ATOM 2886 N N . ALA B 1 82 ? 6.59 3.123 -10.781 1 97.88 82 ALA B N 1
ATOM 2887 C CA . ALA B 1 82 ? 6.102 3.832 -11.961 1 97.88 82 ALA B CA 1
ATOM 2888 C C . ALA B 1 82 ? 5.141 4.949 -11.57 1 97.88 82 ALA B C 1
ATOM 2890 O O . ALA B 1 82 ? 5.262 6.078 -12.055 1 97.88 82 ALA B O 1
ATOM 2891 N N . GLN B 1 83 ? 4.258 4.691 -10.703 1 97.88 83 GLN B N 1
ATOM 2892 C CA . GLN B 1 83 ? 3.254 5.66 -10.266 1 97.88 83 GLN B CA 1
ATOM 2893 C C . GLN B 1 83 ? 3.887 6.777 -9.445 1 97.88 83 GLN B C 1
ATOM 2895 O O . GLN B 1 83 ? 3.525 7.945 -9.594 1 97.88 83 GLN B O 1
ATOM 2900 N N . ALA B 1 84 ? 4.766 6.375 -8.539 1 98.69 84 ALA B N 1
ATOM 2901 C CA . ALA B 1 84 ? 5.438 7.383 -7.723 1 98.69 84 ALA B CA 1
ATOM 2902 C C . ALA B 1 84 ? 6.129 8.43 -8.594 1 98.69 84 ALA B C 1
ATOM 2904 O O . ALA B 1 84 ? 6.059 9.625 -8.305 1 98.69 84 ALA B O 1
ATOM 2905 N N . LYS B 1 85 ? 6.777 7.926 -9.617 1 98.62 85 LYS B N 1
ATOM 2906 C CA . LYS B 1 85 ? 7.43 8.836 -10.555 1 98.62 85 LYS B CA 1
ATOM 2907 C C . LYS B 1 85 ? 6.41 9.719 -11.266 1 98.62 85 LYS B C 1
ATOM 2909 O O . LYS B 1 85 ? 6.637 10.922 -11.445 1 98.62 85 LYS B O 1
ATOM 2914 N N . GLU B 1 86 ? 5.297 9.148 -11.672 1 98.62 86 GLU B N 1
ATOM 2915 C CA . GLU B 1 86 ? 4.246 9.898 -12.352 1 98.62 86 GLU B CA 1
ATOM 2916 C C . GLU B 1 86 ? 3.67 10.984 -11.445 1 98.62 86 GLU B C 1
ATOM 2918 O O . GLU B 1 86 ? 3.455 12.117 -11.883 1 98.62 86 GLU B O 1
ATOM 2923 N N . PHE B 1 87 ? 3.404 10.641 -10.211 1 98.81 87 PHE B N 1
ATOM 2924 C CA . PHE B 1 87 ? 2.848 11.602 -9.266 1 98.81 87 PHE B CA 1
ATOM 2925 C C . PHE B 1 87 ? 3.838 12.727 -8.984 1 98.81 87 PHE B C 1
ATOM 2927 O O . PHE B 1 87 ? 3.449 13.891 -8.883 1 98.81 87 PHE B O 1
ATOM 2934 N N . ALA B 1 88 ? 5.117 12.352 -8.836 1 98.88 88 ALA B N 1
ATOM 2935 C CA . ALA B 1 88 ? 6.137 13.375 -8.609 1 98.88 88 ALA B CA 1
ATOM 2936 C C . ALA B 1 88 ? 6.219 14.336 -9.789 1 98.88 88 ALA B C 1
ATOM 2938 O O . ALA B 1 88 ? 6.273 15.555 -9.602 1 98.88 88 ALA B O 1
ATOM 2939 N N . THR B 1 89 ? 6.227 13.789 -10.977 1 98.81 89 THR B N 1
ATOM 2940 C CA . THR B 1 89 ? 6.258 14.602 -12.188 1 98.81 89 THR B CA 1
ATOM 2941 C C . THR B 1 89 ? 5.02 15.492 -12.273 1 98.81 89 THR B C 1
ATOM 2943 O O . THR B 1 89 ? 5.125 16.688 -12.602 1 98.81 89 THR B O 1
ATOM 2946 N N . SER B 1 90 ? 3.891 14.953 -12 1 98.88 90 SER B N 1
ATOM 2947 C CA . SER B 1 90 ? 2.631 15.688 -12.031 1 98.88 90 SER B CA 1
ATOM 2948 C C . SER B 1 90 ? 2.621 16.812 -11.008 1 98.88 90 SER B C 1
ATOM 2950 O O . SER B 1 90 ? 2.119 17.906 -11.281 1 98.88 90 SER B O 1
ATOM 2952 N N . ALA B 1 91 ? 3.129 16.531 -9.805 1 98.94 91 ALA B N 1
ATOM 2953 C CA . ALA B 1 91 ? 3.211 17.547 -8.766 1 98.94 91 ALA B CA 1
ATOM 2954 C C . ALA B 1 91 ? 3.973 18.766 -9.258 1 98.94 91 ALA B C 1
ATOM 2956 O O . ALA B 1 91 ? 3.504 19.906 -9.117 1 98.94 91 ALA B O 1
ATOM 2957 N N . LYS B 1 92 ? 5.109 18.531 -9.859 1 98.88 92 LYS B N 1
ATOM 2958 C CA . LYS B 1 92 ? 5.91 19.641 -10.391 1 98.88 92 LYS B CA 1
ATOM 2959 C C . LYS B 1 92 ? 5.16 20.375 -11.492 1 98.88 92 LYS B C 1
ATOM 2961 O O . LYS B 1 92 ? 5.098 21.609 -11.484 1 98.88 92 LYS B O 1
ATOM 2966 N N . ALA B 1 93 ? 4.574 19.625 -12.383 1 98.88 93 ALA B N 1
ATOM 2967 C CA . ALA B 1 93 ? 3.873 20.203 -13.523 1 98.88 93 ALA B CA 1
ATOM 2968 C C . ALA B 1 93 ? 2.703 21.062 -13.07 1 98.88 93 ALA B C 1
ATOM 2970 O O . ALA B 1 93 ? 2.314 22 -13.758 1 98.88 93 ALA B O 1
ATOM 2971 N N . ASN B 1 94 ? 2.162 20.781 -11.891 1 98.88 94 ASN B N 1
ATOM 2972 C CA . ASN B 1 94 ? 0.982 21.5 -11.406 1 98.88 94 ASN B CA 1
ATOM 2973 C C . ASN B 1 94 ? 1.345 22.516 -10.328 1 98.88 94 ASN B C 1
ATOM 2975 O O . ASN B 1 94 ? 0.466 23.031 -9.641 1 98.88 94 ASN B O 1
ATOM 2979 N N . GLY B 1 95 ? 2.607 22.719 -10.078 1 98.88 95 GLY B N 1
ATOM 2980 C CA . GLY B 1 95 ? 3.049 23.906 -9.367 1 98.88 95 GLY B CA 1
ATOM 2981 C C . GLY B 1 95 ? 3.426 23.625 -7.926 1 98.88 95 GLY B C 1
ATOM 2982 O O . GLY B 1 95 ? 3.676 24.562 -7.16 1 98.88 95 GLY B O 1
ATOM 2983 N N . ALA B 1 96 ? 3.518 22.422 -7.496 1 98.88 96 ALA B N 1
ATOM 2984 C CA . ALA B 1 96 ? 3.938 22.125 -6.129 1 98.88 96 ALA B CA 1
ATOM 2985 C C . ALA B 1 96 ? 5.363 22.609 -5.875 1 98.88 96 ALA B C 1
ATOM 2987 O O . ALA B 1 96 ? 6.176 22.672 -6.801 1 98.88 96 ALA B O 1
ATOM 2988 N N . ASP B 1 97 ? 5.633 22.938 -4.609 1 98.81 97 ASP B N 1
ATOM 2989 C CA . ASP B 1 97 ? 6.961 23.391 -4.203 1 98.81 97 ASP B CA 1
ATOM 2990 C C . ASP B 1 97 ? 7.809 22.234 -3.686 1 98.81 97 ASP B C 1
ATOM 2992 O O . ASP B 1 97 ? 9.016 22.375 -3.502 1 98.81 97 ASP B O 1
ATOM 2996 N N . GLY B 1 98 ? 7.23 21.078 -3.486 1 98.81 98 GLY B N 1
ATOM 2997 C CA . GLY B 1 98 ? 7.934 19.922 -2.975 1 98.81 98 GLY B CA 1
ATOM 2998 C C . GLY B 1 98 ? 7.078 18.656 -2.963 1 98.81 98 GLY B C 1
ATOM 2999 O O . GLY B 1 98 ? 5.914 18.688 -3.373 1 98.81 98 GLY B O 1
ATOM 3000 N N . ILE B 1 99 ? 7.719 17.578 -2.531 1 98.88 99 ILE B N 1
ATOM 3001 C CA . ILE B 1 99 ? 7.082 16.266 -2.557 1 98.88 99 ILE B CA 1
ATOM 3002 C C . ILE B 1 99 ? 7.188 15.609 -1.182 1 98.88 99 ILE B C 1
ATOM 3004 O O . ILE B 1 99 ? 8.242 15.664 -0.539 1 98.88 99 ILE B O 1
ATOM 3008 N N . LEU B 1 100 ? 6.098 15.109 -0.672 1 98.94 100 LEU B N 1
ATOM 3009 C CA . LEU B 1 100 ? 6.141 14.094 0.375 1 98.94 100 LEU B CA 1
ATOM 3010 C C . LEU B 1 100 ? 6.09 12.688 -0.225 1 98.94 100 LEU B C 1
ATOM 3012 O O . LEU B 1 100 ? 5.082 12.305 -0.819 1 98.94 100 LEU B O 1
ATOM 3016 N N . LEU B 1 101 ? 7.152 11.922 -0.081 1 98.94 101 LEU B N 1
ATOM 3017 C CA . LEU B 1 101 ? 7.246 10.602 -0.705 1 98.94 101 LEU B CA 1
ATOM 3018 C C . LEU B 1 101 ? 6.66 9.531 0.206 1 98.94 101 LEU B C 1
ATOM 3020 O O . LEU B 1 101 ? 7.277 9.156 1.206 1 98.94 101 LEU B O 1
ATOM 3024 N N . LEU B 1 102 ? 5.508 9.07 -0.133 1 98.81 102 LEU B N 1
ATOM 3025 C CA . LEU B 1 102 ? 4.805 8.016 0.586 1 98.81 102 LEU B CA 1
ATOM 3026 C C . LEU B 1 102 ? 5.391 6.645 0.253 1 98.81 102 LEU B C 1
ATOM 3028 O O . LEU B 1 102 ? 6.168 6.512 -0.693 1 98.81 102 LEU B O 1
ATOM 3032 N N . PRO B 1 103 ? 5.023 5.637 0.937 1 98.31 103 PRO B N 1
ATOM 3033 C CA . PRO B 1 103 ? 5.641 4.316 0.824 1 98.31 103 PRO B CA 1
ATOM 3034 C C . PRO B 1 103 ? 5.375 3.652 -0.526 1 98.31 103 PRO B C 1
ATOM 3036 O O . PRO B 1 103 ? 4.379 3.959 -1.183 1 98.31 103 PRO B O 1
ATOM 3039 N N . PRO B 1 104 ? 6.301 2.748 -0.86 1 98.56 104 PRO B N 1
ATOM 3040 C CA . PRO B 1 104 ? 5.988 1.896 -2.01 1 98.56 104 PRO B CA 1
ATOM 3041 C C . PRO B 1 104 ? 4.758 1.024 -1.782 1 98.56 104 PRO B C 1
ATOM 3043 O O . PRO B 1 104 ? 4.312 0.863 -0.643 1 98.56 104 PRO B O 1
ATOM 3046 N N . TYR B 1 105 ? 4.25 0.499 -2.863 1 98.38 105 TYR B N 1
ATOM 3047 C CA . TYR B 1 105 ? 3.021 -0.281 -2.793 1 98.38 105 TYR B CA 1
ATOM 3048 C C . TYR B 1 105 ? 3.322 -1.755 -2.553 1 98.38 105 TYR B C 1
ATOM 3050 O O . TYR B 1 105 ? 4.145 -2.35 -3.254 1 98.38 105 TYR B O 1
ATOM 3058 N N . LEU B 1 106 ? 2.811 -2.383 -1.548 1 97.06 106 LEU B N 1
ATOM 3059 C CA . LEU B 1 106 ? 2.43 -3.785 -1.416 1 97.06 106 LEU B CA 1
ATOM 3060 C C . LEU B 1 106 ? 3.584 -4.613 -0.857 1 97.06 106 LEU B C 1
ATOM 3062 O O . LEU B 1 106 ? 3.367 -5.523 -0.057 1 97.06 106 LEU B O 1
ATOM 3066 N N . VAL B 1 107 ? 4.867 -4.305 -1.183 1 97 107 VAL B N 1
ATOM 3067 C CA . VAL B 1 107 ? 5.934 -5.254 -0.896 1 97 107 VAL B CA 1
ATOM 3068 C C . VAL B 1 107 ? 6.777 -4.75 0.273 1 97 107 VAL B C 1
ATOM 3070 O O . VAL B 1 107 ? 6.832 -3.547 0.533 1 97 107 VAL B O 1
ATOM 3073 N N . THR B 1 108 ? 7.398 -5.707 0.924 1 96.81 108 THR B N 1
ATOM 3074 C CA . THR B 1 108 ? 8.516 -5.383 1.808 1 96.81 108 THR B CA 1
ATOM 3075 C C . THR B 1 108 ? 9.844 -5.461 1.055 1 96.81 108 THR B C 1
ATOM 3077 O O . THR B 1 108 ? 9.922 -6.086 -0.005 1 96.81 108 THR B O 1
ATOM 3080 N N . MET B 1 109 ? 10.812 -4.816 1.586 1 97.94 109 MET B N 1
ATOM 3081 C CA . MET B 1 109 ? 12.078 -4.68 0.877 1 97.94 109 MET B CA 1
ATOM 3082 C C . MET B 1 109 ? 13.234 -4.492 1.857 1 97.94 109 MET B C 1
ATOM 3084 O O . MET B 1 109 ? 13.016 -4.094 3.004 1 97.94 109 MET B O 1
ATOM 3088 N N . PRO B 1 110 ? 14.453 -4.859 1.406 1 98.19 110 PRO B N 1
ATOM 3089 C CA . PRO B 1 110 ? 15.602 -4.461 2.227 1 98.19 110 PRO B CA 1
ATOM 3090 C C . PRO B 1 110 ? 15.852 -2.957 2.195 1 98.19 110 PRO B C 1
ATOM 3092 O O . PRO B 1 110 ? 15.305 -2.25 1.346 1 98.19 110 PRO B O 1
ATOM 3095 N N . GLN B 1 111 ? 16.688 -2.463 3.141 1 98.69 111 GLN B N 1
ATOM 3096 C CA . GLN B 1 111 ? 17 -1.042 3.254 1 98.69 111 GLN B CA 1
ATOM 3097 C C . GLN B 1 111 ? 17.547 -0.493 1.94 1 98.69 111 GLN B C 1
ATOM 3099 O O . GLN B 1 111 ? 17.203 0.614 1.527 1 98.69 111 GLN B O 1
ATOM 3104 N N . ALA B 1 112 ? 18.391 -1.32 1.264 1 98.62 112 ALA B N 1
ATOM 3105 C CA . ALA B 1 112 ? 18.969 -0.881 -0.003 1 98.62 112 ALA B CA 1
ATOM 3106 C C . ALA B 1 112 ? 17.875 -0.631 -1.045 1 98.62 112 ALA B C 1
ATOM 3108 O O . ALA B 1 112 ? 18 0.273 -1.875 1 98.62 112 ALA B O 1
ATOM 3109 N N . GLY B 1 113 ? 16.844 -1.44 -1.035 1 98.75 113 GLY B N 1
ATOM 3110 C CA . GLY B 1 113 ? 15.734 -1.263 -1.945 1 98.75 113 GLY B CA 1
ATOM 3111 C C . GLY B 1 113 ? 14.945 0.006 -1.68 1 98.75 113 GLY B C 1
ATOM 3112 O O . GLY B 1 113 ? 14.5 0.674 -2.615 1 98.75 113 GLY B O 1
ATOM 3113 N N . LEU B 1 114 ? 14.766 0.295 -0.437 1 98.75 114 LEU B N 1
ATOM 3114 C CA . LEU B 1 114 ? 14.07 1.516 -0.055 1 98.75 114 LEU B CA 1
ATOM 3115 C C . LEU B 1 114 ? 14.852 2.752 -0.485 1 98.75 114 LEU B C 1
ATOM 3117 O O . LEU B 1 114 ? 14.266 3.73 -0.956 1 98.75 114 LEU B O 1
ATOM 3121 N N . VAL B 1 115 ? 16.172 2.727 -0.336 1 98.88 115 VAL B N 1
ATOM 3122 C CA . VAL B 1 115 ? 17.031 3.811 -0.786 1 98.88 115 VAL B CA 1
ATOM 3123 C C . VAL B 1 115 ? 16.922 3.975 -2.299 1 98.88 115 VAL B C 1
ATOM 3125 O O . VAL B 1 115 ? 16.797 5.094 -2.803 1 98.88 115 VAL B O 1
ATOM 3128 N N . GLU B 1 116 ? 16.891 2.857 -3.008 1 98.62 116 GLU B N 1
ATOM 3129 C CA . GLU B 1 116 ? 16.812 2.922 -4.465 1 98.62 116 GLU B CA 1
ATOM 3130 C C . GLU B 1 116 ? 15.453 3.439 -4.922 1 98.62 116 GLU B C 1
ATOM 3132 O O . GLU B 1 116 ? 15.359 4.148 -5.93 1 98.62 116 GLU B O 1
ATOM 3137 N N . TYR B 1 117 ? 14.391 3.059 -4.246 1 98.81 117 TYR B N 1
ATOM 3138 C CA . TYR B 1 117 ? 13.062 3.613 -4.52 1 98.81 117 TYR B CA 1
ATOM 3139 C C . TYR B 1 117 ? 13.07 5.133 -4.383 1 98.81 117 TYR B C 1
ATOM 3141 O O . TYR B 1 117 ? 12.57 5.84 -5.258 1 98.81 117 TYR B O 1
ATOM 3149 N N . THR B 1 118 ? 13.672 5.605 -3.299 1 98.94 118 THR B N 1
ATOM 3150 C CA . THR B 1 118 ? 13.773 7.039 -3.043 1 98.94 118 THR B CA 1
ATOM 3151 C C . THR B 1 118 ? 14.586 7.727 -4.137 1 98.94 118 THR B C 1
ATOM 3153 O O . THR B 1 118 ? 14.172 8.758 -4.672 1 98.94 118 THR B O 1
ATOM 3156 N N . ARG B 1 119 ? 15.703 7.117 -4.516 1 98.75 119 ARG B N 1
ATOM 3157 C CA . ARG B 1 119 ? 16.562 7.684 -5.547 1 98.75 119 ARG B CA 1
ATOM 3158 C C . ARG B 1 119 ? 15.82 7.801 -6.875 1 98.75 119 ARG B C 1
ATOM 3160 O O . ARG B 1 119 ? 15.875 8.844 -7.531 1 98.75 119 ARG B O 1
ATOM 3167 N N . ALA B 1 120 ? 15.172 6.688 -7.219 1 98.19 120 ALA B N 1
ATOM 3168 C CA . ALA B 1 120 ? 14.484 6.625 -8.508 1 98.19 120 ALA B CA 1
ATOM 3169 C C . ALA B 1 120 ? 13.43 7.727 -8.625 1 98.19 120 ALA B C 1
ATOM 3171 O O . ALA B 1 120 ? 13.273 8.336 -9.688 1 98.19 120 ALA B O 1
ATOM 3172 N N . VAL B 1 121 ? 12.688 8 -7.547 1 98.75 121 VAL B N 1
ATOM 3173 C CA . VAL B 1 121 ? 11.656 9.031 -7.582 1 98.75 121 VAL B CA 1
ATOM 3174 C C . VAL B 1 121 ? 12.305 10.414 -7.535 1 98.75 121 VAL B C 1
ATOM 3176 O O . VAL B 1 121 ? 11.922 11.312 -8.289 1 98.75 121 VAL B O 1
ATOM 3179 N N . ALA B 1 122 ? 13.328 10.57 -6.695 1 98.56 122 ALA B N 1
ATOM 3180 C CA . ALA B 1 122 ? 14.008 11.852 -6.547 1 98.56 122 ALA B CA 1
ATOM 3181 C C . ALA B 1 122 ? 14.617 12.305 -7.871 1 98.56 122 ALA B C 1
ATOM 3183 O O . ALA B 1 122 ? 14.68 13.5 -8.156 1 98.56 122 ALA B O 1
ATOM 3184 N N . ASP B 1 123 ? 14.992 11.367 -8.664 1 97.56 123 ASP B N 1
ATOM 3185 C CA . ASP B 1 123 ? 15.672 11.656 -9.922 1 97.56 123 ASP B CA 1
ATOM 3186 C C . ASP B 1 123 ? 14.688 12.141 -10.984 1 97.56 123 ASP B C 1
ATOM 3188 O O . ASP B 1 123 ? 15.086 12.648 -12.031 1 97.56 123 ASP B O 1
ATOM 3192 N N . THR B 1 124 ? 13.398 12.078 -10.719 1 97 124 THR B N 1
ATOM 3193 C CA . THR B 1 124 ? 12.391 12.406 -11.719 1 97 124 THR B CA 1
ATOM 3194 C C . THR B 1 124 ? 12.086 13.906 -11.711 1 97 124 THR B C 1
ATOM 3196 O O . THR B 1 124 ? 11.492 14.43 -12.648 1 97 124 THR B O 1
ATOM 3199 N N . THR B 1 125 ? 12.477 14.633 -10.703 1 97.25 125 THR B N 1
ATOM 3200 C CA . THR B 1 125 ? 12.172 16.047 -10.539 1 97.25 125 THR B CA 1
ATOM 3201 C C . THR B 1 125 ? 13.258 16.75 -9.727 1 97.25 125 THR B C 1
ATOM 3203 O O . THR B 1 125 ? 14.062 16.094 -9.062 1 97.25 125 THR B O 1
ATOM 3206 N N . ASP B 1 126 ? 13.289 18.016 -9.812 1 98.31 126 ASP B N 1
ATOM 3207 C CA . ASP B 1 126 ? 14.219 18.797 -9.008 1 98.31 126 ASP B CA 1
ATOM 3208 C C . ASP B 1 126 ? 13.531 19.359 -7.766 1 98.31 126 ASP B C 1
ATOM 3210 O O . ASP B 1 126 ? 14.117 20.156 -7.035 1 98.31 126 ASP B O 1
ATOM 3214 N N . LEU B 1 127 ? 12.281 18.969 -7.547 1 98.69 127 LEU B N 1
ATOM 3215 C CA . LEU B 1 127 ? 11.57 19.438 -6.367 1 98.69 127 LEU B CA 1
ATOM 3216 C C . LEU B 1 127 ? 12.18 18.859 -5.094 1 98.69 127 LEU B C 1
ATOM 3218 O O . LEU B 1 127 ? 12.602 17.703 -5.078 1 98.69 127 LEU B O 1
ATOM 3222 N N . PRO B 1 128 ? 12.211 19.688 -4.031 1 98.69 128 PRO B N 1
ATOM 3223 C CA . PRO B 1 128 ? 12.555 19.125 -2.723 1 98.69 128 PRO B CA 1
ATOM 3224 C C . PRO B 1 128 ? 11.648 17.953 -2.334 1 98.69 128 PRO B C 1
ATOM 3226 O O . PRO B 1 128 ? 10.445 17.984 -2.602 1 98.69 128 PRO B O 1
ATOM 3229 N N . LEU B 1 129 ? 12.32 16.969 -1.72 1 98.81 129 LEU B N 1
ATOM 3230 C CA . LEU B 1 129 ? 11.609 15.734 -1.376 1 98.81 129 LEU B CA 1
ATOM 3231 C C . LEU B 1 129 ? 11.781 15.406 0.102 1 98.81 129 LEU B C 1
ATOM 3233 O O . LEU B 1 129 ? 12.891 15.484 0.637 1 98.81 129 LEU B O 1
ATOM 3237 N N . ILE B 1 130 ? 10.648 15.133 0.764 1 98.88 130 ILE B N 1
ATOM 3238 C CA . ILE B 1 130 ? 10.625 14.641 2.135 1 98.88 130 ILE B CA 1
ATOM 3239 C C . ILE B 1 130 ? 10.25 13.156 2.139 1 98.88 130 ILE B C 1
ATOM 3241 O O . ILE B 1 130 ? 9.195 12.781 1.617 1 98.88 130 ILE B O 1
ATOM 3245 N N . VAL B 1 131 ? 11.102 12.281 2.703 1 98.88 131 VAL B N 1
ATOM 3246 C CA . VAL B 1 131 ? 10.758 10.859 2.787 1 98.88 131 VAL B CA 1
ATOM 3247 C C . VAL B 1 131 ? 9.836 10.625 3.98 1 98.88 131 VAL B C 1
ATOM 3249 O O . VAL B 1 131 ? 9.992 11.258 5.031 1 98.88 131 VAL B O 1
ATOM 3252 N N . TYR B 1 132 ? 8.922 9.766 3.811 1 98.75 132 TYR B N 1
ATOM 3253 C CA . TYR B 1 132 ? 7.941 9.508 4.855 1 98.75 132 TYR B CA 1
ATOM 3254 C C . TYR B 1 132 ? 8.109 8.102 5.418 1 98.75 132 TYR B C 1
ATOM 3256 O O . TYR B 1 132 ? 7.816 7.113 4.738 1 98.75 132 TYR B O 1
ATOM 3264 N N . ASN B 1 133 ? 8.57 7.969 6.684 1 98.12 133 ASN B N 1
ATOM 3265 C CA . ASN B 1 133 ? 8.547 6.723 7.441 1 98.12 133 ASN B CA 1
ATOM 3266 C C . ASN B 1 133 ? 7.117 6.32 7.812 1 98.12 133 ASN B C 1
ATOM 3268 O O . ASN B 1 133 ? 6.559 6.836 8.781 1 98.12 133 ASN B O 1
ATOM 3272 N N . ARG B 1 134 ? 6.66 5.422 7.023 1 97.12 134 ARG B N 1
ATOM 3273 C CA . ARG B 1 134 ? 5.27 5.012 7.18 1 97.12 134 ARG B CA 1
ATOM 3274 C C . ARG B 1 134 ? 5.039 3.619 6.602 1 97.12 134 ARG B C 1
ATOM 3276 O O . ARG B 1 134 ? 5.586 3.279 5.551 1 97.12 134 ARG B O 1
ATOM 3283 N N . SER B 1 135 ? 4.227 2.812 7.324 1 96.44 135 SER B N 1
ATOM 3284 C CA . SER B 1 135 ? 3.842 1.491 6.84 1 96.44 135 SER B CA 1
ATOM 3285 C C . SER B 1 135 ? 5.066 0.645 6.508 1 96.44 135 SER B C 1
ATOM 3287 O O . SER B 1 135 ? 5.914 0.407 7.367 1 96.44 135 SER B O 1
ATOM 3289 N N . ASN B 1 136 ? 5.25 0.251 5.246 1 97.56 136 ASN B N 1
ATOM 3290 C CA . ASN B 1 136 ? 6.344 -0.643 4.875 1 97.56 136 ASN B CA 1
ATOM 3291 C C . ASN B 1 136 ? 7.621 0.132 4.574 1 97.56 136 ASN B C 1
ATOM 3293 O O . ASN B 1 136 ? 8.688 -0.463 4.395 1 97.56 136 ASN B O 1
ATOM 3297 N N . ALA B 1 137 ? 7.562 1.38 4.504 1 98.19 137 ALA B N 1
ATOM 3298 C CA . ALA B 1 137 ? 8.758 2.207 4.344 1 98.19 137 ALA B CA 1
ATOM 3299 C C . ALA B 1 137 ? 9.305 2.648 5.695 1 98.19 137 ALA B C 1
ATOM 3301 O O . ALA B 1 137 ? 8.82 3.619 6.281 1 98.19 137 ALA B O 1
ATOM 3302 N N . ARG B 1 138 ? 10.273 1.978 6.176 1 98.31 138 ARG B N 1
ATOM 3303 C CA . ARG B 1 138 ? 10.883 2.252 7.473 1 98.31 138 ARG B CA 1
ATOM 3304 C C . ARG B 1 138 ? 12.406 2.266 7.371 1 98.31 138 ARG B C 1
ATOM 3306 O O . ARG B 1 138 ? 13.039 1.209 7.34 1 98.31 138 ARG B O 1
ATOM 3313 N N . PHE B 1 139 ? 12.914 3.404 7.434 1 98.75 139 PHE B N 1
ATOM 3314 C CA . PHE B 1 139 ? 14.359 3.574 7.305 1 98.75 139 PHE B CA 1
ATOM 3315 C C . PHE B 1 139 ? 15.062 3.227 8.609 1 98.75 139 PHE B C 1
ATOM 3317 O O . PHE B 1 139 ? 14.539 3.502 9.695 1 98.75 139 PHE B O 1
ATOM 3324 N N . ASP B 1 140 ? 16.219 2.625 8.5 1 98.56 140 ASP B N 1
ATOM 3325 C CA . ASP B 1 140 ? 17.125 2.596 9.633 1 98.56 140 ASP B CA 1
ATOM 3326 C C . ASP B 1 140 ? 18.141 3.742 9.562 1 98.56 140 ASP B C 1
ATOM 3328 O O . ASP B 1 140 ? 18 4.633 8.719 1 98.56 140 ASP B O 1
ATOM 3332 N N . GLU B 1 141 ? 19.078 3.762 10.477 1 98.75 141 GLU B N 1
ATOM 3333 C CA . GLU B 1 141 ? 20.031 4.867 10.531 1 98.75 141 GLU B CA 1
ATOM 3334 C C . GLU B 1 141 ? 20.812 4.988 9.234 1 98.75 141 GLU B C 1
ATOM 3336 O O . GLU B 1 141 ? 20.906 6.074 8.648 1 98.75 141 GLU B O 1
ATOM 3341 N N . ALA B 1 142 ? 21.344 3.867 8.766 1 98.88 142 ALA B N 1
ATOM 3342 C CA . ALA B 1 142 ? 22.219 3.877 7.598 1 98.88 142 ALA B CA 1
ATOM 3343 C C . ALA B 1 142 ? 21.453 4.332 6.352 1 98.88 142 ALA B C 1
ATOM 3345 O O . ALA B 1 142 ? 21.969 5.133 5.562 1 98.88 142 ALA B O 1
ATOM 3346 N N . SER B 1 143 ? 20.281 3.807 6.105 1 98.94 143 SER B N 1
ATOM 3347 C CA . SER B 1 143 ? 19.5 4.184 4.922 1 98.94 143 SER B CA 1
ATOM 3348 C C . SER B 1 143 ? 19 5.617 5.027 1 98.94 143 SER B C 1
ATOM 3350 O O . SER B 1 143 ? 18.906 6.324 4.02 1 98.94 143 SER B O 1
ATOM 3352 N N . ALA B 1 144 ? 18.625 6.051 6.211 1 98.94 144 ALA B N 1
ATOM 3353 C CA . ALA B 1 144 ? 18.234 7.449 6.402 1 98.94 144 ALA B CA 1
ATOM 3354 C C . ALA B 1 144 ? 19.391 8.383 6.047 1 98.94 144 ALA B C 1
ATOM 3356 O O . ALA B 1 144 ? 19.188 9.398 5.371 1 98.94 144 ALA B O 1
ATOM 3357 N N . VAL B 1 145 ? 20.562 8.047 6.52 1 98.94 145 VAL B N 1
ATOM 3358 C CA . VAL B 1 145 ? 21.75 8.836 6.195 1 98.94 145 VAL B CA 1
ATOM 3359 C C . VAL B 1 145 ? 21.969 8.836 4.684 1 98.94 145 VAL B C 1
ATOM 3361 O O . VAL B 1 145 ? 22.281 9.875 4.094 1 98.94 145 VAL B O 1
ATOM 3364 N N . ALA B 1 146 ? 21.828 7.691 4.062 1 98.94 146 ALA B N 1
ATOM 3365 C CA . ALA B 1 146 ? 22.047 7.566 2.625 1 98.94 146 ALA B CA 1
ATOM 3366 C C . ALA B 1 146 ? 21.109 8.492 1.846 1 98.94 146 ALA B C 1
ATOM 3368 O O . ALA B 1 146 ? 21.562 9.25 0.979 1 98.94 146 ALA B O 1
ATOM 3369 N N . VAL B 1 147 ? 19.828 8.5 2.156 1 98.88 147 VAL B N 1
ATOM 3370 C CA . VAL B 1 147 ? 18.891 9.281 1.363 1 98.88 147 VAL B CA 1
ATOM 3371 C C . VAL B 1 147 ? 19.047 10.766 1.688 1 98.88 147 VAL B C 1
ATOM 3373 O O . VAL B 1 147 ? 18.812 11.625 0.833 1 98.88 147 VAL B O 1
ATOM 3376 N N . ALA B 1 148 ? 19.469 11.086 2.881 1 98.88 148 ALA B N 1
ATOM 3377 C CA . ALA B 1 148 ? 19.672 12.477 3.273 1 98.88 148 ALA B CA 1
ATOM 3378 C C . ALA B 1 148 ? 20.766 13.125 2.434 1 98.88 148 ALA B C 1
ATOM 3380 O O . ALA B 1 148 ? 20.828 14.352 2.322 1 98.88 148 ALA B O 1
ATOM 3381 N N . GLN B 1 149 ? 21.641 12.281 1.879 1 98.44 149 GLN B N 1
ATOM 3382 C CA . GLN B 1 149 ? 22.75 12.797 1.078 1 98.44 149 GLN B CA 1
ATOM 3383 C C . GLN B 1 149 ? 22.281 13.172 -0.326 1 98.44 149 GLN B C 1
ATOM 3385 O O . GLN B 1 149 ? 23 13.859 -1.061 1 98.44 149 GLN B O 1
ATOM 3390 N N . PHE B 1 150 ? 21.156 12.641 -0.784 1 98.56 150 PHE B N 1
ATOM 3391 C CA . PHE B 1 150 ? 20.656 13.031 -2.098 1 98.56 150 PHE B CA 1
ATOM 3392 C C . PHE B 1 150 ? 20.406 14.539 -2.154 1 98.56 150 PHE B C 1
ATOM 3394 O O . PHE B 1 150 ? 19.891 15.125 -1.199 1 98.56 150 PHE B O 1
ATOM 3401 N N . PRO B 1 151 ? 20.719 15.203 -3.203 1 97.56 151 PRO B N 1
ATOM 3402 C CA . PRO B 1 151 ? 20.656 16.672 -3.256 1 97.56 151 PRO B CA 1
ATOM 3403 C C . PRO B 1 151 ? 19.266 17.219 -3.008 1 97.56 151 PRO B C 1
ATOM 3405 O O . PRO B 1 151 ? 19.109 18.281 -2.395 1 97.56 151 PRO B O 1
ATOM 3408 N N . THR B 1 152 ? 18.234 16.453 -3.428 1 98.06 152 THR B N 1
ATOM 3409 C CA . THR B 1 152 ? 16.891 17.031 -3.377 1 98.06 152 THR B CA 1
ATOM 3410 C C . THR B 1 152 ? 16.125 16.531 -2.16 1 98.06 152 THR B C 1
ATOM 3412 O O . THR B 1 152 ? 15.039 17.016 -1.859 1 98.06 152 THR B O 1
ATOM 3415 N N . VAL B 1 153 ? 16.672 15.562 -1.434 1 98.81 153 VAL B N 1
ATOM 3416 C CA . VAL B 1 153 ? 15.984 15.086 -0.231 1 98.81 153 VAL B CA 1
ATOM 3417 C C . VAL B 1 153 ? 16.281 16.031 0.931 1 98.81 153 VAL B C 1
ATOM 3419 O O . VAL B 1 153 ? 17.422 16.188 1.347 1 98.81 153 VAL B O 1
ATOM 3422 N N . ILE B 1 154 ? 15.172 16.625 1.437 1 98.69 154 ILE B N 1
ATOM 3423 C CA . ILE B 1 154 ? 15.43 17.719 2.355 1 98.69 154 ILE B CA 1
ATOM 3424 C C . ILE B 1 154 ? 14.844 17.406 3.727 1 98.69 154 ILE B C 1
ATOM 3426 O O . ILE B 1 154 ? 14.891 18.234 4.641 1 98.69 154 ILE B O 1
ATOM 3430 N N . GLY B 1 155 ? 14.25 16.234 3.908 1 98.75 155 GLY B N 1
ATOM 3431 C CA . GLY B 1 155 ? 13.672 15.945 5.211 1 98.75 155 GLY B CA 1
ATOM 3432 C C . GLY B 1 155 ? 13.141 14.531 5.336 1 98.75 155 GLY B C 1
ATOM 3433 O O . GLY B 1 155 ? 13.102 13.789 4.355 1 98.75 155 GLY B O 1
ATOM 3434 N N . LEU B 1 156 ? 12.805 14.148 6.555 1 98.88 156 LEU B N 1
ATOM 3435 C CA . LEU B 1 156 ? 12.227 12.867 6.93 1 98.88 156 LEU B CA 1
ATOM 3436 C C . LEU B 1 156 ? 11.047 13.07 7.883 1 98.88 156 LEU B C 1
ATOM 3438 O O . LEU B 1 156 ? 11.195 13.688 8.938 1 98.88 156 LEU B O 1
ATOM 3442 N N . LYS B 1 157 ? 9.867 12.664 7.457 1 98.81 157 LYS B N 1
ATOM 3443 C CA . LYS B 1 157 ? 8.664 12.648 8.273 1 98.81 157 LYS B CA 1
ATOM 3444 C C . LYS B 1 157 ? 8.422 11.258 8.867 1 98.81 157 LYS B C 1
ATOM 3446 O O . LYS B 1 157 ? 8.383 10.266 8.141 1 98.81 157 LYS B O 1
ATOM 3451 N N . ASP B 1 158 ? 8.305 11.164 10.172 1 98.81 158 ASP B N 1
ATOM 3452 C CA . ASP B 1 158 ? 8.148 9.859 10.812 1 98.81 158 ASP B CA 1
ATOM 3453 C C . ASP B 1 158 ? 6.699 9.617 11.219 1 98.81 158 ASP B C 1
ATOM 3455 O O . ASP B 1 158 ? 6.098 10.438 11.914 1 98.81 158 ASP B O 1
ATOM 3459 N N . GLY B 1 159 ? 6.152 8.586 10.773 1 98.12 159 GLY B N 1
ATOM 3460 C CA . GLY B 1 159 ? 4.832 8.141 11.188 1 98.12 159 GLY B CA 1
ATOM 3461 C C . GLY B 1 159 ? 4.848 6.781 11.859 1 98.12 159 GLY B C 1
ATOM 3462 O O . GLY B 1 159 ? 3.807 6.125 11.969 1 98.12 159 GLY B O 1
ATOM 3463 N N . THR B 1 160 ? 6.074 6.25 12.273 1 97.56 160 THR B N 1
ATOM 3464 C CA . THR B 1 160 ? 6.195 4.922 12.867 1 97.56 160 THR B CA 1
ATOM 3465 C C . THR B 1 160 ? 6.055 4.992 14.383 1 97.56 160 THR B C 1
ATOM 3467 O O . THR B 1 160 ? 5.66 4.012 15.023 1 97.56 160 THR B O 1
ATOM 3470 N N . GLY B 1 161 ? 6.535 6.094 14.984 1 97.88 161 GLY B N 1
ATOM 3471 C CA . GLY B 1 161 ? 6.422 6.285 16.422 1 97.88 161 GLY B CA 1
ATOM 3472 C C . GLY B 1 161 ? 7.488 5.547 17.203 1 97.88 161 GLY B C 1
ATOM 3473 O O . GLY B 1 161 ? 7.438 5.496 18.438 1 97.88 161 GLY B O 1
ATOM 3474 N N . ASP B 1 162 ? 8.469 4.898 16.547 1 98 162 ASP B N 1
ATOM 3475 C CA . ASP B 1 162 ? 9.594 4.246 17.203 1 98 162 ASP B CA 1
ATOM 3476 C C . ASP B 1 162 ? 10.641 5.266 17.641 1 98 162 ASP B C 1
ATOM 3478 O O . ASP B 1 162 ? 11.664 5.43 16.984 1 98 162 ASP B O 1
ATOM 3482 N N . LEU B 1 163 ? 10.383 5.848 18.75 1 98.19 163 LEU B N 1
ATOM 3483 C CA . LEU B 1 163 ? 11.172 7 19.188 1 98.19 163 LEU B CA 1
ATOM 3484 C C . LEU B 1 163 ? 12.633 6.613 19.375 1 98.19 163 LEU B C 1
ATOM 3486 O O . LEU B 1 163 ? 13.531 7.43 19.156 1 98.19 163 LEU B O 1
ATOM 3490 N N . ASP B 1 164 ? 12.891 5.371 19.828 1 98.38 164 ASP B N 1
ATOM 3491 C CA . ASP B 1 164 ? 14.273 4.914 19.938 1 98.38 164 ASP B CA 1
ATOM 3492 C C . ASP B 1 164 ? 14.984 5 18.578 1 98.38 164 ASP B C 1
ATOM 3494 O O . ASP B 1 164 ? 16.062 5.578 18.484 1 98.38 164 ASP B O 1
ATOM 3498 N N . LYS B 1 165 ? 14.406 4.457 17.594 1 98.38 165 LYS B N 1
ATOM 3499 C CA . LYS B 1 165 ? 14.984 4.449 16.266 1 98.38 165 LYS B CA 1
ATOM 3500 C C . LYS B 1 165 ? 15.047 5.859 15.68 1 98.38 165 LYS B C 1
ATOM 3502 O O . LYS B 1 165 ? 16.031 6.23 15.039 1 98.38 165 LYS B O 1
ATOM 3507 N N . VAL B 1 166 ? 13.984 6.648 15.844 1 98.81 166 VAL B N 1
ATOM 3508 C CA . VAL B 1 166 ? 13.938 7.996 15.289 1 98.81 166 VAL B CA 1
ATOM 3509 C C . VAL B 1 166 ? 15.023 8.859 15.914 1 98.81 166 VAL B C 1
ATOM 3511 O O . VAL B 1 166 ? 15.688 9.641 15.219 1 98.81 166 VAL B O 1
ATOM 3514 N N . ALA B 1 167 ? 15.188 8.719 17.219 1 98.88 167 ALA B N 1
ATOM 3515 C CA . ALA B 1 167 ? 16.234 9.484 17.906 1 98.88 167 ALA B CA 1
ATOM 3516 C C . ALA B 1 167 ? 17.609 9.18 17.312 1 98.88 167 ALA B C 1
ATOM 3518 O O . ALA B 1 167 ? 18.422 10.086 17.109 1 98.88 167 ALA B O 1
ATOM 3519 N N . ARG B 1 168 ? 17.875 7.891 17.078 1 98.88 168 ARG B N 1
ATOM 3520 C CA . ARG B 1 168 ? 19.141 7.492 16.484 1 98.88 168 ARG B CA 1
ATOM 3521 C C . ARG B 1 168 ? 19.266 8.023 15.055 1 98.88 168 ARG B C 1
ATOM 3523 O O . ARG B 1 168 ? 20.344 8.461 14.641 1 98.88 168 ARG B O 1
ATOM 3530 N N . ILE B 1 169 ? 18.203 8.031 14.281 1 98.94 169 ILE B N 1
ATOM 3531 C CA . ILE B 1 169 ? 18.188 8.547 12.914 1 98.94 169 ILE B CA 1
ATOM 3532 C C . ILE B 1 169 ? 18.5 10.039 12.922 1 98.94 169 ILE B C 1
ATOM 3534 O O . ILE B 1 169 ? 19.328 10.508 12.133 1 98.94 169 ILE B O 1
ATOM 3538 N N . VAL B 1 170 ? 17.844 10.789 13.781 1 98.88 170 VAL B N 1
ATOM 3539 C CA . VAL B 1 170 ? 18.047 12.234 13.859 1 98.88 170 VAL B CA 1
ATOM 3540 C C . VAL B 1 170 ? 19.516 12.539 14.086 1 98.88 170 VAL B C 1
ATOM 3542 O O . VAL B 1 170 ? 20.109 13.328 13.352 1 98.88 170 VAL B O 1
ATOM 3545 N N . ARG B 1 171 ? 20.141 11.898 15.062 1 98.75 171 ARG B N 1
ATOM 3546 C CA . ARG B 1 171 ? 21.547 12.133 15.398 1 98.75 171 ARG B CA 1
ATOM 3547 C C . ARG B 1 171 ? 22.453 11.711 14.25 1 98.75 171 ARG B C 1
ATOM 3549 O O . ARG B 1 171 ? 23.375 12.445 13.883 1 98.75 171 ARG B O 1
ATOM 3556 N N . ALA B 1 172 ? 22.188 10.547 13.656 1 98.88 172 ALA B N 1
ATOM 3557 C CA . ALA B 1 172 ? 23.016 10.016 12.586 1 98.88 172 ALA B CA 1
ATOM 3558 C C . ALA B 1 172 ? 23 10.938 11.367 1 98.88 172 ALA B C 1
ATOM 3560 O O . ALA B 1 172 ? 24.031 11.195 10.758 1 98.88 172 ALA B O 1
ATOM 3561 N N . VAL B 1 173 ? 21.844 11.391 10.969 1 98.94 173 VAL B N 1
ATOM 3562 C CA . VAL B 1 173 ? 21.688 12.242 9.789 1 98.94 173 VAL B CA 1
ATOM 3563 C C . VAL B 1 173 ? 22.359 13.586 10.031 1 98.94 173 VAL B C 1
ATOM 3565 O O . VAL B 1 173 ? 23.094 14.086 9.172 1 98.94 173 VAL B O 1
ATOM 3568 N N . LYS B 1 174 ? 22.109 14.203 11.195 1 98.69 174 LYS B N 1
ATOM 3569 C CA . LYS B 1 174 ? 22.75 15.484 11.516 1 98.69 174 LYS B CA 1
ATOM 3570 C C . LYS B 1 174 ? 24.266 15.367 11.461 1 98.69 174 LYS B C 1
ATOM 3572 O O . LYS B 1 174 ? 24.938 16.219 10.883 1 98.69 174 LYS B O 1
ATOM 3577 N N . ASP B 1 175 ? 24.781 14.273 12.07 1 98.75 175 ASP B N 1
ATOM 3578 C CA . ASP B 1 175 ? 26.234 14.055 12.062 1 98.75 175 ASP B CA 1
ATOM 3579 C C . ASP B 1 175 ? 26.75 13.891 10.633 1 98.75 175 ASP B C 1
ATOM 3581 O O . ASP B 1 175 ? 27.797 14.445 10.281 1 98.75 175 ASP B O 1
ATOM 3585 N N . ALA B 1 176 ? 26.062 13.141 9.852 1 98.75 176 ALA B N 1
ATOM 3586 C CA . ALA B 1 176 ? 26.5 12.844 8.484 1 98.75 176 ALA B CA 1
ATOM 3587 C C . ALA B 1 176 ? 26.484 14.109 7.625 1 98.75 176 ALA B C 1
ATOM 3589 O O . ALA B 1 176 ? 27.297 14.258 6.715 1 98.75 176 ALA B O 1
ATOM 3590 N N . LEU B 1 177 ? 25.594 15.047 7.898 1 98.62 177 LEU B N 1
ATOM 3591 C CA . LEU B 1 177 ? 25.406 16.219 7.047 1 98.62 177 LEU B CA 1
ATOM 3592 C C . LEU B 1 177 ? 26.219 17.391 7.562 1 98.62 177 LEU B C 1
ATOM 3594 O O . LEU B 1 177 ? 26.375 18.406 6.863 1 98.62 177 LEU B O 1
ATOM 3598 N N . ALA B 1 178 ? 26.734 17.344 8.742 1 98.19 178 ALA B N 1
ATOM 3599 C CA . ALA B 1 178 ? 27.453 18.438 9.398 1 98.19 178 ALA B CA 1
ATOM 3600 C C . ALA B 1 178 ? 28.562 18.969 8.5 1 98.19 178 ALA B C 1
ATOM 3602 O O . ALA B 1 178 ? 28.703 20.188 8.312 1 98.19 178 ALA B O 1
ATOM 3603 N N . PRO B 1 179 ? 29.359 18.094 7.883 1 98.19 179 PRO B N 1
ATOM 3604 C CA . PRO B 1 179 ? 30.469 18.594 7.07 1 98.19 179 PRO B CA 1
ATOM 3605 C C . PRO B 1 179 ? 30 19.438 5.887 1 98.19 179 PRO B C 1
ATOM 3607 O O . PRO B 1 179 ? 30.641 20.422 5.52 1 98.19 179 PRO B O 1
ATOM 3610 N N . SER B 1 180 ? 28.969 19.094 5.23 1 97.38 180 SER B N 1
ATOM 3611 C CA . SER B 1 180 ? 28.469 19.797 4.047 1 97.38 180 SER B CA 1
ATOM 3612 C C . SER B 1 180 ? 27.625 21 4.43 1 97.38 180 SER B C 1
ATOM 3614 O O . SER B 1 180 ? 27.406 21.891 3.607 1 97.38 180 SER B O 1
ATOM 3616 N N . GLY B 1 181 ? 27.031 21 5.621 1 97.69 181 GLY B N 1
ATOM 3617 C CA . GLY B 1 181 ? 26.156 22.078 6.051 1 97.69 181 GLY B CA 1
ATOM 3618 C C . GLY B 1 181 ? 24.766 21.969 5.449 1 97.69 181 GLY B C 1
ATOM 3619 O O . GLY B 1 181 ? 23.953 22.891 5.598 1 97.69 181 GLY B O 1
ATOM 3620 N N . LYS B 1 182 ? 24.484 20.844 4.797 1 97.81 182 LYS B N 1
ATOM 3621 C CA . LYS B 1 182 ? 23.172 20.672 4.195 1 97.81 182 LYS B CA 1
ATOM 3622 C C . LYS B 1 182 ? 22.078 20.656 5.262 1 97.81 182 LYS B C 1
ATOM 3624 O O . LYS B 1 182 ? 22.188 19.938 6.258 1 97.81 182 LYS B O 1
ATOM 3629 N N . GLN B 1 183 ? 21.078 21.469 5.031 1 96.19 183 GLN B N 1
ATOM 3630 C CA . GLN B 1 183 ? 19.938 21.5 5.949 1 96.19 183 GLN B CA 1
ATOM 3631 C C . GLN B 1 183 ? 19.031 20.281 5.73 1 96.19 183 GLN B C 1
ATOM 3633 O O . GLN B 1 183 ? 18.875 19.812 4.602 1 96.19 183 GLN B O 1
ATOM 3638 N N . PHE B 1 184 ? 18.516 19.797 6.805 1 98.31 184 PHE B N 1
ATOM 3639 C CA . PHE B 1 184 ? 17.625 18.641 6.762 1 98.31 184 PHE B CA 1
ATOM 3640 C C . PHE B 1 184 ? 16.547 18.75 7.828 1 98.31 184 PHE B C 1
ATOM 3642 O O . PHE B 1 184 ? 16.844 18.984 9 1 98.31 184 PHE B O 1
ATOM 3649 N N . LEU B 1 185 ? 15.32 18.562 7.398 1 98.38 185 LEU B N 1
ATOM 3650 C CA . LEU B 1 185 ? 14.172 18.781 8.273 1 98.38 185 LEU B CA 1
ATOM 3651 C C . LEU B 1 185 ? 13.648 17.453 8.82 1 98.38 185 LEU B C 1
ATOM 3653 O O . LEU B 1 185 ? 13.633 16.438 8.109 1 98.38 185 LEU B O 1
ATOM 3657 N N . PHE B 1 186 ? 13.266 17.422 10.086 1 98.69 186 PHE B N 1
ATOM 3658 C CA . PHE B 1 186 ? 12.617 16.281 10.711 1 98.69 186 PHE B CA 1
ATOM 3659 C C . PHE B 1 186 ? 11.203 16.641 11.148 1 98.69 186 PHE B C 1
ATOM 3661 O O . PHE B 1 186 ? 10.969 17.703 11.727 1 98.69 186 PHE B O 1
ATOM 3668 N N . PHE B 1 187 ? 10.281 15.719 10.859 1 98.56 187 PHE B N 1
ATOM 3669 C CA . PHE B 1 187 ? 8.859 15.953 11.102 1 98.56 187 PHE B CA 1
ATOM 3670 C C . PHE B 1 187 ? 8.258 14.828 11.922 1 98.56 187 PHE B C 1
ATOM 3672 O O . PHE B 1 187 ? 8.578 13.656 11.711 1 98.56 187 PHE B O 1
ATOM 3679 N N . ASN B 1 188 ? 7.391 15.227 12.906 1 98.69 188 ASN B N 1
ATOM 3680 C CA . ASN B 1 188 ? 6.453 14.281 13.5 1 98.69 188 ASN B CA 1
ATOM 3681 C C . ASN B 1 188 ? 5.219 14.086 12.625 1 98.69 188 ASN B C 1
ATOM 3683 O O . ASN B 1 188 ? 4.406 15 12.477 1 98.69 188 ASN B O 1
ATOM 3687 N N . GLY B 1 189 ? 5.12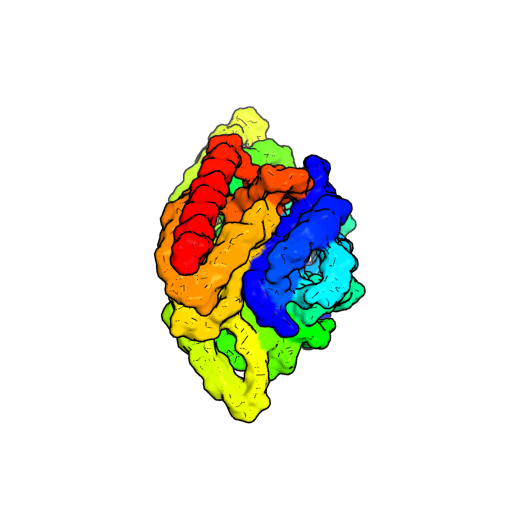9 12.914 12.023 1 98 189 GLY B N 1
ATOM 3688 C CA . GLY B 1 189 ? 4.023 12.594 11.141 1 98 189 GLY B CA 1
ATOM 3689 C C . GLY B 1 189 ? 3.041 11.609 11.742 1 98 189 GLY B C 1
ATOM 3690 O O . GLY B 1 189 ? 2.297 10.945 11.016 1 98 189 GLY B O 1
ATOM 3691 N N . MET B 1 190 ? 3.078 11.398 13.039 1 97.25 190 MET B N 1
ATOM 3692 C CA . MET B 1 190 ? 2.127 10.531 13.727 1 97.25 190 MET B CA 1
ATOM 3693 C C . MET B 1 190 ? 0.704 11.062 13.578 1 97.25 190 MET B C 1
ATOM 3695 O O . MET B 1 190 ? 0.488 12.273 13.555 1 97.25 190 MET B O 1
ATOM 3699 N N . PRO B 1 191 ? -0.294 10.117 13.477 1 95.06 191 PRO B N 1
ATOM 3700 C CA . PRO B 1 191 ? -1.669 10.617 13.547 1 95.06 191 PRO B CA 1
ATOM 3701 C C . PRO B 1 191 ? -1.952 11.391 14.836 1 95.06 191 PRO B C 1
ATOM 3703 O O . PRO B 1 191 ? -1.618 10.914 15.922 1 95.06 191 PRO B O 1
ATOM 3706 N N . THR B 1 192 ? -2.521 12.523 14.688 1 97.44 192 THR B N 1
ATOM 3707 C CA . THR B 1 192 ? -2.707 13.422 15.828 1 97.44 192 THR B CA 1
ATOM 3708 C C . THR B 1 192 ? -1.378 13.68 16.531 1 97.44 192 THR B C 1
ATOM 3710 O O . THR B 1 192 ? -1.243 13.422 17.734 1 97.44 192 THR B O 1
ATOM 3713 N N . ALA B 1 193 ? -0.511 14.242 15.789 1 98.19 193 ALA B N 1
ATOM 3714 C CA . ALA B 1 193 ? 0.886 14.398 16.188 1 98.19 193 ALA B CA 1
ATOM 3715 C C . ALA B 1 193 ? 1.002 15.164 17.5 1 98.19 193 ALA B C 1
ATOM 3717 O O . ALA B 1 193 ? 1.981 15.008 18.234 1 98.19 193 ALA B O 1
ATOM 3718 N N . GLU B 1 194 ? -0.005 15.945 17.891 1 98.25 194 GLU B N 1
ATOM 3719 C CA . GLU B 1 194 ? 0.006 16.766 19.094 1 98.25 194 GLU B CA 1
ATOM 3720 C C . GLU B 1 194 ? 0.261 15.93 20.344 1 98.25 194 GLU B C 1
ATOM 3722 O O . GLU B 1 194 ? 0.937 16.375 21.266 1 98.25 194 GLU B O 1
ATOM 3727 N N . ILE B 1 195 ? -0.195 14.719 20.281 1 97.62 195 ILE B N 1
ATOM 3728 C CA . ILE B 1 195 ? -0.144 13.938 21.516 1 97.62 195 ILE B CA 1
ATOM 3729 C C . ILE B 1 195 ? 1.288 13.469 21.766 1 97.62 195 ILE B C 1
ATOM 3731 O O . ILE B 1 195 ? 1.652 13.156 22.906 1 97.62 195 ILE B O 1
ATOM 3735 N N . SER B 1 196 ? 2.098 13.414 20.703 1 98.19 196 SER B N 1
ATOM 3736 C CA . SER B 1 196 ? 3.457 12.898 20.859 1 98.19 196 SER B CA 1
ATOM 3737 C C . SER B 1 196 ? 4.492 13.992 20.609 1 98.19 196 SER B C 1
ATOM 3739 O O . SER B 1 196 ? 5.691 13.758 20.75 1 98.19 196 SER B O 1
ATOM 3741 N N . GLN B 1 197 ? 4.043 15.156 20.328 1 98.38 197 GLN B N 1
ATOM 3742 C CA . GLN B 1 197 ? 4.949 16.172 19.797 1 98.38 197 GLN B CA 1
ATOM 3743 C C . GLN B 1 197 ? 5.957 16.609 20.859 1 98.38 197 GLN B C 1
ATOM 3745 O O . GLN B 1 197 ? 7.102 16.938 20.547 1 98.38 197 GLN B O 1
ATOM 3750 N N . GLN B 1 198 ? 5.559 16.656 22.156 1 97.88 198 GLN B N 1
ATOM 3751 C CA . GLN B 1 198 ? 6.523 16.984 23.203 1 97.88 198 GLN B CA 1
ATOM 3752 C C . GLN B 1 198 ? 7.707 16.016 23.172 1 97.88 198 GLN B C 1
ATOM 3754 O O . GLN B 1 198 ? 8.859 16.438 23.312 1 97.88 198 GLN B O 1
ATOM 3759 N N . ALA B 1 199 ? 7.422 14.742 23 1 98.12 199 ALA B N 1
ATOM 3760 C CA . ALA B 1 199 ? 8.477 13.734 22.953 1 98.12 199 ALA B CA 1
ATOM 3761 C C . ALA B 1 199 ? 9.328 13.883 21.688 1 98.12 199 ALA B C 1
ATOM 3763 O O . ALA B 1 199 ? 10.555 13.797 21.75 1 98.12 199 ALA B O 1
ATOM 3764 N N . TYR B 1 200 ? 8.719 14.109 20.562 1 98.62 200 TYR B N 1
ATOM 3765 C CA . TYR B 1 200 ? 9.445 14.281 19.312 1 98.62 200 TYR B CA 1
ATOM 3766 C C . TYR B 1 200 ? 10.336 15.508 19.359 1 98.62 200 TYR B C 1
ATOM 3768 O O . TYR B 1 200 ? 11.484 15.469 18.891 1 98.62 200 TYR B O 1
ATOM 3776 N N . ARG B 1 201 ? 9.805 16.594 19.906 1 97.62 201 ARG B N 1
ATOM 3777 C CA . ARG B 1 201 ? 10.578 17.812 20.047 1 97.62 201 ARG B CA 1
ATOM 3778 C C . ARG B 1 201 ? 11.836 17.578 20.875 1 97.62 201 ARG B C 1
ATOM 3780 O O . ARG B 1 201 ? 12.898 18.141 20.578 1 97.62 201 ARG B O 1
ATOM 3787 N N . ALA B 1 202 ? 11.727 16.75 21.875 1 97.56 202 ALA B N 1
ATOM 3788 C CA . ALA B 1 202 ? 12.836 16.484 22.797 1 97.56 202 ALA B CA 1
ATOM 3789 C C . ALA B 1 202 ? 13.984 15.781 22.078 1 97.56 202 ALA B C 1
ATOM 3791 O O . ALA B 1 202 ? 15.133 15.844 22.516 1 97.56 202 ALA B O 1
ATOM 3792 N N . ILE B 1 203 ? 13.719 15.117 20.938 1 98.12 203 ILE B N 1
ATOM 3793 C CA . ILE B 1 203 ? 14.773 14.414 20.234 1 98.12 203 ILE B CA 1
ATOM 3794 C C . ILE B 1 203 ? 15.125 15.164 18.953 1 98.12 203 ILE B C 1
ATOM 3796 O O . ILE B 1 203 ? 15.719 14.602 18.031 1 98.12 203 ILE B O 1
ATOM 3800 N N . GLY B 1 204 ? 14.68 16.359 18.812 1 97.44 204 GLY B N 1
ATOM 3801 C CA . GLY B 1 204 ? 15.125 17.219 17.734 1 97.44 204 GLY B CA 1
ATOM 3802 C C . GLY B 1 204 ? 14.164 17.25 16.562 1 97.44 204 GLY B C 1
ATOM 3803 O O . GLY B 1 204 ? 14.508 17.734 15.484 1 97.44 204 GLY B O 1
ATOM 3804 N N . VAL B 1 205 ? 12.977 16.734 16.719 1 98.25 205 VAL B N 1
ATOM 3805 C CA . VAL B 1 205 ? 11.938 16.781 15.695 1 98.25 205 VAL B CA 1
ATOM 3806 C C . VAL B 1 205 ? 10.93 17.875 16.031 1 98.25 205 VAL B C 1
ATOM 3808 O O . VAL B 1 205 ? 9.969 17.641 16.766 1 98.25 205 VAL B O 1
ATOM 3811 N N . THR B 1 206 ? 11.07 19.062 15.422 1 95.12 206 THR B N 1
ATOM 3812 C CA . THR B 1 206 ? 10.328 20.219 15.891 1 95.12 206 THR B CA 1
ATOM 3813 C C . THR B 1 206 ? 9.141 20.5 14.969 1 95.12 206 THR B C 1
ATOM 3815 O O . THR B 1 206 ? 8.227 21.25 15.336 1 95.12 206 THR B O 1
ATOM 3818 N N . LEU B 1 207 ? 9.172 19.984 13.719 1 97.75 207 LEU B N 1
ATOM 3819 C CA . LEU B 1 207 ? 8.047 20.172 12.805 1 97.75 207 LEU B CA 1
ATOM 3820 C C . LEU B 1 207 ? 7.031 19.047 12.953 1 97.75 207 LEU B C 1
ATOM 3822 O O . LEU B 1 207 ? 7.391 17.922 13.289 1 97.75 207 LEU B O 1
ATOM 3826 N N . TYR B 1 208 ? 5.801 19.328 12.789 1 97.94 208 TYR B N 1
ATOM 3827 C CA . TYR B 1 208 ? 4.789 18.281 12.773 1 97.94 208 TYR B CA 1
ATOM 3828 C C . TYR B 1 208 ? 3.562 18.719 11.984 1 97.94 208 TYR B C 1
ATOM 3830 O O . TYR B 1 208 ? 3.367 19.906 11.734 1 97.94 208 TYR B O 1
ATOM 3838 N N . SER B 1 209 ? 2.877 17.766 11.516 1 96.12 209 SER B N 1
ATOM 3839 C CA . SER B 1 209 ? 1.621 17.969 10.797 1 96.12 209 SER B CA 1
ATOM 3840 C C . SER B 1 209 ? 0.424 17.812 11.734 1 96.12 209 SER B C 1
ATOM 3842 O O . SER B 1 209 ? 0.456 17.016 12.664 1 96.12 209 SER B O 1
ATOM 3844 N N . SER B 1 210 ? -0.568 18.562 11.445 1 96.69 210 SER B N 1
ATOM 3845 C CA . SER B 1 210 ? -1.78 18.469 12.25 1 96.69 210 SER B CA 1
ATOM 3846 C C . SER B 1 210 ? -3.016 18.281 11.375 1 96.69 210 SER B C 1
ATOM 3848 O O . SER B 1 210 ? -3.371 19.172 10.602 1 96.69 210 SER B O 1
ATOM 3850 N N . ALA B 1 211 ? -3.723 17.188 11.508 1 96.5 211 ALA B N 1
ATOM 3851 C CA . ALA B 1 211 ? -5.016 16.984 10.859 1 96.5 211 ALA B CA 1
ATOM 3852 C C . ALA B 1 211 ? -6.098 17.844 11.516 1 96.5 211 ALA B C 1
ATOM 3854 O O . ALA B 1 211 ? -7.043 18.266 10.852 1 96.5 211 ALA B O 1
ATOM 3855 N N . THR B 1 212 ? -5.93 18.094 12.812 1 98.38 212 THR B N 1
ATOM 3856 C CA . THR B 1 212 ? -6.852 18.953 13.539 1 98.38 212 THR B CA 1
ATOM 3857 C C . THR B 1 212 ? -6.902 20.344 12.914 1 98.38 212 THR B C 1
ATOM 3859 O O . THR B 1 212 ? -7.961 20.984 12.875 1 98.38 212 THR B O 1
ATOM 3862 N N . PHE B 1 213 ? -5.754 20.797 12.406 1 98.69 213 PHE B N 1
ATOM 3863 C CA . PHE B 1 213 ? -5.672 22.109 11.789 1 98.69 213 PHE B CA 1
ATOM 3864 C C . PHE B 1 213 ? -6.707 22.25 10.68 1 98.69 213 PHE B C 1
ATOM 3866 O O . PHE B 1 213 ? -7.219 23.359 10.438 1 98.69 213 PHE B O 1
ATOM 3873 N N . ALA B 1 214 ? -7.113 21.156 10.055 1 98.56 214 ALA B N 1
ATOM 3874 C CA . ALA B 1 214 ? -8.016 21.172 8.906 1 98.56 214 ALA B CA 1
ATOM 3875 C C . ALA B 1 214 ? -9.414 21.609 9.32 1 98.56 214 ALA B C 1
ATOM 3877 O O . ALA B 1 214 ? -10.156 22.188 8.508 1 98.56 214 ALA B O 1
ATOM 3878 N N . PHE B 1 215 ? -9.82 21.375 10.625 1 98.62 215 PHE B N 1
ATOM 3879 C CA . PHE B 1 215 ? -11.195 21.703 10.977 1 98.62 215 PHE B CA 1
ATOM 3880 C C . PHE B 1 215 ? -11.242 22.578 12.219 1 98.62 215 PHE B C 1
ATOM 3882 O O . PHE B 1 215 ? -12.258 23.219 12.5 1 98.62 215 PHE B O 1
ATOM 3889 N N . ALA B 1 216 ? -10.211 22.625 12.961 1 98.56 216 ALA B N 1
ATOM 3890 C CA . ALA B 1 216 ? -10.117 23.453 14.164 1 98.56 216 ALA B CA 1
ATOM 3891 C C . ALA B 1 216 ? -8.734 24.078 14.289 1 98.56 216 ALA B C 1
ATOM 3893 O O . ALA B 1 216 ? -7.996 23.797 15.234 1 98.56 216 ALA B O 1
ATOM 3894 N N . PRO B 1 217 ? -8.461 25.016 13.383 1 98.56 217 PRO B N 1
ATOM 3895 C CA . PRO B 1 217 ? -7.117 25.594 13.367 1 98.56 217 PRO B CA 1
ATOM 3896 C C . PRO B 1 217 ? -6.781 26.328 14.664 1 98.56 217 PRO B C 1
ATOM 3898 O O . PRO B 1 217 ? -5.617 26.375 15.062 1 98.56 217 PRO B O 1
ATOM 3901 N N . GLU B 1 218 ? -7.73 26.859 15.352 1 98 218 GLU B N 1
ATOM 3902 C CA . GLU B 1 218 ? -7.469 27.578 16.594 1 98 218 GLU B CA 1
ATOM 3903 C C . GLU B 1 218 ? -6.977 26.625 17.688 1 98 218 GLU B C 1
ATOM 3905 O O . GLU B 1 218 ? -6.152 27.016 18.531 1 98 218 GLU B O 1
ATOM 3910 N N . LEU B 1 219 ? -7.5 25.422 17.734 1 98.56 219 LEU B N 1
ATOM 3911 C CA . LEU B 1 219 ? -7.035 24.438 18.703 1 98.56 219 LEU B CA 1
ATOM 3912 C C . LEU B 1 219 ? -5.633 23.953 18.344 1 98.56 219 LEU B C 1
ATOM 3914 O O . LEU B 1 219 ? -4.781 23.812 19.234 1 98.56 219 LEU B O 1
ATOM 3918 N N . ALA B 1 220 ? -5.434 23.672 17.047 1 98.69 220 ALA B N 1
ATOM 3919 C CA . ALA B 1 220 ? -4.117 23.25 16.578 1 98.69 220 ALA B CA 1
ATOM 3920 C C . ALA B 1 220 ? -3.062 24.312 16.875 1 98.69 220 ALA B C 1
ATOM 3922 O O . ALA B 1 220 ? -2.004 24.016 17.422 1 98.69 220 ALA B O 1
ATOM 3923 N N . LEU B 1 221 ? -3.346 25.531 16.516 1 98.12 221 LEU B N 1
ATOM 3924 C CA . LEU B 1 221 ? -2.408 26.641 16.688 1 98.12 221 LEU B CA 1
ATOM 3925 C C . LEU B 1 221 ? -2.227 26.969 18.172 1 98.12 221 LEU B C 1
ATOM 3927 O O . LEU B 1 221 ? -1.128 27.328 18.594 1 98.12 221 LEU B O 1
ATOM 3931 N N . GLY B 1 222 ? -3.357 26.922 18.906 1 97.88 222 GLY B N 1
ATOM 3932 C CA . GLY B 1 222 ? -3.244 27.109 20.344 1 97.88 222 GLY B CA 1
ATOM 3933 C C . GLY B 1 222 ? -2.281 26.141 21 1 97.88 222 GLY B C 1
ATOM 3934 O O . GLY B 1 222 ? -1.485 26.531 21.859 1 97.88 222 GLY B O 1
ATOM 3935 N N . PHE B 1 223 ? -2.361 24.891 20.625 1 98.44 223 PHE B N 1
ATOM 3936 C CA . PHE B 1 223 ? -1.461 23.875 21.141 1 98.44 223 PHE B CA 1
ATOM 3937 C C . PHE B 1 223 ? -0.024 24.156 20.719 1 98.44 223 PHE B C 1
ATOM 3939 O O . PHE B 1 223 ? 0.897 24.078 21.531 1 98.44 223 PHE B O 1
ATOM 3946 N N . TYR B 1 224 ? 0.154 24.453 19.453 1 97.94 224 TYR B N 1
ATOM 3947 C CA . TYR B 1 224 ? 1.478 24.766 18.938 1 97.94 224 TYR B CA 1
ATOM 3948 C C . TYR B 1 224 ? 2.105 25.922 19.703 1 97.94 224 TYR B C 1
ATOM 3950 O O . TYR B 1 224 ? 3.264 25.844 20.109 1 97.94 224 TYR B O 1
ATOM 3958 N N . ASP B 1 225 ? 1.356 26.984 19.891 1 96.75 225 ASP B N 1
ATOM 3959 C CA . ASP B 1 225 ? 1.838 28.172 20.609 1 96.75 225 ASP B CA 1
ATOM 3960 C C . ASP B 1 225 ? 2.189 27.828 22.047 1 96.75 225 ASP B C 1
ATOM 3962 O O . ASP B 1 225 ? 3.152 28.359 22.609 1 96.75 225 ASP B O 1
ATOM 3966 N N . ALA B 1 226 ? 1.34 27.016 22.641 1 96.88 226 ALA B N 1
ATOM 3967 C CA . ALA B 1 226 ? 1.603 26.594 24 1 96.88 226 ALA B CA 1
ATOM 3968 C C . ALA B 1 226 ? 2.932 25.844 24.109 1 96.88 226 ALA B C 1
ATOM 3970 O O . ALA B 1 226 ? 3.695 26.047 25.047 1 96.88 226 ALA B O 1
ATOM 3971 N N . LEU B 1 227 ? 3.24 24.969 23.156 1 96.31 227 LEU B N 1
ATOM 3972 C CA . LEU B 1 227 ? 4.5 24.234 23.125 1 96.31 227 LEU B CA 1
ATOM 3973 C C . LEU B 1 227 ? 5.68 25.172 22.953 1 96.31 227 LEU B C 1
ATOM 3975 O O . LEU B 1 227 ? 6.684 25.078 23.656 1 96.31 227 LEU B O 1
ATOM 3979 N N . GLU B 1 228 ? 5.539 26.125 22.031 1 95.5 228 GLU B N 1
ATOM 3980 C CA . GLU B 1 228 ? 6.621 27.047 21.703 1 95.5 228 GLU B CA 1
ATOM 3981 C C . GLU B 1 228 ? 6.922 27.969 22.875 1 95.5 228 GLU B C 1
ATOM 3983 O O . GLU B 1 228 ? 8.078 28.344 23.109 1 95.5 228 GLU B O 1
ATOM 3988 N N . SER B 1 229 ? 5.871 28.312 23.609 1 95.19 229 SER B N 1
ATOM 3989 C CA . SER B 1 229 ? 6.039 29.281 24.688 1 95.19 229 SER B CA 1
ATOM 3990 C C . SER B 1 229 ? 6.281 28.562 26.031 1 95.19 229 SER B C 1
ATOM 3992 O O . SER B 1 229 ? 6.496 29.219 27.047 1 95.19 229 SER B O 1
ATOM 3994 N N . GLY B 1 230 ? 6.18 27.234 26.047 1 95.19 230 GLY B N 1
ATOM 3995 C CA . GLY B 1 230 ? 6.375 26.469 27.281 1 95.19 230 GLY B CA 1
ATOM 3996 C C . GLY B 1 230 ? 5.203 26.594 28.234 1 95.19 230 GLY B C 1
ATOM 3997 O O . GLY B 1 230 ? 5.375 26.453 29.453 1 95.19 230 GLY B O 1
ATOM 3998 N N . ASN B 1 231 ? 4.059 26.953 27.75 1 95.81 231 ASN B N 1
ATOM 3999 C CA . ASN B 1 231 ? 2.848 27 28.562 1 95.81 231 ASN B CA 1
ATOM 4000 C C . ASN B 1 231 ? 2.311 25.609 28.859 1 95.81 231 ASN B C 1
ATOM 4002 O O . ASN B 1 231 ? 1.375 25.141 28.203 1 95.81 231 ASN B O 1
ATOM 4006 N N . GLU B 1 232 ? 2.805 24.984 29.844 1 96.12 232 GLU B N 1
ATOM 4007 C CA . GLU B 1 232 ? 2.492 23.594 30.188 1 96.12 232 GLU B CA 1
ATOM 4008 C C . GLU B 1 232 ? 1.028 23.438 30.594 1 96.12 232 GLU B C 1
ATOM 4010 O O . GLU B 1 232 ? 0.403 22.422 30.312 1 96.12 232 GLU B O 1
ATOM 4015 N N . ASP B 1 233 ? 0.526 24.422 31.281 1 96.25 233 ASP B N 1
ATOM 4016 C CA . ASP B 1 233 ? -0.864 24.375 31.719 1 96.25 233 ASP B CA 1
ATOM 4017 C C . ASP B 1 233 ? -1.813 24.25 30.531 1 96.25 233 ASP B C 1
ATOM 4019 O O . ASP B 1 233 ? -2.719 23.422 30.531 1 96.25 233 ASP B O 1
ATOM 4023 N N . LEU B 1 234 ? -1.591 25.125 29.578 1 97.25 234 LEU B N 1
ATOM 4024 C CA . LEU B 1 234 ? -2.447 25.078 28.391 1 97.25 234 LEU B CA 1
ATOM 4025 C C . LEU B 1 234 ? -2.229 23.797 27.609 1 97.25 234 LEU B C 1
ATOM 4027 O O . LEU B 1 234 ? -3.186 23.203 27.109 1 97.25 234 LEU B O 1
ATOM 4031 N N . THR B 1 235 ? -0.972 23.375 27.469 1 97.81 235 THR B N 1
ATOM 4032 C CA . THR B 1 235 ? -0.673 22.109 26.812 1 97.81 235 THR B CA 1
ATOM 4033 C C . THR B 1 235 ? -1.454 20.969 27.453 1 97.81 235 THR B C 1
ATOM 4035 O O . THR B 1 235 ? -2.146 20.219 26.766 1 97.81 235 THR B O 1
ATOM 4038 N N . ASP B 1 236 ? -1.399 20.906 28.75 1 97.88 236 ASP B N 1
ATOM 4039 C CA . ASP B 1 236 ? -2.07 19.844 29.484 1 97.88 236 ASP B CA 1
ATOM 4040 C C . ASP B 1 236 ? -3.586 19.938 29.312 1 97.88 236 ASP B C 1
ATOM 4042 O O . ASP B 1 236 ? -4.262 18.906 29.172 1 97.88 236 ASP B O 1
ATOM 4046 N N . ALA B 1 237 ? -4.098 21.141 29.375 1 98 237 ALA B N 1
ATOM 4047 C CA . ALA B 1 237 ? -5.539 21.344 29.25 1 98 237 ALA B CA 1
ATOM 4048 C C . ALA B 1 237 ? -6.047 20.875 27.891 1 98 237 ALA B C 1
ATOM 4050 O O . ALA B 1 237 ? -7.078 20.188 27.812 1 98 237 ALA B O 1
ATOM 4051 N N . LEU B 1 238 ? -5.34 21.219 26.859 1 98.75 238 LEU B N 1
ATOM 4052 C CA . LEU B 1 238 ? -5.758 20.844 25.516 1 98.75 238 LEU B CA 1
ATOM 4053 C C . LEU B 1 238 ? -5.586 19.344 25.281 1 98.75 238 LEU B C 1
ATOM 4055 O O . LEU B 1 238 ? -6.398 18.719 24.609 1 98.75 238 LEU B O 1
ATOM 4059 N N . LEU B 1 239 ? -4.504 18.75 25.844 1 98.69 239 LEU B N 1
ATOM 4060 C CA . LEU B 1 239 ? -4.34 17.297 25.766 1 98.69 239 LEU B CA 1
ATOM 4061 C C . LEU B 1 239 ? -5.504 16.578 26.438 1 98.69 239 LEU B C 1
ATOM 4063 O O . LEU B 1 239 ? -6.082 15.656 25.875 1 98.69 239 LEU B O 1
ATOM 4067 N N . ARG B 1 240 ? -5.863 17.062 27.594 1 98.38 240 ARG B N 1
ATOM 4068 C CA . ARG B 1 240 ? -6.895 16.422 28.406 1 98.38 240 ARG B CA 1
ATOM 4069 C C . ARG B 1 240 ? -8.273 16.594 27.766 1 98.38 240 ARG B C 1
ATOM 4071 O O . ARG B 1 240 ? -9.055 15.633 27.719 1 98.38 240 ARG B O 1
ATOM 4078 N N . SER B 1 241 ? -8.57 17.75 27.297 1 98.69 241 SER B N 1
ATOM 4079 C CA . SER B 1 241 ? -9.945 18.094 26.953 1 98.69 241 SER B CA 1
ATOM 4080 C C . SER B 1 241 ? -10.219 17.828 25.469 1 98.69 241 SER B C 1
ATOM 4082 O O . SER B 1 241 ? -11.375 17.703 25.062 1 98.69 241 SER B O 1
ATOM 4084 N N . PHE B 1 242 ? -9.172 17.75 24.703 1 98.81 242 PHE B N 1
ATOM 4085 C CA . PHE B 1 242 ? -9.422 17.656 23.266 1 98.81 242 PHE B CA 1
ATOM 4086 C C . PHE B 1 242 ? -8.625 16.5 22.656 1 98.81 242 PHE B C 1
ATOM 4088 O O . PHE B 1 242 ? -9.203 15.516 22.203 1 98.81 242 PHE B O 1
ATOM 4095 N N . PHE B 1 243 ? -7.316 16.531 22.703 1 98.88 243 PHE B N 1
ATOM 4096 C CA . PHE B 1 243 ? -6.504 15.656 21.859 1 98.88 243 PHE B CA 1
ATOM 4097 C C . PHE B 1 243 ? -6.586 14.211 22.344 1 98.88 243 PHE B C 1
ATOM 4099 O O . PHE B 1 243 ? -6.676 13.289 21.531 1 98.88 243 PHE B O 1
ATOM 4106 N N . HIS B 1 244 ? -6.457 13.969 23.656 1 98.88 244 HIS B N 1
ATOM 4107 C CA . HIS B 1 244 ? -6.566 12.594 24.125 1 98.88 244 HIS B CA 1
ATOM 4108 C C . HIS B 1 244 ? -7.953 12.023 23.844 1 98.88 244 HIS B C 1
ATOM 4110 O O . HIS B 1 244 ? -8.07 10.898 23.344 1 98.88 244 HIS B O 1
ATOM 4116 N N . PRO B 1 245 ? -9.055 12.781 24.109 1 98.88 245 PRO B N 1
ATOM 4117 C CA . PRO B 1 245 ? -10.383 12.289 23.719 1 98.88 245 PRO B CA 1
ATOM 4118 C C . PRO B 1 245 ? -10.492 12.047 22.219 1 98.88 245 PRO B C 1
ATOM 4120 O O . PRO B 1 245 ? -11.117 11.062 21.797 1 98.88 245 PRO B O 1
ATOM 4123 N N . LEU B 1 246 ? -9.93 12.914 21.391 1 98.88 246 LEU B N 1
ATOM 4124 C CA . LEU B 1 246 ? -9.953 12.742 19.953 1 98.88 246 LEU B CA 1
ATOM 4125 C C . LEU B 1 246 ? -9.281 11.43 19.547 1 98.88 246 LEU B C 1
ATOM 4127 O O . LEU B 1 246 ? -9.797 10.695 18.703 1 98.88 246 LEU B O 1
ATOM 4131 N N . VAL B 1 247 ? -8.148 11.148 20.156 1 98.69 247 VAL B N 1
ATOM 4132 C CA . VAL B 1 247 ? -7.398 9.945 19.828 1 98.69 247 VAL B CA 1
ATOM 4133 C C . VAL B 1 247 ? -8.18 8.711 20.266 1 98.69 247 VAL B C 1
ATOM 4135 O O . VAL B 1 247 ? -8.203 7.695 19.562 1 98.69 247 VAL B O 1
ATOM 4138 N N . ARG B 1 248 ? -8.797 8.781 21.484 1 98.75 248 ARG B N 1
ATOM 4139 C CA . ARG B 1 248 ? -9.609 7.664 21.938 1 98.75 248 ARG B CA 1
ATOM 4140 C C . ARG B 1 248 ? -10.75 7.371 20.969 1 98.75 248 ARG B C 1
ATOM 4142 O O . ARG B 1 248 ? -11.055 6.211 20.703 1 98.75 248 ARG B O 1
ATOM 4149 N N . LEU B 1 249 ? -11.352 8.453 20.422 1 98.81 249 LEU B N 1
ATOM 4150 C CA . LEU B 1 249 ? -12.414 8.297 19.438 1 98.81 249 LEU B CA 1
ATOM 4151 C C . LEU B 1 249 ? -11.859 7.742 18.125 1 98.81 249 LEU B C 1
ATOM 4153 O O . LEU B 1 249 ? -12.414 6.789 17.578 1 98.81 249 LEU B O 1
ATOM 4157 N N . ARG B 1 250 ? -10.812 8.312 17.656 1 98.12 250 ARG B N 1
ATOM 4158 C CA . ARG B 1 250 ? -10.156 7.953 16.406 1 98.12 250 ARG B CA 1
ATOM 4159 C C . ARG B 1 250 ? -9.781 6.477 16.391 1 98.12 250 ARG B C 1
ATOM 4161 O O . ARG B 1 250 ? -9.867 5.824 15.344 1 98.12 250 ARG B O 1
ATOM 4168 N N . ASP B 1 251 ? -9.359 5.98 17.547 1 98.06 251 ASP B N 1
ATOM 4169 C CA . ASP B 1 251 ? -8.805 4.633 17.641 1 98.06 251 ASP B CA 1
ATOM 4170 C C . ASP B 1 251 ? -9.906 3.582 17.656 1 98.06 251 ASP B C 1
ATOM 4172 O O . ASP B 1 251 ? -9.633 2.383 17.578 1 98.06 251 ASP B O 1
ATOM 4176 N N . GLN B 1 252 ? -11.156 4.02 17.719 1 98.44 252 GLN B N 1
ATOM 4177 C CA . GLN B 1 252 ? -12.266 3.078 17.781 1 98.44 252 GLN B CA 1
ATOM 4178 C C . GLN B 1 252 ? -12.5 2.393 16.438 1 98.44 252 GLN B C 1
ATOM 4180 O O . GLN B 1 252 ? -12.984 1.262 16.391 1 98.44 252 GLN B O 1
ATOM 4185 N N . VAL B 1 253 ? -12.18 3.031 15.352 1 98.38 253 VAL B N 1
ATOM 4186 C CA . VAL B 1 253 ? -12.406 2.488 14.016 1 98.38 253 VAL B CA 1
ATOM 4187 C C . VAL B 1 253 ? -11.219 2.809 13.117 1 98.38 253 VAL B C 1
ATOM 4189 O O . VAL B 1 253 ? -10.867 3.977 12.93 1 98.38 253 VAL B O 1
ATOM 4192 N N . PRO B 1 254 ? -10.57 1.762 12.492 1 98 254 PRO B N 1
ATOM 4193 C CA . PRO B 1 254 ? -9.508 2.064 11.531 1 98 254 PRO B CA 1
ATOM 4194 C C . PRO B 1 254 ? -9.977 2.994 10.414 1 98 254 PRO B C 1
ATOM 4196 O O . PRO B 1 254 ? -11.07 2.822 9.875 1 98 254 PRO B O 1
ATOM 4199 N N . GLY B 1 255 ? -9.156 3.975 10.055 1 97.5 255 GLY B N 1
ATOM 4200 C CA . GLY B 1 255 ? -9.508 4.941 9.031 1 97.5 255 GLY B CA 1
ATOM 4201 C C . GLY B 1 255 ? -10.055 6.238 9.594 1 97.5 255 GLY B C 1
ATOM 4202 O O . GLY B 1 255 ? -10.117 7.25 8.891 1 97.5 255 GLY B O 1
ATOM 4203 N N . TYR B 1 256 ? -10.406 6.289 10.852 1 98.25 256 TYR B N 1
ATOM 4204 C CA . TYR B 1 256 ? -11.023 7.453 11.477 1 98.25 256 TYR B CA 1
ATOM 4205 C C . TYR B 1 256 ? -10.039 8.617 11.555 1 98.25 256 TYR B C 1
ATOM 4207 O O . TYR B 1 256 ? -10.445 9.773 11.695 1 98.25 256 TYR B O 1
ATOM 4215 N N . ALA B 1 257 ? -8.773 8.375 11.398 1 97.31 257 ALA B N 1
ATOM 4216 C CA . ALA B 1 257 ? -7.797 9.461 11.367 1 97.31 257 ALA B CA 1
ATOM 4217 C C . ALA B 1 257 ? -8.047 10.391 10.188 1 97.31 257 ALA B C 1
ATOM 4219 O O . ALA B 1 257 ? -7.633 11.555 10.203 1 97.31 257 ALA B O 1
ATOM 4220 N N . VAL B 1 258 ? -8.766 9.906 9.164 1 98.25 258 VAL B N 1
ATOM 4221 C CA . VAL B 1 258 ? -9.125 10.711 8 1 98.25 258 VAL B CA 1
ATOM 4222 C C . V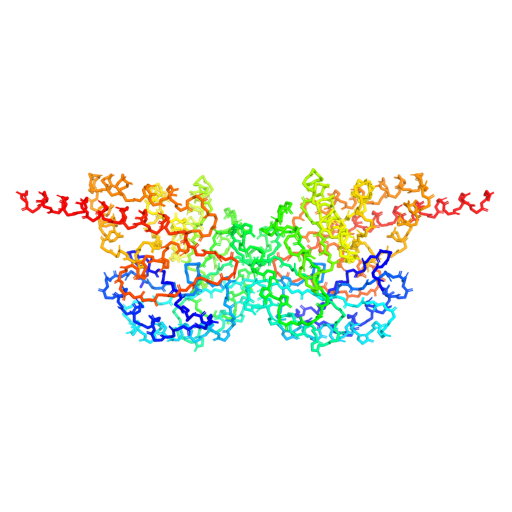AL B 1 258 ? -10.617 11.039 8.039 1 98.25 258 VAL B C 1
ATOM 4224 O O . VAL B 1 258 ? -11 12.203 7.938 1 98.25 258 VAL B O 1
ATOM 4227 N N . SER B 1 259 ? -11.406 10.039 8.328 1 98.69 259 SER B N 1
ATOM 4228 C CA . SER B 1 259 ? -12.859 10.188 8.234 1 98.69 259 SER B CA 1
ATOM 4229 C C . SER B 1 259 ? -13.375 11.211 9.242 1 98.69 259 SER B C 1
ATOM 4231 O O . SER B 1 259 ? -14.266 12.008 8.93 1 98.69 259 SER B O 1
ATOM 4233 N N . LEU B 1 260 ? -12.859 11.188 10.422 1 98.81 260 LEU B N 1
ATOM 4234 C CA . LEU B 1 260 ? -13.297 12.133 11.453 1 98.81 260 LEU B CA 1
ATOM 4235 C C . LEU B 1 260 ? -12.867 13.555 11.102 1 98.81 260 LEU B C 1
ATOM 4237 O O . LEU B 1 260 ? -13.602 14.508 11.359 1 98.81 260 LEU B O 1
ATOM 4241 N N . VAL B 1 261 ? -11.656 13.695 10.547 1 98.75 261 VAL B N 1
ATOM 4242 C CA . VAL B 1 261 ? -11.156 15.008 10.164 1 98.75 261 VAL B CA 1
ATOM 4243 C C . VAL B 1 261 ? -12.047 15.602 9.07 1 98.75 261 VAL B C 1
ATOM 4245 O O . VAL B 1 261 ? -12.391 16.781 9.117 1 98.75 261 VAL B O 1
ATOM 4248 N N . LYS B 1 262 ? -12.391 14.766 8.109 1 98.69 262 LYS B N 1
ATOM 4249 C CA . LYS B 1 262 ? -13.25 15.234 7.02 1 98.69 262 LYS B CA 1
ATOM 4250 C C . LYS B 1 262 ? -14.617 15.664 7.543 1 98.69 262 LYS B C 1
ATOM 4252 O O . LYS B 1 262 ? -15.156 16.688 7.121 1 98.69 262 LYS B O 1
ATOM 4257 N N . PHE B 1 263 ? -15.164 14.891 8.453 1 98.75 263 PHE B N 1
ATOM 4258 C CA . PHE B 1 263 ? -16.422 15.305 9.055 1 98.75 263 PHE B CA 1
ATOM 4259 C C . PHE B 1 263 ? -16.234 16.578 9.867 1 98.75 263 PHE B C 1
ATOM 4261 O O . PHE B 1 263 ? -17.141 17.438 9.906 1 98.75 263 PHE B O 1
ATOM 4268 N N . GLY B 1 264 ? -15.109 16.672 10.523 1 98.81 264 GLY B N 1
ATOM 4269 C CA . GLY B 1 264 ? -14.797 17.906 11.242 1 98.81 264 GLY B CA 1
ATOM 4270 C C . GLY B 1 264 ? -14.898 19.141 10.367 1 98.81 264 GLY B C 1
ATOM 4271 O O . GLY B 1 264 ? -15.422 20.172 10.789 1 98.81 264 GLY B O 1
ATOM 4272 N N . VAL B 1 265 ? -14.383 19.047 9.172 1 98.81 265 VAL B N 1
ATOM 4273 C CA . VAL B 1 265 ? -14.453 20.141 8.227 1 98.81 265 VAL B CA 1
ATOM 4274 C C . VAL B 1 265 ? -15.914 20.453 7.906 1 98.81 265 VAL B C 1
ATOM 4276 O O . VAL B 1 265 ? -16.312 21.625 7.875 1 98.81 265 VAL B O 1
ATOM 4279 N N . THR B 1 266 ? -16.719 19.438 7.719 1 98.5 266 THR B N 1
ATOM 4280 C CA . THR B 1 266 ? -18.156 19.609 7.465 1 98.5 266 THR B CA 1
ATOM 4281 C C . THR B 1 266 ? -18.828 20.266 8.656 1 98.5 266 THR B C 1
ATOM 4283 O O . THR B 1 266 ? -19.672 21.156 8.484 1 98.5 266 THR B O 1
ATOM 4286 N N . MET B 1 267 ? -18.453 19.875 9.82 1 97.19 267 MET B N 1
ATOM 4287 C CA . MET B 1 267 ? -19.016 20.391 11.062 1 97.19 267 MET B CA 1
ATOM 4288 C C . MET B 1 267 ? -18.766 21.891 11.172 1 97.19 267 MET B C 1
ATOM 4290 O O . MET B 1 267 ? -19.547 22.609 11.805 1 97.19 267 MET B O 1
ATOM 4294 N N . GLU B 1 268 ? -17.75 22.344 10.5 1 97 268 GLU B N 1
ATOM 4295 C CA . GLU B 1 268 ? -17.359 23.734 10.617 1 97 268 GLU B CA 1
ATOM 4296 C C . GLU B 1 268 ? -17.938 24.578 9.469 1 97 268 GLU B C 1
ATOM 4298 O O . GLU B 1 268 ? -17.578 25.734 9.305 1 97 268 GLU B O 1
ATOM 4303 N N . GLY B 1 269 ? -18.766 24 8.688 1 96.94 269 GLY B N 1
ATOM 4304 C CA . GLY B 1 269 ? -19.547 24.797 7.762 1 96.94 269 GLY B CA 1
ATOM 4305 C C . GLY B 1 269 ? -19.172 24.562 6.312 1 96.94 269 GLY B C 1
ATOM 4306 O O . GLY B 1 269 ? -19.781 25.141 5.41 1 96.94 269 GLY B O 1
ATOM 4307 N N . LEU B 1 270 ? -18.172 23.781 6.062 1 97.94 270 LEU B N 1
ATOM 4308 C CA . LEU B 1 270 ? -17.781 23.438 4.699 1 97.94 270 LEU B CA 1
ATOM 4309 C C . LEU B 1 270 ? -18.094 21.984 4.395 1 97.94 270 LEU B C 1
ATOM 4311 O O . LEU B 1 270 ? -17.453 21.078 4.945 1 97.94 270 LEU B O 1
ATOM 4315 N N . GLU B 1 271 ? -19.016 21.734 3.508 1 97.75 271 GLU B N 1
ATOM 4316 C CA . GLU B 1 271 ? -19.406 20.375 3.17 1 97.75 271 GLU B CA 1
ATOM 4317 C C . GLU B 1 271 ? -18.281 19.656 2.42 1 97.75 271 GLU B C 1
ATOM 4319 O O . GLU B 1 271 ? -18.141 19.797 1.206 1 97.75 271 GLU B O 1
ATOM 4324 N N . ALA B 1 272 ? -17.562 18.812 3.148 1 98.38 272 ALA B N 1
ATOM 4325 C CA . ALA B 1 272 ? -16.406 18.141 2.578 1 98.38 272 ALA B CA 1
ATOM 4326 C C . ALA B 1 272 ? -16.797 16.859 1.876 1 98.38 272 ALA B C 1
ATOM 4328 O O . ALA B 1 272 ? -16.031 16.297 1.099 1 98.38 272 ALA B O 1
ATOM 4329 N N . GLY B 1 273 ? -18.078 16.375 2.127 1 98.19 273 GLY B N 1
ATOM 4330 C CA . GLY B 1 273 ? -18.562 15.188 1.46 1 98.19 273 GLY B CA 1
ATOM 4331 C C . GLY B 1 273 ? -18.031 13.906 2.07 1 98.19 273 GLY B C 1
ATOM 4332 O O . GLY B 1 273 ? -17.391 13.93 3.131 1 98.19 273 GLY B O 1
ATOM 4333 N N . PRO B 1 274 ? -18.328 12.766 1.505 1 97.88 274 PRO B N 1
ATOM 4334 C CA . PRO B 1 274 ? -17.938 11.461 2.041 1 97.88 274 PRO B CA 1
ATOM 4335 C C . PRO B 1 274 ? -16.469 11.133 1.771 1 97.88 274 PRO B C 1
ATOM 4337 O O . PRO B 1 274 ? -15.828 11.797 0.959 1 97.88 274 PRO B O 1
ATOM 4340 N N . VAL B 1 275 ? -15.969 10.172 2.559 1 98.44 275 VAL B N 1
ATOM 4341 C CA . VAL B 1 275 ? -14.688 9.562 2.199 1 98.44 275 VAL B CA 1
ATOM 4342 C C . VAL B 1 275 ? -14.898 8.531 1.096 1 98.44 275 VAL B C 1
ATOM 4344 O O . VAL B 1 275 ? -16.016 8.047 0.896 1 98.44 275 VAL B O 1
ATOM 4347 N N . ARG B 1 276 ? -13.875 8.219 0.333 1 98.56 276 ARG B N 1
ATOM 4348 C CA . ARG B 1 27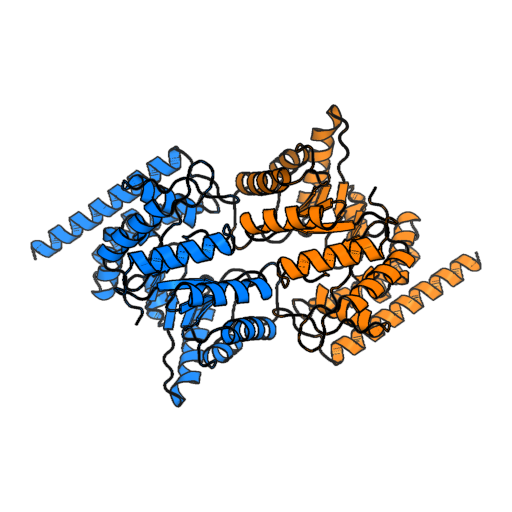6 ? -13.898 7.125 -0.636 1 98.56 276 ARG B CA 1
ATOM 4349 C C . ARG B 1 276 ? -13.484 5.809 0.009 1 98.56 276 ARG B C 1
ATOM 4351 O O . ARG B 1 276 ? -12.695 5.797 0.958 1 98.56 276 ARG B O 1
ATOM 4358 N N . PRO B 1 277 ? -13.992 4.707 -0.528 1 97.88 277 PRO B N 1
ATOM 4359 C CA . PRO B 1 277 ? -13.469 3.418 -0.075 1 97.88 277 PRO B CA 1
ATOM 4360 C C . PRO B 1 277 ? -11.953 3.299 -0.259 1 97.88 277 PRO B C 1
ATOM 4362 O O . PRO B 1 277 ? -11.391 3.893 -1.184 1 97.88 277 PRO B O 1
ATOM 4365 N N . PRO B 1 278 ? -11.289 2.602 0.721 1 98.5 278 PRO B N 1
ATOM 4366 C CA . PRO B 1 278 ? -11.867 1.668 1.687 1 98.5 278 PRO B CA 1
ATOM 4367 C C . PRO B 1 278 ? -12.195 2.328 3.025 1 98.5 278 PRO B C 1
ATOM 4369 O O . PRO B 1 278 ? -12.438 1.635 4.016 1 98.5 278 PRO B O 1
ATOM 4372 N N . LEU B 1 279 ? -12.133 3.666 3.133 1 98.5 279 LEU B N 1
ATOM 4373 C CA . LEU B 1 279 ? -12.555 4.316 4.367 1 98.5 279 LEU B CA 1
ATOM 4374 C C . LEU B 1 279 ? -14.078 4.328 4.488 1 98.5 279 LEU B C 1
ATOM 4376 O O . LEU B 1 279 ? -14.781 4.141 3.496 1 98.5 279 LEU B O 1
ATOM 4380 N N . VAL B 1 280 ? -14.57 4.492 5.711 1 98.31 280 VAL B N 1
ATOM 4381 C CA . VAL B 1 280 ? -16 4.57 5.953 1 98.31 280 VAL B CA 1
ATOM 4382 C C . VAL B 1 280 ? -16.344 5.871 6.68 1 98.31 280 VAL B C 1
ATOM 4384 O O . VAL B 1 280 ? -15.492 6.434 7.379 1 98.31 280 VAL B O 1
ATOM 4387 N N . GLN B 1 281 ? -17.562 6.289 6.488 1 97.75 281 GLN B N 1
ATOM 4388 C CA . GLN B 1 281 ? -18.031 7.469 7.207 1 97.75 281 GLN B CA 1
ATOM 4389 C C . GLN B 1 281 ? -18.156 7.191 8.703 1 97.75 281 GLN B C 1
ATOM 4391 O O . GLN B 1 281 ? -18.516 6.082 9.109 1 97.75 281 GLN B O 1
ATOM 4396 N N . PRO B 1 282 ? -17.828 8.234 9.555 1 98.56 282 PRO B N 1
ATOM 4397 C CA . PRO B 1 282 ? -18.094 8.023 10.977 1 98.56 282 PRO B CA 1
ATOM 4398 C C . PRO B 1 282 ? -19.578 7.785 11.273 1 98.56 282 PRO B C 1
ATOM 4400 O O . PRO B 1 282 ? -20.438 8.32 10.578 1 98.56 282 PRO B O 1
ATOM 4403 N N . SER B 1 283 ? -19.859 6.98 12.281 1 98.44 283 SER B N 1
ATOM 4404 C CA . SER B 1 283 ? -21.25 6.785 12.719 1 98.44 283 SER B CA 1
ATOM 4405 C C . SER B 1 283 ? -21.828 8.078 13.273 1 98.44 283 SER B C 1
ATOM 4407 O O . SER B 1 283 ? -21.094 8.984 13.664 1 98.44 283 SER B O 1
ATOM 4409 N N . GLU B 1 284 ? -23.156 8.156 13.336 1 98.38 284 GLU B N 1
ATOM 4410 C CA . GLU B 1 284 ? -23.812 9.328 13.906 1 98.38 284 GLU B CA 1
ATOM 4411 C C . GLU B 1 284 ? -23.391 9.547 15.352 1 98.38 284 GLU B C 1
ATOM 4413 O O . GLU B 1 284 ? -23.219 10.688 15.789 1 98.38 284 GLU B O 1
ATOM 4418 N N . ALA B 1 285 ? -23.234 8.5 16.094 1 98.69 285 ALA B N 1
ATOM 4419 C CA . ALA B 1 285 ? -22.781 8.594 17.469 1 98.69 285 ALA B CA 1
ATOM 4420 C C . ALA B 1 285 ? -21.391 9.188 17.562 1 98.69 285 ALA B C 1
ATOM 4422 O O . ALA B 1 285 ? -21.109 10.031 18.422 1 98.69 285 ALA B O 1
ATOM 4423 N N . HIS B 1 286 ? -20.516 8.781 16.656 1 98.88 286 HIS B N 1
ATOM 4424 C CA . HIS B 1 286 ? -19.141 9.258 16.672 1 98.88 286 HIS B CA 1
ATOM 4425 C C . HIS B 1 286 ? -19.047 10.703 16.188 1 98.88 286 HIS B C 1
ATOM 4427 O O . HIS B 1 286 ? -18.203 11.469 16.656 1 98.88 286 HIS B O 1
ATOM 4433 N N . LYS B 1 287 ? -19.953 11.07 15.281 1 98.69 287 LYS B N 1
ATOM 4434 C CA . LYS B 1 287 ? -20.062 12.461 14.859 1 98.69 287 LYS B CA 1
ATOM 4435 C C . LYS B 1 287 ? -20.438 13.367 16.031 1 98.69 287 LYS B C 1
ATOM 4437 O O . LYS B 1 287 ? -19.828 14.422 16.219 1 98.69 287 LYS B O 1
ATOM 4442 N N . ARG B 1 288 ? -21.375 12.977 16.812 1 98.69 288 ARG B N 1
ATOM 4443 C CA . ARG B 1 288 ? -21.781 13.742 17.984 1 98.69 288 ARG B CA 1
ATOM 4444 C C . ARG B 1 288 ? -20.656 13.836 19 1 98.69 288 ARG B C 1
ATOM 4446 O O . ARG B 1 288 ? -20.438 14.891 19.594 1 98.69 288 ARG B O 1
ATOM 4453 N N . GLU B 1 289 ? -20.031 12.727 19.125 1 98.88 289 GLU B N 1
ATOM 4454 C CA . GLU B 1 289 ? -18.906 12.703 20.062 1 98.88 289 GLU B CA 1
ATOM 4455 C C . GLU B 1 289 ? -17.797 13.664 19.625 1 98.88 289 GLU B C 1
ATOM 4457 O O . GLU B 1 289 ? -17.219 14.359 20.453 1 98.88 289 GLU B O 1
ATOM 4462 N N . LEU B 1 290 ? -17.516 13.68 18.328 1 98.88 290 LEU B N 1
ATOM 4463 C CA . LEU B 1 290 ? -16.5 14.609 17.828 1 98.88 290 LEU B CA 1
ATOM 4464 C C . LEU B 1 290 ? -16.906 16.047 18.125 1 98.88 290 LEU B C 1
ATOM 4466 O O . LEU B 1 290 ? -16.062 16.875 18.5 1 98.88 290 LEU B O 1
ATOM 4470 N N . ALA B 1 291 ? -18.156 16.359 17.938 1 98.81 291 ALA B N 1
ATOM 4471 C CA . ALA B 1 291 ? -18.656 17.703 18.219 1 98.81 291 ALA B CA 1
ATOM 4472 C C . ALA B 1 291 ? -18.438 18.062 19.688 1 98.81 291 ALA B C 1
ATOM 4474 O O . ALA B 1 291 ? -18.031 19.188 20 1 98.81 291 ALA B O 1
ATOM 4475 N N . GLN B 1 292 ? -18.688 17.109 20.547 1 98.88 292 GLN B N 1
ATOM 4476 C CA . GLN B 1 292 ? -18.547 17.328 21.969 1 98.88 292 GLN B CA 1
ATOM 4477 C C . GLN B 1 292 ? -17.078 17.531 22.344 1 98.88 292 GLN B C 1
ATOM 4479 O O . GLN B 1 292 ? -16.75 18.422 23.141 1 98.88 292 GLN B O 1
ATOM 4484 N N . ILE B 1 293 ? -16.266 16.719 21.781 1 98.94 293 ILE B N 1
ATOM 4485 C CA . ILE B 1 293 ? -14.828 16.812 22.031 1 98.94 293 ILE B CA 1
ATOM 4486 C C . ILE B 1 293 ? -14.305 18.172 21.578 1 98.94 293 ILE B C 1
ATOM 4488 O O . ILE B 1 293 ? -13.539 18.828 22.297 1 98.94 293 ILE B O 1
ATOM 4492 N N . THR B 1 294 ? -14.758 18.609 20.406 1 98.88 294 THR B N 1
ATOM 4493 C CA . THR B 1 294 ? -14.305 19.875 19.844 1 98.88 294 THR B CA 1
ATOM 4494 C C . THR B 1 294 ? -14.766 21.047 20.719 1 98.88 294 THR B C 1
ATOM 4496 O O . THR B 1 294 ? -14 21.969 20.969 1 98.88 294 THR B O 1
ATOM 4499 N N . ALA B 1 295 ? -16 20.969 21.203 1 98.75 295 ALA B N 1
ATOM 4500 C CA . ALA B 1 295 ? -16.531 22 22.094 1 98.75 295 ALA B CA 1
ATOM 4501 C C . ALA B 1 295 ? -15.734 22.078 23.391 1 98.75 295 ALA B C 1
ATOM 4503 O O . ALA B 1 295 ? -15.461 23.156 23.891 1 98.75 295 ALA B O 1
ATOM 4504 N N . ALA B 1 296 ? -15.398 20.953 23.875 1 98.81 296 ALA B N 1
ATOM 4505 C CA . ALA B 1 296 ? -14.625 20.891 25.109 1 98.81 296 ALA B CA 1
ATOM 4506 C C . ALA B 1 296 ? -13.234 21.5 24.922 1 98.81 296 ALA B C 1
ATOM 4508 O O . ALA B 1 296 ? -12.727 22.188 25.812 1 98.81 296 ALA B O 1
ATOM 4509 N N . GLY B 1 297 ? -12.609 21.203 23.828 1 98.75 297 GLY B N 1
ATOM 4510 C CA . GLY B 1 297 ? -11.328 21.797 23.5 1 98.75 297 GLY B CA 1
ATOM 4511 C C . GLY B 1 297 ? -11.383 23.312 23.406 1 98.75 297 GLY B C 1
ATOM 4512 O O . GLY B 1 297 ? -10.516 24 23.938 1 98.75 297 GLY B O 1
ATOM 4513 N N . ARG B 1 298 ? -12.406 23.812 22.75 1 98.56 298 ARG B N 1
ATOM 4514 C CA . ARG B 1 298 ? -12.57 25.25 22.594 1 98.56 298 ARG B CA 1
ATOM 4515 C C . ARG B 1 298 ? -12.812 25.938 23.938 1 98.56 298 ARG B C 1
ATOM 4517 O O . ARG B 1 298 ? -12.328 27.047 24.172 1 98.56 298 ARG B O 1
ATOM 4524 N N . ALA B 1 299 ? -13.531 25.266 24.781 1 98.38 299 ALA B N 1
ATOM 4525 C CA . ALA B 1 299 ? -13.75 25.797 26.125 1 98.38 299 ALA B CA 1
ATOM 4526 C C . ALA B 1 299 ? -12.438 25.875 26.906 1 98.38 299 ALA B C 1
ATOM 4528 O O . ALA B 1 299 ? -12.18 26.859 27.594 1 98.38 299 ALA B O 1
ATOM 4529 N N . ALA B 1 300 ? -11.656 24.859 26.781 1 97.81 300 ALA B N 1
ATOM 4530 C CA . ALA B 1 300 ? -10.367 24.828 27.453 1 97.81 300 ALA B CA 1
ATOM 4531 C C . ALA B 1 300 ? -9.461 25.953 26.953 1 97.81 300 ALA B C 1
ATOM 4533 O O . ALA B 1 300 ? -8.758 26.594 27.734 1 97.81 300 ALA B O 1
ATOM 4534 N N . LEU B 1 301 ? -9.445 26.141 25.672 1 97.69 301 LEU B N 1
ATOM 4535 C CA . LEU B 1 301 ? -8.633 27.203 25.062 1 97.69 301 LEU B CA 1
ATOM 4536 C C . LEU B 1 301 ? -9.094 28.578 25.531 1 97.69 301 LEU B C 1
ATOM 4538 O O . LEU B 1 301 ? -8.273 29.422 25.875 1 97.69 301 LEU B O 1
ATOM 4542 N N . ALA B 1 302 ? -10.398 28.797 25.562 1 96.31 302 ALA B N 1
ATOM 4543 C CA . ALA B 1 302 ? -10.977 30.062 26 1 96.31 302 ALA B CA 1
ATOM 4544 C C . ALA B 1 302 ? -10.633 30.344 27.453 1 96.31 302 ALA B C 1
ATOM 4546 O O . ALA B 1 302 ? -10.328 31.484 27.828 1 96.31 302 ALA B O 1
ATOM 4547 N N . ASP B 1 303 ? -10.711 29.359 28.203 1 93.69 303 ASP B N 1
ATOM 4548 C CA . ASP B 1 303 ? -10.406 29.5 29.625 1 93.69 303 ASP B CA 1
ATOM 4549 C C . ASP B 1 303 ? -8.953 29.922 29.844 1 93.69 303 ASP B C 1
ATOM 4551 O O . ASP B 1 303 ? -8.656 30.766 30.688 1 93.69 303 ASP B O 1
ATOM 4555 N N . ALA B 1 304 ? -8.078 29.328 29.125 1 89.62 304 ALA B N 1
ATOM 4556 C CA . ALA B 1 304 ? -6.656 29.625 29.25 1 89.62 304 ALA B CA 1
ATOM 4557 C C . ALA B 1 304 ? -6.34 31.047 28.781 1 89.62 304 ALA B C 1
ATOM 4559 O O . ALA B 1 304 ? -5.488 31.719 29.359 1 89.62 304 ALA B O 1
ATOM 4560 N N . LEU B 1 305 ? -6.945 31.469 27.703 1 85 305 LEU B N 1
ATOM 4561 C CA . LEU B 1 305 ? -6.719 32.812 27.172 1 85 305 LEU B CA 1
ATOM 4562 C C . LEU B 1 305 ? -7.266 33.875 28.125 1 85 305 LEU B C 1
ATOM 4564 O O . LEU B 1 305 ? -6.734 34.969 28.188 1 85 305 LEU B O 1
ATOM 4568 N N . ALA B 1 306 ? -8.227 33.531 28.844 1 86.25 306 ALA B N 1
ATOM 4569 C CA . ALA B 1 306 ? -8.812 34.469 29.812 1 86.25 306 ALA B CA 1
ATOM 4570 C C . ALA B 1 306 ? -7.898 34.625 31.016 1 86.25 306 ALA B C 1
ATOM 4572 O O . ALA B 1 306 ? -7.762 35.75 31.547 1 86.25 306 ALA B O 1
ATOM 4573 N N . VAL B 1 307 ? -7.289 33.594 31.375 1 79.81 307 VAL B N 1
ATOM 4574 C CA . VAL B 1 307 ? -6.395 33.656 32.531 1 79.81 307 VAL B CA 1
ATOM 4575 C C . VAL B 1 307 ? -5.152 34.469 32.188 1 79.81 307 VAL B C 1
ATOM 4577 O O . VAL B 1 307 ? -4.664 35.25 33 1 79.81 307 VAL B O 1
ATOM 4580 N N . HIS B 1 308 ? -4.594 34.281 31.016 1 72.5 308 HIS B N 1
ATOM 4581 C CA . HIS B 1 308 ? -3.396 35 30.578 1 72.5 308 HIS B CA 1
ATOM 4582 C C . HIS B 1 308 ? -3.682 36.5 30.391 1 72.5 308 HIS B C 1
ATOM 4584 O O . HIS B 1 308 ? -2.805 37.312 30.625 1 72.5 308 HIS B O 1
ATOM 4590 N N . ALA B 1 309 ? -4.891 36.938 30 1 67.56 309 ALA B N 1
ATOM 4591 C CA . ALA B 1 309 ? -5.27 38.344 29.812 1 67.56 309 ALA B CA 1
ATOM 4592 C C . ALA B 1 309 ? -5.391 39.062 31.156 1 67.56 309 ALA B C 1
ATOM 4594 O O . ALA B 1 309 ? -5.156 40.25 31.25 1 67.56 309 ALA B O 1
ATOM 4595 N N . VAL B 1 310 ? -5.648 38.375 32.219 1 66 310 VAL B N 1
ATOM 4596 C CA . VAL B 1 310 ? -5.797 38.969 33.562 1 66 310 VAL B CA 1
ATOM 4597 C C . VAL B 1 310 ? -4.441 39.031 34.25 1 66 310 VAL B C 1
ATOM 4599 O O . VAL B 1 310 ? -4.25 39.781 35.188 1 66 310 VAL B O 1
ATOM 4602 N N . ARG B 1 311 ? -3.391 38.344 33.781 1 57.22 311 ARG B N 1
ATOM 4603 C CA . ARG B 1 311 ? -2.064 38.406 34.375 1 57.22 311 ARG B CA 1
ATOM 4604 C C . ARG B 1 311 ? -1.2 39.469 33.688 1 57.22 311 ARG B C 1
ATOM 4606 O O . ARG B 1 311 ? -1.315 39.656 32.469 1 57.22 311 ARG B O 1
#

Organism: NCBI:txid1990687

pLDDT: mean 97.55, std 4.18, range [57.22, 98.94]